Protein 3MHP (pdb70)

Solvent-accessible surface area: 27344 Å² total; per-residue (Å²): 101,82,16,16,54,77,130,48,55,77,75,90,35,91,76,196,140,31,20,74,0,78,0,1,22,24,25,40,1,2,17,124,128,14,75,20,59,8,41,0,0,0,0,7,2,120,39,75,8,52,15,36,9,9,0,16,0,0,0,10,1,71,51,108,22,205,86,57,129,96,22,114,60,71,97,36,18,0,0,0,0,36,23,0,0,0,11,23,51,88,2,0,0,0,6,1,94,45,91,72,110,87,52,161,83,53,108,86,52,144,13,66,2,11,20,38,0,1,74,9,124,56,16,47,108,0,79,0,3,1,0,49,35,141,80,6,4,3,1,76,56,50,77,0,6,2,3,0,0,0,21,19,16,0,0,1,2,0,0,0,0,0,0,26,13,5,12,10,126,47,140,131,20,148,21,98,10,34,0,6,0,1,0,7,6,39,19,47,23,10,15,4,4,75,76,3,0,76,79,0,67,130,88,14,64,140,28,0,110,31,19,28,1,2,15,157,95,63,81,28,153,180,50,99,92,3,97,6,40,18,40,5,46,85,68,32,131,78,2,14,93,25,7,78,92,122,48,2,7,4,0,1,0,0,82,118,39,21,43,142,11,0,19,96,18,0,67,50,19,0,56,172,66,73,53,90,2,97,93,47,27,112,71,7,102,152,28,76,10,6,5,29,71,32,78,183,96,86,7,19,52,96,142,34,46,54,79,94,32,98,65,182,136,28,12,73,2,40,0,0,2,22,49,69,1,9,7,92,133,13,86,26,61,7,52,0,0,0,0,14,2,116,38,70,7,54,12,39,7,5,0,9,0,0,0,9,2,70,51,118,46,202,107,47,130,106,26,117,44,79,97,36,16,0,0,0,0,33,45,1,1,7,45,34,56,85,4,0,0,0,6,2,96,57,54,105,167,117,130,7,55,2,11,6,34,0,3,61,12,132,36,0,38,94,0,78,1,3,1,0,42,33,108,95,3,3,1,2,116,58,51,76,0,11,1,3,0,1,0,23,20,17,0,0,2,2,0,0,0,0,0,1,31,15,19,8,27,185,50,171,148,22,117,21,104,11,39,0,0,0,1,0,9,7,53,18,46,24,13,6,4,0,46,32,0,0,77,54,0,100,136,132,16,93,160,30,2,84,21,19,32,1,3,13,149,101,57,88,20,142,153,56,88,111,5,110,6,40,18,36,6,48,90,46,30,133,71,3,15,89,25,8,90,115,127,58,2,8,3,0,3,0,0,80,118,25,20,41,135,12,0,26,99,28,1,76,61,6,0,58,163,72,72,68,86,2,73,87,46,35,122,80,10,129,163,32,46,9,10,3,39,56,35,69,152,222,94,129,72,70,14,5,15,0,47,24,2,39,76,19,52,5,25,5,9,0,13,9,82,85,88

GO terms:
  GO:0005515 protein binding (F, IPI)

Nearest PDB structures (foldseek):
  3mhp-assembly1_C  TM=1.040E+00  e=8.350E-03  unclassified
  1qfy-assembly1_A  TM=9.914E-01  e=5.783E-63  Pisum sativum
  1qga-assembly2_B  TM=9.843E-01  e=4.606E-61  Pisum sativum
  1fnd-assembly1_A  TM=9.931E-01  e=2.397E-59  Spinacia oleracea
  3w5u-assembly4_G  TM=9.946E-01  e=7.161E-59  Zea mays

Foldseek 3Di:
DFFDCVVADKFPDDPVGFQKWFWADKAFQFAPPAPFIKIKTKIFRQLVAQHAQFWWKWWFFDDADPVRHGRDTDIFHWQAGCCGPVNNSGITMGIAIFDWDADPVRDIDTDRPRVSRNPHDGGDIITITIRGDDLGGHTLPLAFEEEEAEEQSQCRSVSRVLCCAQVDDDPRHHHDHAYEYEYEYQAPSRDGPPVVLVVSCVRCVPRYHYHYFHQNPDDPPVRHGRGSLNVVLVCLVVVLVSLVDLRAAYEYEEAPPSVVSNVVSQCVSQVVVVHGSVVVVVVCVVSSRYGYDHYD/DQFDCVVAWKFPDDPVGFQKWFKADKAWQFDPPDPWTKIKTKTFRQLVAQHAQFWWKWWFFDDADPVRHTRDTDIFHWQAGCCGPVNNNGMTMGIATFDDPPGDRPRVSVNVHDGGDIIGITIRGDDQGGHGLPLAFEEEEAEEQSQCRSVSRVLCCAQVDDDPNHHRDHAYEYEYEYAAPSRPPPVVVLVVSCVRCVPRYHYHYFHQNPDAPPVRHGRGSLNRVLVCLPVVLVSLVDLRAAYEYTEAPPSVVSNQVSQCVNLVVVVHGSVVSLVVCVVSSRYGYDHYD/DDDDDPADQPVDPVSDDPDDPVDDDD

Secondary structure (DSSP, 8-state):
--B--TT----SBBTTB-EEEEEEEEEE-S-TTSSS-EEEEEEE-TT-S---TT-EEEEE-SSB-TTSSBPPPEEEEB-S-TT-TTSSS-EEEEEEE--EEE-TTS-EEE-HHHHHHHH--TT-EEEEEEEE-STTPPBS-TT-EEEEEEEGGGHHHHHHHHHHHHTB-BTTB---SEEEEEEEESSGGG--SHHHHHHHHHH-TTTEEEEEEETTT-B-TT--B--HHHHHHTTHHHHHHHHTSTTEEEEEEEETTHHHHHHHHHHHHHHHTT--HHHHHHHHHHTT-EEEEEE-/--BS-TT----SB-TTS-EEEEEEEEEE-S-TTSSS-EEEEEEE-TT-----TT-EEEEE-SS--TTSSPPPPEEEEB-S-TTTTTTSS-EEEEEEEPPB--B-HHHHHHHH--TT-EEEEEEEE-STTPPBS-TT-EEEEEEEGGGGHHHHHHHIIIII--BTTB---SEEEEEEEESSGGG-TTHHHHHHHHHH-TTTEEEEEEETTT-B-TTS-B--HHHHHGGGHHHHHHHHTSTTEEEEEEEETTHHHHHHHHHHHHHHHTT--HHHHHHHHHHTT-EEEEEE-/-PPPPSSTTTTBTTSS-SS-SS----

InterPro domains:
  IPR001433 Oxidoreductase FAD/NAD(P)-binding [PF00175] (213-327)
  IPR001709 Flavoprotein pyridine nucleotide cytochrome reductase [PR00371] (116-126)
  IPR001709 Flavoprotein pyridine nucleotide cytochrome reductase [PR00371] (139-146)
  IPR001709 Flavoprotein pyridine nucleotide cytochrome reductase [PR00371] (176-185)
  IPR001709 Flavoprotein pyridine nucleotide cytochrome reductase [PR00371] (212-231)
  IPR001709 Flavoprotein pyridine nucleotide cytochrome reductase [PR00371] (242-251)
  IPR001709 Flavoprotein pyridine nucleotide cytochrome reductase [PR00371] (254-265)
  IPR001709 Flavoprotein pyridine nucleotide cytochrome reductase [PR00371] (290-306)
  IPR001709 Flavoprotein pyridine nucleotide cytochrome reductase [PR00371] (314-322)
  IPR015701 Ferredoxin--NADP reductase [PIRSF000361] (1-360)
  IPR015701 Ferredoxin--NADP reductase [PTHR43314] (3-360)
  IPR017927 FAD-binding domain, ferredoxin reductase-type [PS51384] (81-203)
  IPR017938 Riboflavin synthase-like beta-barrel [SSF63380] (58-204)
  IPR035442 Ferredoxin--NADP reductase, plant and Cyanobacteria type [PIRSF501178] (51-360)
  IPR039261 Ferredoxin-NADP reductase (FNR), nucleotide-binding domain [G3DSA:3.40.50.80] (198-360)
  IPR039261 Ferredoxin-NADP reductase (FNR), nucleotide-binding domain [SSF52343] (206-360)

Sequence (611 aa):
SKKQDENIVVNKFKPKEPYVGRCLLNTKITGDDAPGETWHMVFSTEGEVPYREGQSIGIVPDGIDKNGKPHKLRLYSIASSAIGDFGDSKTVSLCVKRLVYTNDAGEVVKGVCSNFLCDLKPGSEVKITGPVGKEMLMPKDPNATVIMLGTGTGIAPFRSFLWKMFFEKHEDYQFNGLAWLFLGVPTSSSLLYKEEFEKMKEKAPENFRLDFAVSREQVNDKGEKMYIQTRMAQYAEELWELLKKDNTFVYMCGLKGMEKGIDDIMVSLAAKDGIDWIEYKRTLKKAEQWNVEVYLSKKQDENIVVNKFKPKEPYVGRCLLNTKITGDDAPGETWHMVFSTEGEVPYREGQSIGIVPDGIDKNGKPHKLRLYSIASSAIGDFGDSKTVSLCVKRLVYVKGVCSNFLCDLKPGSEVKITGPVGKEMLMPKDPNATVIMLGTGTGIAPFRSFLWKMFFEKHEDYQFNGLAWLFLGVPTSSSLLYKEEFEKMKEKAPENFRLDFAVSREQVNDKGEKMYIQTRMAQYAEELWELLKKDNTFVYMCGLKGMEKGIDDIMVSLAAKDGIDWIEYKRTLKKAEQWNVEVYLKTEQPLSPYTAYDDLKPPSSPSPTKP

Radius of gyration: 27.57 Å; Cα contacts (8 Å, |Δi|>4): 1403; chains: 3; bounding box: 72×63×86 Å

Structure (mmCIF, N/CA/C/O backbone):
data_3MHP
#
_entry.id   3MHP
#
_cell.length_a   47.463
_cell.length_b   48.824
_cell.length_c   71.349
_cell.angle_alpha   106.56
_cell.angle_beta   97.01
_cell.angle_gamma   91.77
#
_symmetry.space_group_name_H-M   'P 1'
#
loop_
_entity.id
_entity.type
_entity.pdbx_description
1 polymer 'Ferredoxin--NADP reductase, leaf isozyme, chloroplastic'
2 polymer TIC62_peptide
3 non-polymer 'FLAVIN-ADENINE DINUCLEOTIDE'
4 water water
#
loop_
_atom_site.group_PDB
_atom_site.id
_atom_site.type_symbol
_atom_site.label_atom_id
_atom_site.label_alt_id
_atom_site.label_comp_id
_atom_site.label_asym_id
_atom_site.label_entity_id
_atom_site.label_seq_id
_atom_site.pdbx_PDB_ins_code
_atom_site.Cartn_x
_atom_site.Cartn_y
_atom_site.Cartn_z
_atom_site.occupancy
_atom_site.B_iso_or_equiv
_atom_site.auth_seq_id
_atom_site.auth_comp_id
_atom_site.auth_asym_id
_atom_site.auth_atom_id
_atom_site.pdbx_PDB_model_num
ATOM 1 N N . SER A 1 1 ? 7.916 -29.159 23.310 1.00 31.28 14 SER A N 1
ATOM 2 C CA . SER A 1 1 ? 6.905 -28.160 23.762 1.00 29.39 14 SER A CA 1
ATOM 3 C C . SER A 1 1 ? 5.859 -27.941 22.678 1.00 27.33 14 SER A C 1
ATOM 4 O O . SER A 1 1 ? 6.134 -28.134 21.492 1.00 28.04 14 SER A O 1
ATOM 7 N N . LYS A 1 2 ? 4.662 -27.530 23.084 1.00 23.86 15 LYS A N 1
ATOM 8 C CA . LYS A 1 2 ? 3.569 -27.291 22.146 1.00 20.55 15 LYS A CA 1
ATOM 9 C C . LYS A 1 2 ? 3.603 -25.890 21.542 1.00 18.37 15 LYS A C 1
ATOM 10 O O . LYS A 1 2 ? 3.016 -25.654 20.491 1.00 17.50 15 LYS A O 1
ATOM 16 N N . LYS A 1 3 ? 4.285 -24.963 22.205 1.00 17.80 16 LYS A N 1
ATOM 17 C CA . LYS A 1 3 ? 4.361 -23.591 21.711 1.00 17.33 16 LYS A CA 1
ATOM 18 C C . LYS A 1 3 ? 5.762 -23.188 21.267 1.00 17.73 16 LYS A C 1
ATOM 19 O O . LYS A 1 3 ? 6.753 -23.817 21.641 1.00 18.16 16 LYS A O 1
ATOM 25 N N . GLN A 1 4 ? 5.839 -22.134 20.461 1.00 15.89 17 GLN A N 1
ATOM 26 C CA . GLN A 1 4 ? 7.117 -21.641 19.962 1.00 16.59 17 GLN A CA 1
ATOM 27 C C . GLN A 1 4 ? 7.781 -20.771 21.030 1.00 18.17 17 GLN A C 1
ATOM 28 O O . GLN A 1 4 ? 7.783 -19.544 20.945 1.00 16.45 17 GLN A O 1
ATOM 34 N N . ASP A 1 5 ? 8.358 -21.422 22.035 1.00 19.66 18 ASP A N 1
ATOM 35 C CA . ASP A 1 5 ? 8.993 -20.708 23.136 1.00 22.96 18 ASP A CA 1
ATOM 36 C C . ASP A 1 5 ? 10.505 -20.893 23.222 1.00 24.10 18 ASP A C 1
ATOM 37 O O . ASP A 1 5 ? 11.088 -20.770 24.303 1.00 24.40 18 ASP A O 1
ATOM 42 N N . GLU A 1 6 ? 11.132 -21.185 22.087 1.00 23.83 19 GLU A N 1
ATOM 43 C CA . GLU A 1 6 ? 12.575 -21.378 22.035 1.00 26.42 19 GLU A CA 1
ATOM 44 C C . GLU A 1 6 ? 13.249 -20.052 22.362 1.00 26.14 19 GLU A C 1
ATOM 45 O O . GLU A 1 6 ? 13.042 -19.057 21.669 1.00 25.36 19 GLU A O 1
ATOM 51 N N . ASN A 1 7 ? 14.051 -20.048 23.421 1.00 27.63 20 ASN A N 1
ATOM 52 C CA . ASN A 1 7 ? 14.771 -18.858 23.869 1.00 28.40 20 ASN A CA 1
ATOM 53 C C . ASN A 1 7 ? 13.938 -17.570 23.914 1.00 27.46 20 ASN A C 1
ATOM 54 O O . ASN A 1 7 ? 14.396 -16.513 23.481 1.00 27.53 20 ASN A O 1
ATOM 59 N N . ILE A 1 8 ? 12.721 -17.658 24.451 1.00 24.51 21 ILE A N 1
ATOM 60 C CA . ILE A 1 8 ? 11.835 -16.497 24.569 1.00 22.15 21 ILE A CA 1
ATOM 61 C C . ILE A 1 8 ? 12.477 -15.455 25.486 1.00 19.68 21 ILE A C 1
ATOM 62 O O . ILE A 1 8 ? 13.265 -15.800 26.363 1.00 19.38 21 ILE A O 1
ATOM 67 N N . VAL A 1 9 ? 12.138 -14.187 25.286 1.00 16.56 22 VAL A N 1
ATOM 68 C CA . VAL A 1 9 ? 12.690 -13.116 26.106 1.00 16.08 22 VAL A CA 1
ATOM 69 C C . VAL A 1 9 ? 11.597 -12.184 26.604 1.00 15.27 22 VAL A C 1
ATOM 70 O O . VAL A 1 9 ? 10.639 -11.889 25.887 1.00 14.13 22 VAL A O 1
ATOM 74 N N . VAL A 1 10 ? 11.738 -11.731 27.846 1.00 13.04 23 VAL A N 1
ATOM 75 C CA . VAL A 1 10 ? 10.787 -10.791 28.415 1.00 13.70 23 VAL A CA 1
ATOM 76 C C . VAL A 1 10 ? 11.538 -9.817 29.308 1.00 14.13 23 VAL A C 1
ATOM 77 O O . VAL A 1 10 ? 12.594 -10.143 29.854 1.00 13.68 23 VAL A O 1
ATOM 81 N N . ASN A 1 11 ? 10.999 -8.611 29.421 1.00 14.14 24 ASN A N 1
ATOM 82 C CA . ASN A 1 11 ? 11.563 -7.581 30.280 1.00 15.36 24 ASN A CA 1
ATOM 83 C C . ASN A 1 11 ? 13.004 -7.157 29.991 1.00 16.59 24 ASN A C 1
ATOM 84 O O . ASN A 1 11 ? 13.779 -6.922 30.924 1.00 16.19 24 ASN A O 1
ATOM 89 N N . LYS A 1 12 ? 13.377 -7.060 28.717 1.00 15.37 25 LYS A N 1
ATOM 90 C CA . LYS A 1 12 ? 14.727 -6.614 28.388 1.00 16.53 25 LYS A CA 1
ATOM 91 C C . LYS A 1 12 ? 14.781 -5.146 28.802 1.00 15.99 25 LYS A C 1
ATOM 92 O O . LYS A 1 12 ? 15.807 -4.649 29.273 1.00 16.63 25 LYS A O 1
ATOM 98 N N . PHE A 1 13 ? 13.655 -4.462 28.621 1.00 14.59 26 PHE A N 1
ATOM 99 C CA . PHE A 1 13 ? 13.536 -3.060 28.996 1.00 14.59 26 PHE A CA 1
ATOM 100 C C . PHE A 1 13 ? 12.435 -2.912 30.038 1.00 15.54 26 PHE A C 1
ATOM 101 O O . PHE A 1 13 ? 11.366 -3.508 29.911 1.00 15.09 26 PHE A O 1
ATOM 109 N N . LYS A 1 14 ? 12.712 -2.129 31.078 1.00 16.86 27 LYS A N 1
ATOM 110 C CA . LYS A 1 14 ? 11.756 -1.903 32.159 1.00 19.41 27 LYS A CA 1
ATOM 111 C C . LYS A 1 14 ? 11.346 -0.437 32.193 1.00 19.58 27 LYS A C 1
ATOM 112 O O . LYS A 1 14 ? 12.043 0.421 31.656 1.00 18.22 27 LYS A O 1
ATOM 118 N N . PRO A 1 15 ? 10.211 -0.127 32.839 1.00 21.01 28 PRO A N 1
ATOM 119 C CA . PRO A 1 15 ? 9.758 1.264 32.912 1.00 22.88 28 PRO A CA 1
ATOM 120 C C . PRO A 1 15 ? 10.805 2.209 33.506 1.00 24.09 28 PRO A C 1
ATOM 121 O O . PRO A 1 15 ? 10.802 3.405 33.221 1.00 25.03 28 PRO A O 1
ATOM 125 N N . LYS A 1 16 ? 11.706 1.668 34.321 1.00 25.74 29 LYS A N 1
ATOM 126 C CA . LYS A 1 16 ? 12.759 2.475 34.931 1.00 27.57 29 LYS A CA 1
ATOM 127 C C . LYS A 1 16 ? 13.696 3.015 33.851 1.00 26.69 29 LYS A C 1
ATOM 128 O O . LYS A 1 16 ? 14.142 4.161 33.918 1.00 27.40 29 LYS A O 1
ATOM 134 N N . GLU A 1 17 ? 13.994 2.175 32.862 1.00 25.62 30 GLU A N 1
ATOM 135 C CA . GLU A 1 17 ? 14.864 2.552 31.751 1.00 24.81 30 GLU A CA 1
ATOM 136 C C . GLU A 1 17 ? 14.299 1.953 30.465 1.00 21.41 30 GLU A C 1
ATOM 137 O O . GLU A 1 17 ? 14.792 0.944 29.964 1.00 20.65 30 GLU A O 1
ATOM 143 N N . PRO A 1 18 ? 13.246 2.570 29.922 1.00 18.98 31 PRO A N 1
ATOM 144 C CA . PRO A 1 18 ? 12.619 2.079 28.690 1.00 16.83 31 PRO A CA 1
ATOM 145 C C . PRO A 1 18 ? 13.497 2.243 27.459 1.00 16.25 31 PRO A C 1
ATOM 146 O O . PRO A 1 18 ? 14.492 2.966 27.480 1.00 16.57 31 PRO A O 1
ATOM 150 N N . TYR A 1 19 ? 13.126 1.550 26.386 1.00 13.86 32 TYR A N 1
ATOM 151 C CA . TYR A 1 19 ? 13.833 1.687 25.125 1.00 12.07 32 TYR A CA 1
ATOM 152 C C . TYR A 1 19 ? 13.129 2.876 24.479 1.00 13.26 32 TYR A C 1
ATOM 153 O O . TYR A 1 19 ? 11.899 2.936 24.475 1.00 12.03 32 TYR A O 1
ATOM 162 N N . VAL A 1 20 ? 13.888 3.824 23.945 1.00 12.28 33 VAL A N 1
ATOM 163 C CA . VAL A 1 20 ? 13.267 4.981 23.314 1.00 13.80 33 VAL A CA 1
ATOM 164 C C . VAL A 1 20 ? 13.246 4.824 21.798 1.00 12.97 33 VAL A C 1
ATOM 165 O O . VAL A 1 20 ? 14.268 4.966 21.129 1.00 13.30 33 VAL A O 1
ATOM 169 N N . GLY A 1 21 ? 12.067 4.516 21.268 1.00 12.26 34 GLY A N 1
ATOM 170 C CA . GLY A 1 21 ? 11.919 4.343 19.838 1.00 11.91 34 GLY A CA 1
ATOM 171 C C . GLY A 1 21 ? 11.324 5.583 19.211 1.00 11.73 34 GLY A C 1
ATOM 172 O O . GLY A 1 21 ? 11.066 6.570 19.898 1.00 11.40 34 GLY A O 1
ATOM 173 N N . ARG A 1 22 ? 11.115 5.537 17.902 1.00 11.46 35 ARG A N 1
ATOM 174 C CA . ARG A 1 22 ? 10.543 6.669 17.187 1.00 12.13 35 ARG A CA 1
ATOM 175 C C . ARG A 1 22 ? 9.384 6.193 16.330 1.00 9.98 35 ARG A C 1
ATOM 176 O O . ARG A 1 22 ? 9.417 5.086 15.795 1.00 9.49 35 ARG A O 1
ATOM 184 N N . CYS A 1 23 ? 8.354 7.024 16.213 1.00 9.45 36 CYS A N 1
ATOM 185 C CA . CYS A 1 23 ? 7.212 6.677 15.381 1.00 9.56 36 CYS A CA 1
ATOM 186 C C . CYS A 1 23 ? 7.636 6.891 13.927 1.00 9.98 36 CYS A C 1
ATOM 187 O O . CYS A 1 23 ? 8.134 7.964 13.574 1.00 10.81 36 CYS A O 1
ATOM 190 N N . LEU A 1 24 ? 7.465 5.867 13.094 1.00 6.64 37 LEU A N 1
ATOM 191 C CA . LEU A 1 24 ? 7.825 5.964 11.680 1.00 7.17 37 LEU A CA 1
ATOM 192 C C . LEU A 1 24 ? 6.581 6.261 10.848 1.00 8.22 37 LEU A C 1
ATOM 193 O O . LEU A 1 24 ? 6.617 7.059 9.900 1.00 7.97 37 LEU A O 1
ATOM 198 N N . LEU A 1 25 ? 5.481 5.618 11.223 1.00 7.68 38 LEU A N 1
ATOM 199 C CA . LEU A 1 25 ? 4.203 5.780 10.540 1.00 7.89 38 LEU A CA 1
ATOM 200 C C . LEU A 1 25 ? 3.082 5.623 11.561 1.00 7.06 38 LEU A C 1
ATOM 201 O O . LEU A 1 25 ? 3.220 4.869 12.521 1.00 8.24 38 LEU A O 1
ATOM 206 N N . ASN A 1 26 ? 1.982 6.342 11.359 1.00 7.47 39 ASN A N 1
ATOM 207 C CA . ASN A 1 26 ? 0.815 6.221 12.234 1.00 7.89 39 ASN A CA 1
ATOM 208 C C . ASN A 1 26 ? -0.384 6.496 11.340 1.00 9.27 39 ASN A C 1
ATOM 209 O O . ASN A 1 26 ? -0.512 7.583 10.776 1.00 10.24 39 ASN A O 1
ATOM 214 N N . THR A 1 27 ? -1.257 5.502 11.210 1.00 8.49 40 THR A N 1
ATOM 215 C CA . THR A 1 27 ? -2.408 5.601 10.322 1.00 8.32 40 THR A CA 1
ATOM 216 C C . THR A 1 27 ? -3.718 5.189 10.980 1.00 8.40 40 THR A C 1
ATOM 217 O O . THR A 1 27 ? -3.774 4.170 11.656 1.00 8.77 40 THR A O 1
ATOM 221 N N . LYS A 1 28 ? -4.772 5.975 10.780 1.00 8.33 41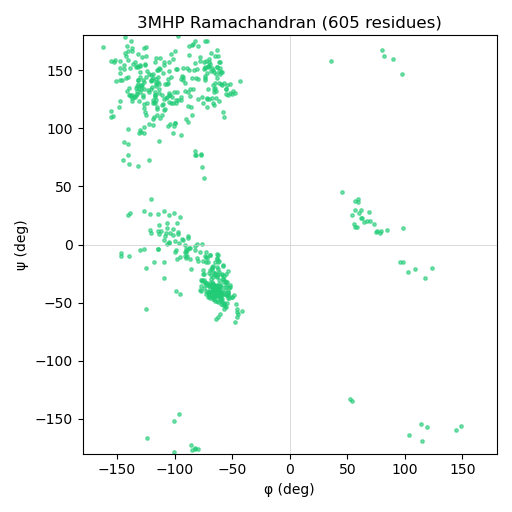 LYS A N 1
ATOM 222 C CA . LYS A 1 28 ? -6.073 5.608 11.334 1.00 7.91 41 LYS A CA 1
ATOM 223 C C . LYS A 1 28 ? -6.614 4.564 10.356 1.00 8.33 41 LYS A C 1
ATOM 224 O O . LYS A 1 28 ? -6.691 4.821 9.151 1.00 8.22 41 LYS A O 1
ATOM 230 N N . ILE A 1 29 ? -6.980 3.386 10.857 1.00 7.42 42 ILE A N 1
ATOM 231 C CA . ILE A 1 29 ? -7.457 2.333 9.969 1.00 8.29 42 ILE A CA 1
ATOM 232 C C . ILE A 1 29 ? -8.950 2.031 10.015 1.00 9.06 42 ILE A C 1
ATOM 233 O O . ILE A 1 29 ? -9.403 1.047 9.432 1.00 10.63 42 ILE A O 1
ATOM 238 N N . THR A 1 30 ? -9.708 2.878 10.705 1.00 8.26 43 THR A N 1
ATOM 239 C CA . THR A 1 30 ? -11.152 2.714 10.792 1.00 8.73 43 THR A CA 1
ATOM 240 C C . THR A 1 30 ? -11.838 3.871 10.066 1.00 10.02 43 THR A C 1
ATOM 241 O O . THR A 1 30 ? -11.280 4.965 9.962 1.00 10.01 43 THR A O 1
ATOM 245 N N . GLY A 1 31 ? -13.038 3.618 9.550 1.00 11.78 44 GLY A N 1
ATOM 246 C CA . GLY A 1 31 ? -13.776 4.651 8.843 1.00 13.40 44 GLY A CA 1
ATOM 247 C C . GLY A 1 31 ? -14.193 5.780 9.766 1.00 15.94 44 GLY A C 1
ATOM 248 O O . GLY A 1 31 ? -14.422 5.562 10.955 1.00 15.47 44 GLY A O 1
ATOM 249 N N . ASP A 1 32 ? -14.309 6.987 9.218 1.00 19.14 45 ASP A N 1
ATOM 250 C CA . ASP A 1 32 ? -14.682 8.157 10.008 1.00 21.92 45 ASP A CA 1
ATOM 251 C C . ASP A 1 32 ? -15.973 7.993 10.807 1.00 22.09 45 ASP A C 1
ATOM 252 O O . ASP A 1 32 ? -16.181 8.686 11.804 1.00 22.83 45 ASP A O 1
ATOM 257 N N . ASP A 1 33 ? -16.834 7.075 10.380 1.00 21.98 46 ASP A N 1
ATOM 258 C CA . ASP A 1 33 ? -18.109 6.865 11.055 1.00 23.29 46 ASP A CA 1
ATOM 259 C C . ASP A 1 33 ? -18.125 5.733 12.085 1.00 21.94 46 ASP A C 1
ATOM 260 O O . ASP A 1 33 ? -19.156 5.468 12.703 1.00 22.36 46 ASP A O 1
ATOM 265 N N . ALA A 1 34 ? -16.988 5.070 12.284 1.00 19.47 47 ALA A N 1
ATOM 266 C CA . ALA A 1 34 ? -16.912 3.986 13.260 1.00 18.12 47 ALA A CA 1
ATOM 267 C C . ALA A 1 34 ? -17.175 4.551 14.657 1.00 17.60 47 ALA A C 1
ATOM 268 O O . ALA A 1 34 ? -16.918 5.727 14.910 1.00 16.98 47 ALA A O 1
ATOM 270 N N . PRO A 1 35 ? -17.697 3.722 15.578 1.00 16.84 48 PRO A N 1
ATOM 271 C CA . PRO A 1 35 ? -17.986 4.172 16.947 1.00 17.97 48 PRO A CA 1
ATOM 272 C C . PRO A 1 35 ? -16.768 4.814 17.612 1.00 18.61 48 PRO A C 1
ATOM 273 O O . PRO A 1 35 ? -16.882 5.822 18.314 1.00 21.56 48 PRO A O 1
ATOM 277 N N . GLY A 1 36 ? -15.604 4.218 17.383 1.00 18.34 49 GLY A N 1
ATOM 278 C CA . GLY A 1 36 ? -14.371 4.737 17.943 1.00 16.91 49 GLY A CA 1
ATOM 279 C C . GLY A 1 36 ? -13.289 4.667 16.886 1.00 15.78 49 GLY A C 1
ATOM 280 O O . GLY A 1 36 ? -13.522 4.137 15.800 1.00 19.14 49 GLY A O 1
ATOM 281 N N . GLU A 1 37 ? -12.112 5.200 17.188 1.00 11.66 50 GLU A N 1
ATOM 282 C CA . GLU A 1 37 ? -11.004 5.185 16.234 1.00 10.20 50 GLU A CA 1
ATOM 283 C C . GLU A 1 37 ? -9.944 4.165 16.617 1.00 8.20 50 GLU A C 1
ATOM 284 O O . GLU A 1 37 ? -9.605 4.034 17.787 1.00 9.57 50 GLU A O 1
ATOM 290 N N . THR A 1 38 ? -9.423 3.457 15.622 1.00 7.81 51 THR A N 1
ATOM 291 C CA . THR A 1 38 ? -8.353 2.491 15.849 1.00 5.78 51 THR A CA 1
ATOM 292 C C . THR A 1 38 ? -7.232 2.863 14.881 1.00 6.72 51 THR A C 1
ATOM 293 O O . THR A 1 38 ? -7.472 3.132 13.701 1.00 6.32 51 THR A O 1
ATOM 297 N N . TRP A 1 39 ? -6.009 2.891 15.401 1.00 6.25 52 TRP A N 1
ATOM 298 C CA . TRP A 1 39 ? -4.835 3.273 14.623 1.00 6.60 52 TRP A CA 1
ATOM 299 C C . TRP A 1 39 ? -3.785 2.177 14.555 1.00 8.40 52 TRP A C 1
ATOM 300 O O . TRP A 1 39 ? -3.610 1.427 15.513 1.00 9.68 52 TRP A O 1
ATOM 311 N N . HIS A 1 40 ? -3.090 2.101 13.422 1.00 7.65 53 HIS A N 1
ATOM 312 C CA . HIS A 1 40 ? -2.000 1.138 13.239 1.00 6.96 53 HIS A CA 1
ATOM 313 C C . HIS A 1 40 ? -0.726 1.975 13.192 1.00 6.60 53 HIS A C 1
ATOM 314 O O . HIS A 1 40 ? -0.574 2.834 12.320 1.00 6.60 53 HIS A O 1
ATOM 321 N N . MET A 1 41 ? 0.191 1.722 14.118 1.00 6.83 54 MET A N 1
ATOM 322 C CA . MET A 1 41 ? 1.427 2.492 14.173 1.00 6.94 54 MET A CA 1
ATOM 323 C C . MET A 1 41 ? 2.670 1.620 14.119 1.00 7.24 54 MET A C 1
ATOM 324 O O . MET A 1 41 ? 2.689 0.509 14.655 1.00 7.59 54 MET A O 1
ATOM 329 N N . VAL A 1 42 ? 3.701 2.136 13.457 1.00 6.57 55 VAL A N 1
ATOM 330 C CA . VAL A 1 42 ? 4.965 1.425 13.314 1.00 6.84 55 VAL A CA 1
ATOM 331 C C . VAL A 1 42 ? 6.056 2.221 14.026 1.00 7.22 55 VAL A C 1
ATOM 332 O O . VAL A 1 42 ? 6.245 3.406 13.739 1.00 7.60 55 VAL A O 1
ATOM 336 N N . PHE A 1 43 ? 6.754 1.571 14.958 1.00 7.06 56 PHE A N 1
ATOM 337 C CA . PHE A 1 43 ? 7.833 2.207 15.722 1.00 8.15 56 PHE A CA 1
ATOM 338 C C . PHE A 1 43 ? 9.186 1.584 15.405 1.00 8.14 56 PHE A C 1
ATOM 339 O O . PHE A 1 43 ? 9.295 0.372 15.213 1.00 7.83 56 PHE A O 1
ATOM 347 N N . SER A 1 44 ? 10.226 2.410 15.379 1.00 8.20 57 SER A N 1
ATOM 348 C CA . SER A 1 44 ? 11.566 1.896 15.140 1.00 8.61 57 SER A CA 1
ATOM 349 C C . SER A 1 44 ? 12.069 1.318 16.463 1.00 9.20 57 SER A C 1
ATOM 350 O O . SER A 1 44 ? 11.796 1.870 17.532 1.00 9.65 57 SER A O 1
ATOM 353 N N . THR A 1 45 ? 12.795 0.206 16.391 1.00 8.13 58 THR A N 1
ATOM 354 C CA . THR A 1 45 ? 13.334 -0.427 17.592 1.00 10.10 58 THR A CA 1
ATOM 355 C C . THR A 1 45 ? 14.821 -0.714 17.434 1.00 9.52 58 THR A C 1
ATOM 356 O O . THR A 1 45 ? 15.461 -1.181 18.374 1.00 10.24 58 THR A O 1
ATOM 360 N N . GLU A 1 46 ? 15.359 -0.445 16.247 1.00 10.57 59 GLU A N 1
ATOM 361 C CA . GLU A 1 46 ? 16.766 -0.707 15.955 1.00 11.71 59 GLU A CA 1
ATOM 362 C C . GLU A 1 46 ? 17.060 -2.189 16.166 1.00 12.21 59 GLU A C 1
ATOM 363 O O . GLU A 1 46 ? 18.220 -2.601 16.253 1.00 13.43 59 GLU A O 1
ATOM 369 N N . GLY A 1 47 ? 15.995 -2.981 16.251 1.00 10.17 60 GLY A N 1
ATOM 370 C CA . GLY A 1 47 ? 16.134 -4.411 16.460 1.00 11.14 60 GLY A CA 1
ATOM 371 C C . GLY A 1 47 ? 16.487 -4.770 17.892 1.00 10.63 60 GLY A C 1
ATOM 372 O O . GLY A 1 47 ? 16.818 -5.920 18.178 1.00 11.02 60 GLY A O 1
ATOM 373 N N . GLU A 1 48 ? 16.391 -3.792 18.792 1.00 10.99 61 GLU A N 1
ATOM 374 C CA . GLU A 1 48 ? 16.733 -3.978 20.204 1.00 12.68 61 GLU A CA 1
ATOM 375 C C . GLU A 1 48 ? 15.690 -4.658 21.085 1.00 12.21 61 GLU A C 1
ATOM 376 O O . GLU A 1 48 ? 16.003 -5.060 22.206 1.00 12.86 61 GLU A O 1
ATOM 382 N N . VAL A 1 49 ? 14.456 -4.774 20.599 1.00 11.06 62 VAL A N 1
ATOM 383 C CA . VAL A 1 49 ? 13.389 -5.414 21.374 1.00 12.00 62 VAL A CA 1
ATOM 384 C C . VAL A 1 49 ? 13.137 -6.791 20.757 1.00 11.10 62 VAL A C 1
ATOM 385 O O . VAL A 1 49 ? 12.484 -6.902 19.724 1.00 10.97 62 VAL A O 1
ATOM 389 N N . PRO A 1 50 ? 13.655 -7.860 21.395 1.00 11.57 63 PRO A N 1
ATOM 390 C CA . PRO A 1 50 ? 13.544 -9.259 20.959 1.00 11.44 63 PRO A CA 1
ATOM 391 C C . PRO A 1 50 ? 12.195 -9.942 21.152 1.00 10.73 63 PRO A C 1
ATOM 392 O O . PRO A 1 50 ? 12.116 -10.991 21.790 1.00 10.76 63 PRO A O 1
ATOM 396 N N . TYR A 1 51 ? 11.146 -9.370 20.571 1.00 8.90 64 TYR A N 1
ATOM 397 C CA . TYR A 1 51 ? 9.803 -9.926 20.715 1.00 7.88 64 TYR A CA 1
ATOM 398 C C . TYR A 1 51 ? 9.464 -10.991 19.683 1.00 9.18 64 TYR A C 1
ATOM 399 O O . TYR A 1 51 ? 10.131 -11.116 18.656 1.00 10.25 64 TYR A O 1
ATOM 408 N N . ARG A 1 52 ? 8.420 -11.760 19.971 1.00 9.37 65 ARG A N 1
ATOM 409 C CA . ARG A 1 52 ? 7.952 -12.773 19.040 1.00 10.78 65 ARG A CA 1
ATOM 410 C C . ARG A 1 52 ? 6.429 -12.724 18.990 1.00 9.11 65 ARG A C 1
ATOM 411 O O . ARG A 1 52 ? 5.790 -12.049 19.803 1.00 8.47 65 ARG A O 1
ATOM 419 N N . GLU A 1 53 ? 5.859 -13.431 18.024 1.00 8.12 66 GLU A N 1
ATOM 420 C CA . GLU A 1 53 ? 4.415 -13.463 17.825 1.00 7.75 66 GLU A CA 1
ATOM 421 C C . GLU A 1 53 ? 3.633 -13.803 19.095 1.00 8.05 66 GLU A C 1
ATOM 422 O O . GLU A 1 53 ? 3.938 -14.778 19.774 1.00 8.84 66 GLU A O 1
ATOM 428 N N . GLY A 1 54 ? 2.623 -12.995 19.410 1.00 6.38 67 GLY A N 1
ATOM 429 C CA . GLY A 1 54 ? 1.815 -13.255 20.589 1.00 7.65 67 GLY A CA 1
ATOM 430 C C . GLY A 1 54 ? 2.188 -12.449 21.821 1.00 7.48 67 GLY A C 1
ATOM 431 O O . GLY A 1 54 ? 1.422 -12.390 22.782 1.00 8.34 67 GLY A O 1
ATOM 432 N N . GLN A 1 55 ? 3.366 -11.837 21.811 1.00 7.81 68 GLN A N 1
ATOM 433 C CA . GLN A 1 55 ? 3.790 -11.041 22.955 1.00 7.89 68 GLN A CA 1
ATOM 434 C C . GLN A 1 55 ? 3.249 -9.620 22.891 1.00 9.01 68 GLN A C 1
ATOM 435 O O . GLN A 1 55 ? 2.664 -9.207 21.888 1.00 8.21 68 GLN A O 1
ATOM 441 N N . SER A 1 56 ? 3.437 -8.884 23.979 1.00 8.64 69 SER A N 1
ATOM 442 C CA . SER A 1 56 ? 2.999 -7.497 24.052 1.00 9.08 69 SER A CA 1
ATOM 443 C C . SER A 1 56 ? 4.211 -6.658 24.418 1.00 8.94 69 SER A C 1
ATOM 444 O O . SER A 1 56 ? 5.271 -7.192 24.748 1.00 9.73 69 SER A O 1
ATOM 447 N N . ILE A 1 57 ? 4.059 -5.344 24.323 1.00 8.21 70 ILE A N 1
ATOM 448 C CA . ILE A 1 57 ? 5.108 -4.438 24.768 1.00 8.19 70 ILE A CA 1
ATOM 449 C C . ILE A 1 57 ? 4.388 -3.442 25.650 1.00 9.17 70 ILE A C 1
ATOM 450 O O . ILE A 1 57 ? 3.174 -3.240 25.523 1.00 9.66 70 ILE A O 1
ATOM 455 N N . GLY A 1 58 ? 5.124 -2.844 26.574 1.00 9.18 71 GLY A N 1
ATOM 456 C CA . GLY A 1 58 ? 4.520 -1.851 27.428 1.00 9.23 71 GLY A CA 1
ATOM 457 C C . GLY A 1 58 ? 4.882 -0.493 26.861 1.00 7.67 71 GLY A C 1
ATOM 458 O O . GLY A 1 58 ? 5.920 -0.343 26.212 1.00 8.93 71 GLY A O 1
ATOM 459 N N . ILE A 1 59 ? 4.013 0.486 27.074 1.00 8.37 72 ILE A N 1
ATOM 460 C CA . ILE A 1 59 ? 4.264 1.846 26.617 1.00 8.70 72 ILE A CA 1
ATOM 461 C C . ILE A 1 59 ? 4.090 2.775 27.809 1.00 9.60 72 ILE A C 1
ATOM 462 O O . ILE A 1 59 ? 3.085 2.701 28.514 1.00 10.29 72 ILE A O 1
ATOM 467 N N . VAL A 1 60 ? 5.080 3.627 28.051 1.00 10.41 73 VAL A N 1
ATOM 468 C CA . VAL A 1 60 ? 4.986 4.601 29.129 1.00 11.41 73 VAL A CA 1
ATOM 469 C C . VAL A 1 60 ? 4.696 5.905 28.399 1.00 10.56 73 VAL A C 1
ATOM 470 O O . VAL A 1 60 ? 5.584 6.481 27.772 1.00 12.50 73 VAL A O 1
ATOM 474 N N . PRO A 1 61 ? 3.438 6.369 28.440 1.00 11.77 74 PRO A N 1
ATOM 475 C CA . PRO A 1 61 ? 3.083 7.615 27.757 1.00 12.27 74 PRO A CA 1
ATOM 476 C C . PRO A 1 61 ? 3.768 8.817 28.390 1.00 14.11 74 PRO A C 1
ATOM 477 O O . PRO A 1 61 ? 4.018 8.835 29.594 1.00 12.87 74 PRO A O 1
ATOM 481 N N . ASP A 1 62 ? 4.079 9.817 27.571 1.00 15.28 75 ASP A N 1
ATOM 482 C CA . ASP A 1 62 ? 4.742 11.016 28.066 1.00 17.35 75 ASP A CA 1
ATOM 483 C C . ASP A 1 62 ? 3.889 11.740 29.098 1.00 17.73 75 ASP A C 1
ATOM 484 O O . ASP A 1 62 ? 2.667 11.585 29.132 1.00 16.75 75 ASP A O 1
ATOM 489 N N . GLY A 1 63 ? 4.548 12.533 29.936 1.00 18.89 76 GLY A N 1
ATOM 490 C CA . GLY A 1 63 ? 3.845 13.294 30.952 1.00 20.31 76 GLY A CA 1
ATOM 491 C C . GLY A 1 63 ? 3.975 12.720 32.347 1.00 20.42 76 GLY A C 1
ATOM 492 O O . GLY A 1 63 ? 4.851 11.898 32.618 1.00 20.79 76 GLY A O 1
ATOM 493 N N . ILE A 1 64 ? 3.096 13.168 33.237 1.00 20.97 77 ILE A N 1
ATOM 494 C CA . ILE A 1 64 ? 3.079 12.708 34.620 1.00 23.02 77 ILE A CA 1
ATOM 495 C C . ILE A 1 64 ? 1.632 12.633 35.092 1.00 23.20 77 ILE A C 1
ATOM 496 O O . ILE A 1 64 ? 0.768 13.332 34.564 1.00 24.11 77 ILE A O 1
ATOM 501 N N . ASP A 1 65 ? 1.361 11.782 36.074 1.00 23.59 78 ASP A N 1
ATOM 502 C CA . ASP A 1 65 ? 0.000 11.650 36.579 1.00 25.61 78 ASP A CA 1
ATOM 503 C C . ASP A 1 65 ? -0.294 12.698 37.648 1.00 26.44 78 ASP A C 1
ATOM 504 O O . ASP A 1 65 ? 0.519 13.594 37.889 1.00 25.26 78 ASP A O 1
ATOM 509 N N . LYS A 1 66 ? -1.453 12.567 38.289 1.00 27.79 79 LYS A N 1
ATOM 510 C CA . LYS A 1 66 ? -1.892 13.505 39.320 1.00 30.23 79 LYS A CA 1
ATOM 511 C C . LYS A 1 66 ? -0.943 13.665 40.507 1.00 30.21 79 LYS A C 1
ATOM 512 O O . LYS A 1 66 ? -0.891 14.734 41.115 1.00 30.39 79 LYS A O 1
ATOM 518 N N . ASN A 1 67 ? -0.200 12.615 40.842 1.00 30.04 80 ASN A N 1
ATOM 519 C CA . ASN A 1 67 ? 0.717 12.687 41.974 1.00 29.86 80 ASN A CA 1
ATOM 520 C C . ASN A 1 67 ? 2.175 12.923 41.585 1.00 28.53 80 ASN A C 1
ATOM 521 O O . ASN A 1 67 ? 3.094 12.527 42.303 1.00 28.30 80 ASN A O 1
ATOM 526 N N . GLY A 1 68 ? 2.371 13.573 40.441 1.00 26.93 81 GLY A N 1
ATOM 527 C CA . GLY A 1 68 ? 3.706 13.898 39.966 1.00 25.23 81 GLY A CA 1
ATOM 528 C C . GLY A 1 68 ? 4.649 12.766 39.602 1.00 24.40 81 GLY A C 1
ATOM 529 O O . GLY A 1 68 ? 5.861 12.970 39.539 1.00 23.71 81 GLY A O 1
ATOM 530 N N . LYS A 1 69 ? 4.114 11.576 39.358 1.00 23.22 82 LYS A N 1
ATOM 531 C CA . LYS A 1 69 ? 4.953 10.442 38.994 1.00 22.33 82 LYS A CA 1
ATOM 532 C C . LYS A 1 69 ? 4.751 10.083 37.528 1.00 20.05 82 LYS A C 1
ATOM 533 O O . LYS A 1 69 ? 3.705 10.373 36.952 1.00 19.62 82 LYS A O 1
ATOM 539 N N . PRO A 1 70 ? 5.758 9.460 36.899 1.00 19.33 83 PRO A N 1
ATOM 540 C CA . PRO A 1 70 ? 5.603 9.091 35.490 1.00 18.64 83 PRO A CA 1
ATOM 541 C C . PRO A 1 70 ? 4.392 8.174 35.350 1.00 17.28 83 PRO A C 1
ATOM 542 O O . PRO A 1 70 ? 4.069 7.426 36.270 1.00 18.64 83 PRO A O 1
ATOM 546 N N . HIS A 1 71 ? 3.715 8.237 34.211 1.00 15.33 84 HIS A N 1
ATOM 547 C CA . HIS A 1 71 ? 2.557 7.382 33.995 1.00 14.69 84 HIS A CA 1
ATOM 548 C C . HIS A 1 71 ? 2.984 5.921 34.064 1.00 14.61 84 HIS A C 1
ATOM 549 O O . HIS A 1 71 ? 4.104 5.573 33.688 1.00 15.56 84 HIS A O 1
ATOM 556 N N . LYS A 1 72 ? 2.091 5.072 34.560 1.00 14.91 85 LYS A N 1
ATOM 557 C CA . LYS A 1 72 ? 2.365 3.648 34.650 1.00 14.77 85 LYS A CA 1
ATOM 558 C C . LYS A 1 72 ? 2.258 3.136 33.220 1.00 12.63 85 LYS A C 1
ATOM 559 O O . LYS A 1 72 ? 1.515 3.690 32.413 1.00 12.05 85 LYS A O 1
ATOM 565 N N . LEU A 1 73 ? 2.996 2.086 32.897 1.00 11.98 86 LEU A N 1
ATOM 566 C CA . LEU A 1 73 ? 2.936 1.553 31.545 1.00 10.46 86 LEU A CA 1
ATOM 567 C C . LEU A 1 73 ? 1.595 0.879 31.265 1.00 10.17 86 LEU A C 1
ATOM 568 O O . LEU A 1 73 ? 0.906 0.414 32.180 1.00 11.51 86 LEU A O 1
ATOM 573 N N . ARG A 1 74 ? 1.219 0.862 29.989 1.00 8.91 87 ARG A N 1
ATOM 574 C CA . ARG A 1 74 ? 0.001 0.201 29.532 1.00 9.23 87 ARG A CA 1
ATOM 575 C C . ARG A 1 74 ? 0.511 -0.834 28.538 1.00 8.51 87 ARG A C 1
ATOM 576 O O . ARG A 1 74 ? 1.442 -0.559 27.782 1.00 8.93 87 ARG A O 1
ATOM 584 N N . LEU A 1 75 ? -0.087 -2.019 28.536 1.00 8.50 88 LEU A N 1
ATOM 585 C CA . LEU A 1 75 ? 0.340 -3.073 27.625 1.00 6.69 88 LEU A CA 1
ATOM 586 C C . LEU A 1 75 ? -0.438 -3.071 26.321 1.00 7.31 88 LEU A C 1
ATOM 587 O O . LEU A 1 75 ? -1.629 -2.771 26.305 1.00 6.85 88 LEU A O 1
ATOM 592 N N . TYR A 1 76 ? 0.253 -3.397 25.231 1.00 5.99 89 TYR A N 1
ATOM 593 C CA . TYR A 1 76 ? -0.376 -3.484 23.921 1.00 5.96 89 TYR A CA 1
ATOM 594 C C . TYR A 1 76 ? 0.124 -4.721 23.190 1.00 7.09 89 TYR A C 1
ATOM 595 O O . TYR A 1 76 ? 1.326 -4.952 23.094 1.00 7.02 89 TYR A O 1
ATOM 604 N N . SER A 1 77 ? -0.805 -5.532 22.693 1.00 6.56 90 SER A N 1
ATOM 605 C CA . SER A 1 77 ? -0.427 -6.737 21.965 1.00 8.13 90 SER A CA 1
ATOM 606 C C . SER A 1 77 ? 0.301 -6.322 20.693 1.00 7.15 90 SER A C 1
ATOM 607 O O . SER A 1 77 ? -0.139 -5.420 19.984 1.00 8.61 90 SER A O 1
ATOM 610 N N . ILE A 1 78 ? 1.420 -6.975 20.401 1.00 6.84 91 ILE A N 1
ATOM 611 C CA . ILE A 1 78 ? 2.173 -6.639 19.202 1.00 6.80 91 ILE A CA 1
ATOM 612 C C . ILE A 1 78 ? 1.397 -7.084 17.967 1.00 7.28 91 ILE A C 1
ATOM 613 O O . ILE A 1 78 ? 1.004 -8.252 17.840 1.00 6.36 91 ILE A O 1
ATOM 618 N N . ALA A 1 79 ? 1.165 -6.141 17.060 1.00 5.94 92 ALA A N 1
ATOM 619 C CA . ALA A 1 79 ? 0.396 -6.423 15.850 1.00 5.57 92 ALA A CA 1
ATOM 620 C C . ALA A 1 79 ? 1.216 -6.891 14.655 1.00 6.32 92 ALA A C 1
ATOM 621 O O . ALA A 1 79 ? 0.658 -7.360 13.664 1.00 6.14 92 ALA A O 1
ATOM 623 N N . SER A 1 80 ? 2.534 -6.763 14.748 1.00 6.08 93 SER A N 1
ATOM 624 C CA . SER A 1 80 ? 3.424 -7.173 13.669 1.00 5.38 93 SER A CA 1
ATOM 625 C C . SER A 1 80 ? 4.045 -8.517 14.014 1.00 6.83 93 SER A C 1
ATOM 626 O O . SER A 1 80 ? 4.067 -8.909 15.180 1.00 7.11 93 SER A O 1
ATOM 629 N N . SER A 1 81 ? 4.529 -9.232 13.004 1.00 6.53 94 SER A N 1
ATOM 630 C CA . SER A 1 81 ? 5.202 -10.502 13.259 1.00 7.47 94 SER A CA 1
ATOM 631 C C . SER A 1 81 ? 6.561 -10.106 13.841 1.00 6.13 94 SER A C 1
ATOM 632 O O . SER A 1 81 ? 6.912 -8.920 13.869 1.00 7.03 94 SER A O 1
ATOM 635 N N . ALA A 1 82 ? 7.339 -11.095 14.263 1.00 7.32 95 ALA A N 1
ATOM 636 C CA . ALA A 1 82 ? 8.645 -10.839 14.864 1.00 7.19 95 ALA A CA 1
ATOM 637 C C . ALA A 1 82 ? 9.593 -9.997 14.014 1.00 7.93 95 ALA A C 1
ATOM 638 O O . ALA A 1 82 ? 10.399 -9.236 14.559 1.00 8.70 95 ALA A O 1
ATOM 640 N N . ILE A 1 83 ? 9.508 -10.119 12.691 1.00 7.42 96 ILE A N 1
ATOM 641 C CA . ILE A 1 83 ? 10.395 -9.349 11.822 1.00 6.91 96 ILE A CA 1
ATOM 642 C C . ILE A 1 83 ? 9.887 -7.946 11.480 1.00 7.68 96 ILE A C 1
ATOM 643 O O . ILE A 1 83 ? 10.575 -7.176 10.805 1.00 7.31 96 ILE A O 1
ATOM 648 N N . GLY A 1 84 ? 8.686 -7.615 11.945 1.00 6.88 97 GLY A N 1
ATOM 649 C CA . GLY A 1 84 ? 8.140 -6.288 11.698 1.00 7.95 97 GLY A CA 1
ATOM 650 C C . GLY A 1 84 ? 7.490 -6.106 10.342 1.00 7.44 97 GLY A C 1
ATOM 651 O O . GLY A 1 84 ? 7.730 -6.883 9.416 1.00 7.22 97 GLY A O 1
ATOM 652 N N . ASP A 1 85 ? 6.681 -5.056 10.219 1.00 6.47 98 ASP A N 1
ATOM 653 C CA . ASP A 1 85 ? 5.965 -4.779 8.978 1.00 6.97 98 ASP A CA 1
ATOM 654 C C . ASP A 1 85 ? 6.850 -4.487 7.761 1.00 6.60 98 ASP A C 1
ATOM 655 O O . ASP A 1 85 ? 6.366 -4.515 6.628 1.00 8.49 98 ASP A O 1
ATOM 660 N N . PHE A 1 86 ? 8.135 -4.208 7.981 1.00 6.53 99 PHE A N 1
ATOM 661 C CA . PHE A 1 86 ? 9.037 -3.926 6.863 1.00 8.38 99 PHE A CA 1
ATOM 662 C C . PHE A 1 86 ? 9.845 -5.161 6.479 1.00 8.97 99 PHE A C 1
ATOM 663 O O . PHE A 1 86 ? 10.499 -5.178 5.435 1.00 10.44 99 PHE A O 1
ATOM 671 N N . GLY A 1 87 ? 9.805 -6.182 7.333 1.00 8.07 100 GLY A N 1
ATOM 672 C CA . GLY A 1 87 ? 10.540 -7.409 7.068 1.00 9.37 100 GLY A CA 1
ATOM 673 C C . GLY A 1 87 ? 12.028 -7.322 7.363 1.00 10.35 100 GLY A C 1
ATOM 674 O O . GLY A 1 87 ? 12.780 -8.238 7.023 1.00 11.68 100 GLY A O 1
ATOM 675 N N . ASP A 1 88 ? 12.452 -6.239 8.010 1.00 10.09 101 ASP A N 1
ATOM 676 C CA . ASP A 1 88 ? 13.865 -6.031 8.326 1.00 10.13 101 ASP A CA 1
ATOM 677 C C . ASP A 1 88 ? 14.243 -6.262 9.789 1.00 10.39 101 ASP A C 1
ATOM 678 O O . ASP A 1 88 ? 15.409 -6.096 10.166 1.00 11.02 101 ASP A O 1
ATOM 683 N N . SER A 1 89 ? 13.265 -6.649 10.605 1.00 9.81 102 SER A N 1
ATOM 684 C CA . SER A 1 89 ? 13.480 -6.903 12.027 1.00 8.33 102 SER A CA 1
ATOM 685 C C . SER A 1 89 ? 13.952 -5.670 12.802 1.00 9.08 102 SER A C 1
ATOM 686 O O . SER A 1 89 ? 14.656 -5.798 13.807 1.00 8.96 102 SER A O 1
ATOM 689 N N . LYS A 1 90 ? 13.552 -4.483 12.349 1.00 8.33 103 LYS A N 1
ATOM 690 C CA . LYS A 1 90 ? 13.956 -3.244 13.008 1.00 7.70 103 LYS A CA 1
ATOM 691 C C . LYS A 1 90 ? 12.778 -2.417 13.511 1.00 6.85 103 LYS A C 1
ATOM 692 O O . LYS A 1 90 ? 12.958 -1.268 13.914 1.00 7.63 103 LYS A O 1
ATOM 698 N N . THR A 1 91 ? 11.578 -2.993 13.486 1.00 6.98 104 THR A N 1
ATOM 699 C CA . THR A 1 91 ? 10.381 -2.278 13.926 1.00 6.79 104 THR A CA 1
ATOM 700 C C . THR A 1 91 ? 9.404 -3.159 14.701 1.00 7.32 104 THR A C 1
ATOM 701 O O . THR A 1 91 ? 9.552 -4.381 14.761 1.00 8.01 104 THR A O 1
ATOM 705 N N . VAL A 1 92 ? 8.400 -2.507 15.282 1.00 6.64 105 VAL A N 1
ATOM 706 C CA . VAL A 1 92 ? 7.325 -3.168 16.022 1.00 5.51 105 VAL A CA 1
ATOM 707 C C . VAL A 1 92 ? 6.067 -2.336 15.765 1.00 7.04 105 VAL A C 1
ATOM 708 O O . VAL A 1 92 ? 6.136 -1.107 15.688 1.00 6.21 105 VAL A O 1
ATOM 712 N N . SER A 1 93 ? 4.921 -2.994 15.608 1.00 5.49 106 SER A N 1
ATOM 713 C CA . SER A 1 93 ? 3.684 -2.259 15.347 1.00 5.20 106 SER A CA 1
ATOM 714 C C . SER A 1 93 ? 2.597 -2.558 16.360 1.00 5.35 106 SER A C 1
ATOM 715 O O . SER A 1 93 ? 2.525 -3.662 16.899 1.00 5.49 106 SER A O 1
ATOM 718 N N . LEU A 1 94 ? 1.743 -1.566 16.602 1.00 5.71 107 LEU A N 1
ATOM 719 C CA . LEU A 1 94 ? 0.629 -1.718 17.530 1.00 5.72 107 LEU A CA 1
ATOM 720 C C . LEU A 1 94 ? -0.675 -1.343 16.839 1.00 5.51 107 LEU A C 1
ATOM 721 O O . LEU A 1 94 ? -0.686 -0.560 15.884 1.00 5.33 107 LEU A O 1
ATOM 726 N N . CYS A 1 95 ? -1.760 -1.916 17.348 1.00 5.61 108 CYS A N 1
ATOM 727 C CA . CYS A 1 95 ? -3.117 -1.682 16.863 1.00 5.58 108 CYS A CA 1
ATOM 728 C C . CYS A 1 95 ? -3.794 -1.091 18.089 1.00 5.35 108 CYS A C 1
ATOM 729 O O . CYS A 1 95 ? -4.160 -1.822 19.009 1.00 5.30 108 CYS A O 1
ATOM 732 N N . VAL A 1 96 ? -3.970 0.226 18.087 1.00 6.25 109 VAL A N 1
ATOM 733 C CA . VAL A 1 96 ? -4.519 0.925 19.239 1.00 6.60 109 VAL A CA 1
ATOM 734 C C . VAL A 1 96 ? -5.885 1.570 19.066 1.00 6.31 109 VAL A C 1
ATOM 735 O O . VAL A 1 96 ? -6.127 2.299 18.107 1.00 6.80 109 VAL A O 1
ATOM 739 N N . LYS A 1 97 ? -6.772 1.293 20.017 1.00 7.20 110 LYS A N 1
ATOM 740 C CA . LYS A 1 97 ? -8.111 1.870 20.011 1.00 7.67 110 LYS A CA 1
ATOM 741 C C . LYS A 1 97 ? -8.061 3.119 20.888 1.00 7.76 110 LYS A C 1
ATOM 742 O O . LYS A 1 97 ? -7.621 3.062 22.030 1.00 8.33 110 LYS A O 1
ATOM 748 N N . ARG A 1 98 ? -8.497 4.253 20.354 1.00 8.35 111 ARG A N 1
ATOM 749 C CA . ARG A 1 98 ? -8.498 5.485 21.132 1.00 9.28 111 ARG A CA 1
ATOM 750 C C . ARG A 1 98 ? -9.617 5.355 22.170 1.00 10.60 111 ARG A C 1
ATOM 751 O O . ARG A 1 98 ? -10.784 5.202 21.812 1.00 10.82 111 ARG A O 1
ATOM 759 N N . LEU A 1 99 ? -9.270 5.389 23.455 1.00 9.40 112 LEU A N 1
ATOM 760 C CA . LEU A 1 99 ? -10.285 5.264 24.498 1.00 11.27 112 LEU A CA 1
ATOM 761 C C . LEU A 1 99 ? -10.919 6.611 24.815 1.00 11.75 112 LEU A C 1
ATOM 762 O O . LEU A 1 99 ? -10.270 7.501 25.360 1.00 13.02 112 LEU A O 1
ATOM 767 N N . VAL A 1 100 ? -12.191 6.746 24.458 1.00 12.27 113 VAL A N 1
ATOM 768 C CA . VAL A 1 100 ? -12.952 7.967 24.697 1.00 13.71 113 VAL A CA 1
ATOM 769 C C . VAL A 1 100 ? -14.397 7.567 24.944 1.00 14.38 113 VAL A C 1
ATOM 770 O O . VAL A 1 100 ? -15.005 6.893 24.114 1.00 15.32 113 VAL A O 1
ATOM 774 N N . TYR A 1 101 ? -14.947 7.967 26.086 1.00 15.38 114 TYR A N 1
ATOM 775 C CA . TYR A 1 101 ? -16.333 7.644 26.389 1.00 16.85 114 TYR A CA 1
ATOM 776 C C . TYR A 1 101 ? -16.928 8.647 27.363 1.00 17.91 114 TYR A C 1
ATOM 777 O O . TYR A 1 101 ? -16.208 9.327 28.092 1.00 18.29 114 TYR A O 1
ATOM 786 N N . THR A 1 102 ? -18.251 8.733 27.360 1.00 19.02 115 THR A N 1
ATOM 787 C CA . THR A 1 102 ? -18.967 9.648 28.233 1.00 20.39 115 THR A CA 1
ATOM 788 C C . THR A 1 102 ? -19.634 8.833 29.330 1.00 22.12 115 THR A C 1
ATOM 789 O O . THR A 1 102 ? -20.352 7.877 29.039 1.00 21.60 115 THR A O 1
ATOM 793 N N . ASN A 1 103 ? -19.387 9.197 30.585 1.00 24.12 116 ASN A N 1
ATOM 794 C CA . ASN A 1 103 ? -19.991 8.477 31.700 1.00 27.34 116 ASN A CA 1
ATOM 795 C C . ASN A 1 103 ? -21.410 8.978 31.959 1.00 28.77 116 ASN A C 1
ATOM 796 O O . ASN A 1 103 ? -21.923 9.823 31.224 1.00 28.41 116 ASN A O 1
ATOM 801 N N . ASP A 1 104 ? -22.045 8.459 33.005 1.00 30.94 117 ASP A N 1
ATOM 802 C CA . ASP A 1 104 ? -23.412 8.852 33.330 1.00 32.43 117 ASP A CA 1
ATOM 803 C C . ASP A 1 104 ? -23.562 10.314 33.744 1.00 31.97 117 ASP A C 1
ATOM 804 O O . ASP A 1 104 ? -24.633 10.902 33.574 1.00 32.74 117 ASP A O 1
ATOM 809 N N . ALA A 1 105 ? -22.495 10.900 34.279 1.00 30.61 118 ALA A N 1
ATOM 810 C CA . ALA A 1 105 ? -22.528 12.294 34.712 1.00 29.02 118 ALA A CA 1
ATOM 811 C C . ALA A 1 105 ? -22.306 13.258 33.549 1.00 28.67 118 ALA A C 1
ATOM 812 O O . ALA A 1 105 ? -22.320 14.479 33.731 1.00 28.80 118 ALA A O 1
ATOM 814 N N . GLY A 1 106 ? -22.102 12.708 32.356 1.00 26.99 119 GLY A N 1
ATOM 815 C CA . GLY A 1 106 ? -21.887 13.539 31.185 1.00 25.01 119 GLY A CA 1
ATOM 816 C C . GLY A 1 106 ? -20.446 13.982 31.025 1.00 23.75 119 GLY A C 1
ATOM 817 O O . GLY A 1 106 ? -20.145 14.864 30.220 1.00 22.63 119 GLY A O 1
ATOM 818 N N . GLU A 1 107 ? -19.551 13.372 31.794 1.00 22.76 120 GLU A N 1
ATOM 819 C CA . GLU A 1 107 ? -18.135 13.704 31.725 1.00 23.19 120 GLU A CA 1
ATOM 820 C C . GLU A 1 107 ? -17.440 12.808 30.706 1.00 22.38 120 GLU A C 1
ATOM 821 O O . GLU A 1 107 ? -17.627 11.591 30.711 1.00 21.84 120 GLU A O 1
ATOM 827 N N . VAL A 1 108 ? -16.648 13.410 29.827 1.00 21.59 121 VAL A N 1
ATOM 828 C CA . VAL A 1 108 ? -15.925 12.641 28.821 1.00 19.93 121 VAL A CA 1
ATOM 829 C C . VAL A 1 108 ? -14.586 12.199 29.383 1.00 19.35 121 VAL A C 1
ATOM 830 O O . VAL A 1 108 ? -13.839 13.002 29.948 1.00 19.26 121 VAL A O 1
ATOM 834 N N . VAL A 1 109 ? -14.293 10.914 29.225 1.00 18.38 122 VAL A N 1
ATOM 835 C CA . VAL A 1 109 ? -13.046 10.344 29.705 1.00 17.75 122 VAL A CA 1
ATOM 836 C C . VAL A 1 109 ? -12.159 9.981 28.524 1.00 16.09 122 VAL A C 1
ATOM 837 O O . VAL A 1 109 ? -12.552 9.191 27.670 1.00 16.79 122 VAL A O 1
ATOM 841 N N . LYS A 1 110 ? -10.970 10.570 28.473 1.00 14.51 123 LYS A N 1
ATOM 842 C CA . LYS A 1 110 ? -10.026 10.286 27.400 1.00 13.70 123 LYS A CA 1
ATOM 843 C C . LYS A 1 110 ? -8.854 9.513 27.992 1.00 12.87 123 LYS A C 1
ATOM 844 O O . LYS A 1 110 ? -8.083 10.052 28.785 1.00 14.88 123 LYS A O 1
ATOM 850 N N . GLY A 1 111 ? -8.737 8.245 27.612 1.00 11.14 124 GLY A N 1
ATOM 851 C CA . GLY A 1 111 ? -7.654 7.420 28.114 1.00 9.74 124 GLY A CA 1
ATOM 852 C C . GLY A 1 111 ? -6.304 8.056 27.841 1.00 9.05 124 GLY A C 1
ATOM 853 O O . GLY A 1 111 ? -6.033 8.510 26.734 1.00 9.70 124 GLY A O 1
ATOM 854 N N . VAL A 1 112 ? -5.447 8.078 28.853 1.00 10.26 125 VAL A N 1
ATOM 855 C CA . VAL A 1 112 ? -4.130 8.684 28.718 1.00 9.67 125 VAL A CA 1
ATOM 856 C C . VAL A 1 112 ? -3.210 8.068 27.664 1.00 9.96 125 VAL A C 1
ATOM 857 O O . VAL A 1 112 ? -2.794 8.750 26.724 1.00 10.26 125 VAL A O 1
ATOM 861 N N . CYS A 1 113 ? -2.898 6.783 27.804 1.00 9.08 126 CYS A N 1
ATOM 862 C CA . CYS A 1 113 ? -1.977 6.148 26.867 1.00 9.25 126 CYS A CA 1
ATOM 863 C C . CYS A 1 113 ? -2.508 5.938 25.453 1.00 8.25 126 CYS A C 1
ATOM 864 O O . CYS A 1 113 ? -1.777 6.150 24.485 1.00 8.93 126 CYS A O 1
ATOM 867 N N . SER A 1 114 ? -3.764 5.522 25.322 1.00 8.34 127 SER A N 1
ATOM 868 C CA . SER A 1 114 ? -4.315 5.287 23.991 1.00 7.63 127 SER A CA 1
ATOM 869 C C . SER A 1 114 ? -4.368 6.563 23.151 1.00 8.49 127 SER A C 1
ATOM 870 O O . SER A 1 114 ? -4.024 6.547 21.965 1.00 7.00 127 SER A O 1
ATOM 873 N N . ASN A 1 115 ? -4.774 7.676 23.754 1.00 8.23 128 ASN A N 1
ATOM 874 C CA . ASN A 1 115 ? -4.824 8.925 23.003 1.00 8.13 128 ASN A CA 1
ATOM 875 C C . ASN A 1 115 ? -3.413 9.421 22.704 1.00 9.22 128 ASN A C 1
ATOM 876 O O . ASN A 1 115 ? -3.157 9.993 21.639 1.00 9.32 128 ASN A O 1
ATOM 881 N N . PHE A 1 116 ? -2.489 9.189 23.631 1.00 8.66 129 PHE A N 1
ATOM 882 C CA . PHE A 1 116 ? -1.099 9.579 23.421 1.00 9.26 129 PHE A CA 1
ATOM 883 C C . PHE A 1 116 ? -0.566 8.858 22.182 1.00 9.14 129 PHE A C 1
ATOM 884 O O . PHE A 1 116 ? 0.059 9.461 21.307 1.00 7.73 129 PHE A O 1
ATOM 892 N N . LEU A 1 117 ? -0.817 7.554 22.120 1.00 8.15 130 LEU A N 1
ATOM 893 C CA . LEU A 1 117 ? -0.352 6.743 21.003 1.00 8.54 130 LEU A CA 1
ATOM 894 C C . LEU A 1 117 ? -0.986 7.125 19.673 1.00 8.50 130 LEU A C 1
ATOM 895 O O . LEU A 1 117 ? -0.287 7.297 18.674 1.00 7.77 130 LEU A O 1
ATOM 900 N N . CYS A 1 118 ? -2.308 7.262 19.657 1.00 8.18 131 CYS A N 1
ATOM 901 C CA . CYS A 1 118 ? -3.000 7.623 18.428 1.00 7.95 131 CYS A CA 1
ATOM 902 C C . CYS A 1 118 ? -2.653 9.038 17.968 1.00 8.18 131 CYS A C 1
ATOM 903 O O . CYS A 1 118 ? -2.847 9.376 16.802 1.00 9.30 131 CYS A O 1
ATOM 906 N N . ASP A 1 119 ? -2.128 9.853 18.882 1.00 9.26 132 ASP A N 1
ATOM 907 C CA . ASP A 1 119 ? -1.736 11.228 18.555 1.00 10.09 132 ASP A CA 1
ATOM 908 C C . ASP A 1 119 ? -0.278 11.330 18.105 1.00 10.61 132 ASP A C 1
ATOM 909 O O . ASP A 1 119 ? 0.164 12.383 17.632 1.00 11.21 132 ASP A O 1
ATOM 914 N N . LEU A 1 120 ? 0.477 10.247 18.256 1.00 9.92 133 LEU A N 1
ATOM 915 C CA . LEU A 1 120 ? 1.883 10.259 17.857 1.00 11.66 133 LEU A CA 1
ATOM 916 C C . LEU A 1 120 ? 2.059 10.574 16.381 1.00 12.25 133 LEU A C 1
ATOM 917 O O . LEU A 1 120 ? 1.315 10.081 15.532 1.00 12.26 133 LEU A O 1
ATOM 922 N N . LYS A 1 121 ? 3.053 11.401 16.082 1.00 12.22 134 LYS A N 1
ATOM 923 C CA . LYS A 1 121 ? 3.344 11.773 14.708 1.00 13.45 134 LYS A CA 1
ATOM 924 C C . LYS A 1 121 ? 4.713 11.235 14.309 1.00 13.38 134 LYS A C 1
ATOM 925 O O . LYS A 1 121 ? 5.596 11.066 15.155 1.00 12.83 134 LYS A O 1
ATOM 931 N N . PRO A 1 122 ? 4.903 10.936 13.014 1.00 13.65 135 PRO A N 1
ATOM 932 C CA . PRO A 1 122 ? 6.199 10.419 12.574 1.00 13.41 135 PRO A CA 1
ATOM 933 C C . PRO A 1 122 ? 7.331 11.294 13.096 1.00 13.43 135 PRO A C 1
ATOM 934 O O . PRO A 1 122 ? 7.278 12.521 12.994 1.00 13.59 135 PRO A O 1
ATOM 938 N N . GLY A 1 123 ? 8.343 10.657 13.669 1.00 11.93 136 GLY A N 1
ATOM 939 C CA . GLY A 1 123 ? 9.471 11.396 14.200 1.00 14.25 136 GLY A CA 1
ATOM 940 C C . GLY A 1 123 ? 9.458 11.540 15.708 1.00 15.48 136 GLY A C 1
ATOM 941 O O . GLY A 1 123 ? 10.510 11.732 16.316 1.00 17.40 136 GLY A O 1
ATOM 942 N N . SER A 1 124 ? 8.279 11.450 16.319 1.00 14.08 137 SER A N 1
ATOM 943 C CA . SER A 1 124 ? 8.171 11.583 17.768 1.00 13.53 137 SER A CA 1
ATOM 944 C C . SER A 1 124 ? 8.698 10.346 18.482 1.00 12.70 137 SER A C 1
ATOM 945 O O . SER A 1 124 ? 8.671 9.242 17.939 1.00 12.99 137 SER A O 1
ATOM 948 N N . GLU A 1 125 ? 9.169 10.535 19.711 1.00 12.98 138 GLU A N 1
ATOM 949 C CA . GLU A 1 125 ? 9.700 9.421 20.490 1.00 12.16 138 GLU A CA 1
ATOM 950 C C . GLU A 1 125 ? 8.623 8.732 21.319 1.00 12.01 138 GLU A C 1
ATOM 951 O O . GLU A 1 125 ? 7.624 9.340 21.705 1.00 11.38 138 GLU A O 1
ATOM 957 N N . VAL A 1 126 ? 8.834 7.447 21.584 1.00 11.18 139 VAL A N 1
ATOM 958 C CA . VAL A 1 126 ? 7.898 6.663 22.378 1.00 10.31 139 VAL A CA 1
ATOM 959 C C . VAL A 1 126 ? 8.692 5.714 23.280 1.00 9.70 139 VAL A C 1
ATOM 960 O O . VAL A 1 126 ? 9.617 5.042 22.823 1.00 11.35 139 VAL A O 1
ATOM 964 N N . LYS A 1 127 ? 8.334 5.681 24.563 1.00 10.65 140 LYS A N 1
ATOM 965 C CA . LYS A 1 127 ? 9.017 4.842 25.550 1.00 10.09 140 LYS A CA 1
ATOM 966 C C . LYS A 1 127 ? 8.430 3.438 25.570 1.00 10.01 140 LYS A C 1
ATOM 967 O O . LYS A 1 127 ? 7.252 3.250 25.888 1.00 10.62 140 LYS A O 1
ATOM 973 N N . ILE A 1 128 ? 9.276 2.460 25.252 1.00 10.01 141 ILE A N 1
ATOM 974 C CA . ILE A 1 128 ? 8.870 1.063 25.151 1.00 11.10 141 ILE A CA 1
ATOM 975 C C . ILE A 1 128 ? 9.496 0.147 26.199 1.00 11.32 141 ILE A C 1
ATOM 976 O O . ILE A 1 128 ? 10.673 0.279 26.526 1.00 11.51 141 ILE A O 1
ATOM 981 N N . THR A 1 129 ? 8.696 -0.784 26.714 1.00 11.37 142 THR A N 1
ATOM 982 C CA . THR A 1 129 ? 9.172 -1.758 27.692 1.00 11.13 142 THR A CA 1
ATOM 983 C C . THR A 1 129 ? 8.801 -3.163 27.207 1.00 11.42 142 THR A C 1
ATOM 984 O O . THR A 1 129 ? 7.936 -3.320 26.345 1.00 12.11 142 THR A O 1
ATOM 988 N N . GLY A 1 130 ? 9.465 -4.179 27.748 1.00 10.18 143 GLY A N 1
ATOM 989 C CA . GLY A 1 130 ? 9.162 -5.541 27.346 1.00 10.94 143 GLY A CA 1
ATOM 990 C C . GLY A 1 130 ? 10.329 -6.283 26.726 1.00 11.78 143 GLY A C 1
ATOM 991 O O . GLY A 1 130 ? 11.485 -5.934 26.970 1.00 12.00 143 GLY A O 1
ATOM 992 N N . PRO A 1 131 ? 10.061 -7.324 25.918 1.00 10.98 144 PRO A N 1
ATOM 993 C CA . PRO A 1 131 ? 8.725 -7.827 25.567 1.00 10.93 144 PRO A CA 1
ATOM 994 C C . PRO A 1 131 ? 7.997 -8.339 26.802 1.00 11.03 144 PRO A C 1
ATOM 995 O O . PRO A 1 131 ? 8.607 -8.534 27.850 1.00 11.89 144 PRO A O 1
ATOM 999 N N . VAL A 1 132 ? 6.698 -8.582 26.666 1.00 11.24 145 VAL A N 1
ATOM 1000 C CA . VAL A 1 132 ? 5.899 -9.058 27.786 1.00 11.03 145 VAL A CA 1
ATOM 1001 C C . VAL A 1 132 ? 4.998 -10.240 27.431 1.00 12.51 145 VAL A C 1
ATOM 1002 O O . VAL A 1 132 ? 4.366 -10.254 26.373 1.00 12.79 145 VAL A O 1
ATOM 1006 N N . GLY A 1 133 ? 4.961 -11.234 28.316 1.00 12.85 146 GLY A N 1
ATOM 1007 C CA . GLY A 1 133 ? 4.088 -12.380 28.121 1.00 13.87 146 GLY A CA 1
ATOM 1008 C C . GLY A 1 133 ? 4.551 -13.612 27.369 1.00 13.90 146 GLY A C 1
ATOM 1009 O O . GLY A 1 133 ? 5.496 -13.578 26.585 1.00 12.56 146 GLY A O 1
ATOM 1010 N N . LYS A 1 134 ? 3.847 -14.714 27.623 1.00 15.18 147 LYS A N 1
ATOM 1011 C CA . LYS A 1 134 ? 4.119 -15.994 26.979 1.00 16.35 147 LYS A CA 1
ATOM 1012 C C . LYS A 1 134 ? 2.810 -16.763 26.786 1.00 16.78 147 LYS A C 1
ATOM 1013 O O . LYS A 1 134 ? 2.776 -17.801 26.128 1.00 17.71 147 LYS A O 1
ATOM 1019 N N . GLU A 1 135 ? 1.727 -16.235 27.346 1.00 16.39 148 GLU A N 1
ATOM 1020 C CA . GLU A 1 135 ? 0.421 -16.886 27.253 1.00 17.21 148 GLU A CA 1
ATOM 1021 C C . GLU A 1 135 ? -0.118 -17.055 25.833 1.00 15.01 148 GLU A C 1
ATOM 1022 O O . GLU A 1 135 ? -0.835 -18.012 25.554 1.00 14.96 148 GLU A O 1
ATOM 1028 N N . MET A 1 136 ? 0.236 -16.145 24.933 1.00 13.18 149 MET A N 1
ATOM 1029 C CA . MET A 1 136 ? -0.286 -16.210 23.574 1.00 10.88 149 MET A CA 1
ATOM 1030 C C . MET A 1 136 ? 0.707 -16.598 22.481 1.00 10.07 149 MET A C 1
ATOM 1031 O O . MET A 1 136 ? 0.549 -16.198 21.332 1.00 8.79 149 MET A O 1
ATOM 1036 N N . LEU A 1 137 ? 1.723 -17.381 22.828 1.00 10.25 150 LEU A N 1
ATOM 1037 C CA . LEU A 1 137 ? 2.694 -17.798 21.825 1.00 9.84 150 LEU A CA 1
ATOM 1038 C C . LEU A 1 137 ? 2.041 -18.792 20.873 1.00 10.92 150 LEU A C 1
ATOM 1039 O O . LEU A 1 137 ? 1.103 -19.499 21.247 1.00 10.75 150 LEU A O 1
ATOM 1044 N N . MET A 1 138 ? 2.550 -18.836 19.645 1.00 10.27 151 MET A N 1
ATOM 1045 C CA . MET A 1 138 ? 2.043 -19.715 18.594 1.00 9.91 151 MET A CA 1
ATOM 1046 C C . MET A 1 138 ? 2.328 -21.191 18.831 1.00 9.75 151 MET A C 1
ATOM 1047 O O . MET A 1 138 ? 3.257 -21.549 19.552 1.00 9.68 151 MET A O 1
ATOM 1052 N N . PRO A 1 139 ? 1.524 -22.069 18.216 1.00 10.90 152 PRO A N 1
ATOM 1053 C CA . PRO A 1 139 ? 1.746 -23.506 18.382 1.00 11.63 152 PRO A CA 1
ATOM 1054 C C . PRO A 1 139 ? 2.990 -23.871 17.572 1.00 12.53 152 PRO A C 1
ATOM 1055 O O . PRO A 1 139 ? 3.234 -23.301 16.510 1.00 12.81 152 PRO A O 1
ATOM 1059 N N . LYS A 1 140 ? 3.773 -24.818 18.069 1.00 13.92 153 LYS A N 1
ATOM 1060 C CA . LYS A 1 140 ? 4.970 -25.242 17.360 1.00 14.36 153 LYS A CA 1
ATOM 1061 C C . LYS A 1 140 ? 4.609 -26.101 16.148 1.00 14.48 153 LYS A C 1
ATOM 1062 O O . LYS A 1 140 ? 5.241 -26.004 15.095 1.00 14.58 153 LYS A O 1
ATOM 1068 N N . ASP A 1 141 ? 3.585 -26.937 16.302 1.00 12.98 154 ASP A N 1
ATOM 1069 C CA . ASP A 1 141 ? 3.142 -27.820 15.228 1.00 14.01 154 ASP A CA 1
ATOM 1070 C C . ASP A 1 141 ? 2.764 -27.010 13.990 1.00 14.09 154 ASP A C 1
ATOM 1071 O O . ASP A 1 141 ? 1.802 -26.241 14.014 1.00 14.45 154 ASP A O 1
ATOM 1076 N N . PRO A 1 142 ? 3.517 -27.171 12.889 1.00 14.05 155 PRO A N 1
ATOM 1077 C CA . PRO A 1 142 ? 3.238 -26.435 11.651 1.00 14.08 155 PRO A CA 1
ATOM 1078 C C . PRO A 1 142 ? 1.995 -26.930 10.913 1.00 13.82 155 PRO A C 1
ATOM 1079 O O . PRO A 1 142 ? 1.572 -26.334 9.925 1.00 14.48 155 PRO A O 1
ATOM 1083 N N . ASN A 1 143 ? 1.410 -28.020 11.401 1.00 12.86 156 ASN A N 1
ATOM 1084 C CA . ASN A 1 143 ? 0.215 -28.585 10.783 1.00 13.26 156 ASN A CA 1
ATOM 1085 C C . ASN A 1 143 ? -0.990 -28.496 11.716 1.00 12.56 156 ASN A C 1
ATOM 1086 O O . ASN A 1 143 ? -2.035 -29.095 11.467 1.00 12.18 156 ASN A O 1
ATOM 1091 N N . ALA A 1 144 ? -0.844 -27.731 12.789 1.00 11.72 157 ALA A N 1
ATOM 1092 C CA . ALA A 1 144 ? -1.922 -27.574 13.754 1.00 11.11 157 ALA A CA 1
ATOM 1093 C C . ALA A 1 144 ? -3.094 -26.765 13.213 1.00 11.20 157 ALA A C 1
ATOM 1094 O O . ALA A 1 144 ? -2.968 -26.038 12.230 1.00 10.50 157 ALA A O 1
ATOM 1096 N N . THR A 1 145 ? -4.251 -26.929 13.847 1.00 10.37 158 THR A N 1
ATOM 1097 C CA . THR A 1 145 ? -5.428 -26.159 13.484 1.00 10.05 158 THR A CA 1
ATOM 1098 C C . THR A 1 145 ? -5.392 -25.031 14.508 1.00 10.21 158 THR A C 1
ATOM 1099 O O . THR A 1 145 ? -5.333 -25.281 15.715 1.00 9.81 158 THR A O 1
ATOM 1103 N N . VAL A 1 146 ? -5.387 -23.793 14.026 1.00 8.55 159 VAL A N 1
ATOM 1104 C CA . VAL A 1 146 ? -5.321 -22.640 14.910 1.00 8.01 159 VAL A CA 1
ATOM 1105 C C . VAL A 1 146 ? -6.573 -21.792 14.752 1.00 7.26 159 VAL A C 1
ATOM 1106 O O . VAL A 1 146 ? -6.777 -21.159 13.717 1.00 9.32 159 VAL A O 1
ATOM 1110 N N . ILE A 1 147 ? -7.415 -21.811 15.778 1.00 6.64 160 ILE A N 1
ATOM 1111 C CA . ILE A 1 147 ? -8.653 -21.042 15.779 1.00 7.21 160 ILE A CA 1
ATOM 1112 C C . ILE A 1 147 ? -8.401 -19.763 16.563 1.00 7.42 160 ILE A C 1
ATOM 1113 O O . ILE A 1 147 ? -8.038 -19.800 17.741 1.00 8.73 160 ILE A O 1
ATOM 1118 N N . MET A 1 148 ? -8.602 -18.628 15.904 1.00 7.20 161 MET A N 1
ATOM 1119 C CA . MET A 1 148 ? -8.359 -17.326 16.520 1.00 7.01 161 MET A CA 1
ATOM 1120 C C . MET A 1 148 ? -9.651 -16.540 16.660 1.00 7.11 161 MET A C 1
ATOM 1121 O O . MET A 1 148 ? -10.315 -16.233 15.670 1.00 8.05 161 MET A O 1
ATOM 1126 N N . LEU A 1 149 ? -10.000 -16.230 17.903 1.00 6.35 162 LEU A N 1
ATOM 1127 C CA . LEU A 1 149 ? -11.225 -15.508 18.205 1.00 7.68 162 LEU A CA 1
ATOM 1128 C C . LEU A 1 149 ? -10.879 -14.132 18.752 1.00 7.36 162 LEU A C 1
ATOM 1129 O O . LEU A 1 149 ? -10.405 -14.000 19.876 1.00 6.90 162 LEU A O 1
ATOM 1134 N N . GLY A 1 150 ? -11.120 -13.099 17.961 1.00 8.18 163 GLY A N 1
ATOM 1135 C CA . GLY A 1 150 ? -10.797 -11.775 18.446 1.00 7.40 163 GLY A CA 1
ATOM 1136 C C . GLY A 1 150 ? -11.889 -10.751 18.254 1.00 8.71 163 GLY A C 1
ATOM 1137 O O . GLY A 1 150 ? -12.746 -10.894 17.381 1.00 9.53 163 GLY A O 1
ATOM 1138 N N . THR A 1 151 ? -11.882 -9.738 19.113 1.00 9.19 164 THR A N 1
ATOM 1139 C CA . THR A 1 151 ? -12.825 -8.635 18.996 1.00 8.32 164 THR A CA 1
ATOM 1140 C C . THR A 1 151 ? -11.996 -7.358 19.053 1.00 8.73 164 THR A C 1
ATOM 1141 O O . THR A 1 151 ? -11.061 -7.244 19.850 1.00 8.57 164 THR A O 1
ATOM 1145 N N . GLY A 1 152 ? -12.329 -6.410 18.187 1.00 9.22 165 GLY A N 1
ATOM 1146 C CA . GLY A 1 152 ? -11.606 -5.157 18.162 1.00 7.90 165 GLY A CA 1
ATOM 1147 C C . GLY A 1 152 ? -10.105 -5.329 18.046 1.00 8.21 165 GLY A C 1
ATOM 1148 O O . GLY A 1 152 ? -9.618 -6.100 17.218 1.00 7.54 165 GLY A O 1
ATOM 1149 N N . THR A 1 153 ? -9.373 -4.606 18.888 1.00 7.65 166 THR A N 1
ATOM 1150 C CA . THR A 1 153 ? -7.918 -4.655 18.877 1.00 6.84 166 THR A CA 1
ATOM 1151 C C . THR A 1 153 ? -7.386 -6.048 19.200 1.00 6.57 166 THR A C 1
ATOM 1152 O O . THR A 1 153 ? -6.186 -6.303 19.075 1.00 7.58 166 THR A O 1
ATOM 1156 N N . GLY A 1 154 ? -8.279 -6.942 19.616 1.00 7.12 167 GLY A N 1
ATOM 1157 C CA . GLY A 1 154 ? -7.874 -8.303 19.910 1.00 7.16 167 GLY A CA 1
ATOM 1158 C C . GLY A 1 154 ? -7.315 -8.959 18.657 1.00 7.78 167 GLY A C 1
ATOM 1159 O O . GLY A 1 154 ? -6.693 -10.017 18.722 1.00 7.52 167 GLY A O 1
ATOM 1160 N N . ILE A 1 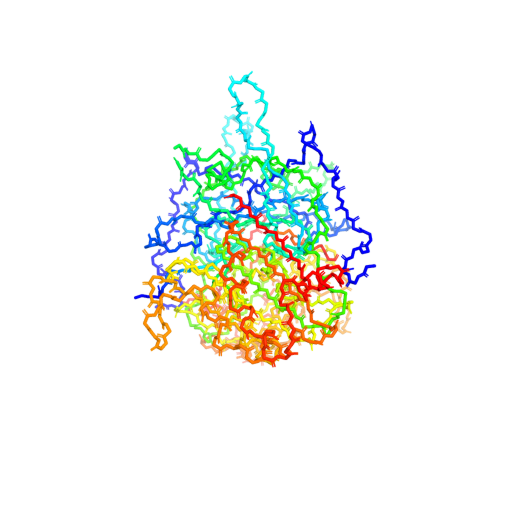155 ? -7.547 -8.335 17.506 1.00 6.24 168 ILE A N 1
ATOM 1161 C CA . ILE A 1 155 ? -7.037 -8.862 16.243 1.00 6.48 168 ILE A CA 1
ATOM 1162 C C . ILE A 1 155 ? -5.504 -8.826 16.200 1.00 6.04 168 ILE A C 1
ATOM 1163 O O . ILE A 1 155 ? -4.872 -9.597 15.479 1.00 6.44 168 ILE A O 1
ATOM 1168 N N . ALA A 1 156 ? -4.911 -7.936 16.988 1.00 7.12 169 ALA A N 1
ATOM 1169 C CA . ALA A 1 156 ? -3.456 -7.743 16.983 1.00 7.96 169 ALA A CA 1
ATOM 1170 C C . ALA A 1 156 ? -2.537 -8.971 16.987 1.00 7.42 169 ALA A C 1
ATOM 1171 O O . ALA A 1 156 ? -1.727 -9.146 16.075 1.00 7.66 169 ALA A O 1
ATOM 1173 N N . PRO A 1 157 ? -2.634 -9.829 18.013 1.00 7.35 170 PRO A N 1
ATOM 1174 C CA . PRO A 1 157 ? -1.757 -11.005 18.028 1.00 6.77 170 PRO A CA 1
ATOM 1175 C C . PRO A 1 157 ? -2.024 -11.944 16.857 1.00 6.50 170 PRO A C 1
ATOM 1176 O O . PRO A 1 157 ? -1.134 -12.661 16.412 1.00 6.19 170 PRO A O 1
ATOM 1180 N N . PHE A 1 158 ? -3.253 -11.930 16.354 1.00 6.22 171 PHE A N 1
ATOM 1181 C CA . PHE A 1 158 ? -3.602 -12.796 15.242 1.00 6.01 171 PHE A CA 1
ATOM 1182 C C . PHE A 1 158 ? -3.039 -12.266 13.931 1.00 5.67 171 PHE A C 1
ATOM 1183 O O . PHE A 1 158 ? -2.699 -13.039 13.039 1.00 5.99 171 PHE A O 1
ATOM 1191 N N . ARG A 1 159 ? -2.920 -10.946 13.819 1.00 4.72 172 ARG A N 1
ATOM 1192 C CA . ARG A 1 159 ? -2.320 -10.372 12.624 1.00 4.99 172 ARG A CA 1
ATOM 1193 C C . ARG A 1 159 ? -0.849 -10.810 12.665 1.00 4.90 172 ARG A C 1
ATOM 1194 O O . ARG A 1 159 ? -0.268 -11.178 11.644 1.00 5.31 172 ARG A O 1
ATOM 1202 N N . SER A 1 160 ? -0.262 -10.773 13.862 1.00 4.75 173 SER A N 1
ATOM 1203 C CA . SER A 1 160 ? 1.130 -11.177 14.066 1.00 5.76 173 SER A CA 1
ATOM 1204 C C . SER A 1 160 ? 1.297 -12.647 13.633 1.00 6.73 173 SER A C 1
ATOM 1205 O O . SER A 1 160 ? 2.184 -12.974 12.841 1.00 6.55 173 SER A O 1
ATOM 1208 N N . PHE A 1 161 ? 0.433 -13.520 14.147 1.00 6.16 174 PHE A N 1
ATOM 1209 C CA . PHE A 1 161 ? 0.457 -14.952 13.810 1.00 6.07 174 PHE A CA 1
ATOM 1210 C C . PHE A 1 161 ? 0.362 -15.181 12.301 1.00 6.94 174 PHE A C 1
ATOM 1211 O O . PHE A 1 161 ? 1.169 -15.896 11.699 1.00 5.52 174 PHE A O 1
ATOM 1219 N N . LEU A 1 162 ? -0.674 -14.583 11.719 1.00 6.92 175 LEU A N 1
ATOM 1220 C CA . LEU A 1 162 ? -0.995 -14.736 10.306 1.00 6.09 175 LEU A CA 1
ATOM 1221 C C . LEU A 1 162 ? 0.042 -14.212 9.325 1.00 4.29 175 LEU A C 1
ATOM 1222 O O . LEU A 1 162 ? 0.227 -14.788 8.259 1.00 6.62 175 LEU A O 1
ATOM 1227 N N . TRP A 1 163 ? 0.720 -13.124 9.667 1.00 6.50 176 TRP A N 1
ATOM 1228 C CA . TRP A 1 163 ? 1.758 -12.622 8.782 1.00 5.98 176 TRP A CA 1
ATOM 1229 C C . TRP A 1 163 ? 2.875 -13.672 8.720 1.00 6.96 176 TRP A C 1
ATOM 1230 O O . TRP A 1 163 ? 3.390 -13.976 7.643 1.00 7.63 176 TRP A O 1
ATOM 1241 N N . LYS A 1 164 ? 3.239 -14.246 9.865 1.00 6.57 177 LYS A N 1
ATOM 1242 C CA . LYS A 1 164 ? 4.288 -15.264 9.863 1.00 7.10 177 LYS A CA 1
ATOM 1243 C C . LYS A 1 164 ? 3.824 -16.514 9.122 1.00 7.52 177 LYS A C 1
ATOM 1244 O O . LYS A 1 164 ? 4.559 -17.075 8.316 1.00 9.18 177 LYS A O 1
ATOM 1250 N N . MET A 1 165 ? 2.596 -16.940 9.386 1.00 7.97 178 MET A N 1
ATOM 1251 C CA . MET A 1 165 ? 2.065 -18.143 8.755 1.00 8.14 178 MET A CA 1
ATOM 1252 C C . MET A 1 165 ? 1.877 -18.088 7.247 1.00 8.72 178 MET A C 1
ATOM 1253 O O . MET A 1 165 ? 2.236 -19.030 6.541 1.00 8.81 178 MET A O 1
ATOM 1258 N N . PHE A 1 166 ? 1.330 -16.983 6.750 1.00 7.99 179 PHE A N 1
ATOM 1259 C CA . PHE A 1 166 ? 1.030 -16.885 5.329 1.00 8.03 179 PHE A CA 1
ATOM 1260 C C . PHE A 1 166 ? 1.842 -15.975 4.417 1.00 8.36 179 PHE A C 1
ATOM 1261 O O . PHE A 1 166 ? 1.768 -16.123 3.201 1.00 9.54 179 PHE A O 1
ATOM 1269 N N . PHE A 1 167 ? 2.613 -15.048 4.975 1.00 7.87 180 PHE A N 1
ATOM 1270 C CA . PHE A 1 167 ? 3.409 -14.157 4.132 1.00 9.07 180 PHE A CA 1
ATOM 1271 C C . PHE A 1 167 ? 4.906 -14.425 4.199 1.00 9.40 180 PHE A C 1
ATOM 1272 O O . PHE A 1 167 ? 5.629 -14.174 3.235 1.00 10.78 180 PHE A O 1
ATOM 1280 N N . GLU A 1 168 ? 5.370 -14.928 5.338 1.00 9.79 181 GLU A N 1
ATOM 1281 C CA . GLU A 1 168 ? 6.797 -15.155 5.532 1.00 9.05 181 GLU A CA 1
ATOM 1282 C C . GLU A 1 168 ? 7.350 -16.523 5.188 1.00 10.60 181 GLU A C 1
ATOM 1283 O O . GLU A 1 168 ? 6.649 -17.529 5.259 1.00 11.70 181 GLU A O 1
ATOM 1289 N N . LYS A 1 169 ? 8.627 -16.528 4.811 1.00 10.65 182 LYS A N 1
ATOM 1290 C CA . LYS A 1 169 ? 9.359 -17.734 4.457 1.00 12.73 182 LYS A CA 1
ATOM 1291 C C . LYS A 1 169 ? 10.367 -18.001 5.573 1.00 13.21 182 LYS A C 1
ATOM 1292 O O . LYS A 1 169 ? 11.275 -17.203 5.805 1.00 12.82 182 LYS A O 1
ATOM 1298 N N . HIS A 1 170 ? 10.196 -19.117 6.270 1.00 13.03 183 HIS A N 1
ATOM 1299 C CA . HIS A 1 170 ? 11.092 -19.467 7.363 1.00 15.26 183 HIS A CA 1
ATOM 1300 C C . HIS A 1 170 ? 11.662 -20.864 7.190 1.00 17.41 183 HIS A C 1
ATOM 1301 O O . HIS A 1 170 ? 10.961 -21.793 6.790 1.00 17.76 183 HIS A O 1
ATOM 1308 N N . GLU A 1 171 ? 12.942 -21.001 7.510 1.00 19.12 184 GLU A N 1
ATOM 1309 C CA . GLU A 1 171 ? 13.631 -22.272 7.381 1.00 23.19 184 GLU A CA 1
ATOM 1310 C C . GLU A 1 171 ? 13.101 -23.353 8.318 1.00 23.46 184 GLU A C 1
ATOM 1311 O O . GLU A 1 171 ? 13.050 -24.525 7.946 1.00 24.18 184 GLU A O 1
ATOM 1317 N N . ASP A 1 172 ? 12.694 -22.964 9.522 1.00 23.51 185 ASP A N 1
ATOM 1318 C CA . ASP A 1 172 ? 12.203 -23.936 10.495 1.00 22.94 185 ASP A CA 1
ATOM 1319 C C . ASP A 1 172 ? 10.694 -23.933 10.731 1.00 21.69 185 ASP A C 1
ATOM 1320 O O . ASP A 1 172 ? 10.219 -24.527 11.699 1.00 21.55 185 ASP A O 1
ATOM 1325 N N . TYR A 1 173 ? 9.937 -23.275 9.859 1.00 18.44 186 TYR A N 1
ATOM 1326 C CA . TYR A 1 173 ? 8.489 -23.231 10.032 1.00 15.91 186 TYR A CA 1
ATOM 1327 C C . TYR A 1 173 ? 7.746 -22.987 8.726 1.00 15.79 186 TYR A C 1
ATOM 1328 O O . TYR A 1 173 ? 7.868 -21.923 8.120 1.00 14.62 186 TYR A O 1
ATOM 1337 N N . GLN A 1 174 ? 6.975 -23.984 8.303 1.00 14.75 187 GLN A N 1
ATOM 1338 C CA . GLN A 1 174 ? 6.190 -23.901 7.078 1.00 15.68 187 GLN A CA 1
ATOM 1339 C C . GLN A 1 174 ? 4.774 -24.337 7.436 1.00 14.16 187 GLN A C 1
ATOM 1340 O O . GLN A 1 174 ? 4.484 -25.533 7.504 1.00 14.05 187 GLN A O 1
ATOM 1346 N N . PHE A 1 175 ? 3.894 -23.367 7.664 1.00 12.02 188 PHE A N 1
ATOM 1347 C CA . PHE A 1 175 ? 2.523 -23.678 8.047 1.00 10.74 188 PHE A CA 1
ATOM 1348 C C . PHE A 1 175 ? 1.709 -24.337 6.947 1.00 11.61 188 PHE A C 1
ATOM 1349 O O . PHE A 1 175 ? 1.608 -23.816 5.835 1.00 12.37 188 PHE A O 1
ATOM 1357 N N . ASN A 1 176 ? 1.119 -25.483 7.268 1.00 11.64 189 ASN A N 1
ATOM 1358 C CA . ASN A 1 176 ? 0.290 -26.194 6.309 1.00 12.65 189 ASN A CA 1
ATOM 1359 C C . ASN A 1 176 ? -0.933 -26.773 7.004 1.00 11.96 189 ASN A C 1
ATOM 1360 O O . ASN A 1 176 ? -1.516 -27.758 6.550 1.00 12.28 189 ASN A O 1
ATOM 1365 N N . GLY A 1 177 ? -1.318 -26.151 8.113 1.00 9.87 190 GLY A N 1
ATOM 1366 C CA . GLY A 1 177 ? -2.486 -26.610 8.842 1.00 10.07 190 GLY A CA 1
ATOM 1367 C C . GLY A 1 177 ? -3.702 -25.805 8.430 1.00 10.87 190 GLY A C 1
ATOM 1368 O O . GLY A 1 177 ? -3.831 -25.410 7.274 1.00 10.83 190 GLY A O 1
ATOM 1369 N N . LEU A 1 178 ? -4.601 -25.568 9.376 1.00 9.95 191 LEU A N 1
ATOM 1370 C CA . LEU A 1 178 ? -5.797 -24.787 9.107 1.00 10.42 191 LEU A CA 1
ATOM 1371 C C . LEU A 1 178 ? -5.900 -23.656 10.120 1.00 10.36 191 LEU A C 1
ATOM 1372 O O . LEU A 1 178 ? -6.011 -23.900 11.317 1.00 10.37 191 LEU A O 1
ATOM 1377 N N . ALA A 1 179 ? -5.846 -22.420 9.636 1.00 8.63 192 ALA A N 1
ATOM 1378 C CA . ALA A 1 179 ? -5.973 -21.255 10.503 1.00 8.85 192 ALA A CA 1
ATOM 1379 C C . ALA A 1 179 ? -7.375 -20.712 10.267 1.00 9.04 192 ALA A C 1
ATOM 1380 O O . ALA A 1 179 ? -7.767 -20.510 9.119 1.00 10.48 192 ALA A O 1
ATOM 1382 N N . TRP A 1 180 ? -8.134 -20.499 11.340 1.00 7.55 193 TRP A N 1
ATOM 1383 C CA . TRP A 1 180 ? -9.495 -19.980 11.218 1.00 8.25 193 TRP A CA 1
ATOM 1384 C C . TRP A 1 180 ? -9.642 -18.730 12.066 1.00 7.06 193 TRP A C 1
ATOM 1385 O O . TRP A 1 180 ? -9.620 -18.801 13.296 1.00 7.71 193 TRP A O 1
ATOM 1396 N N . LEU A 1 181 ? -9.794 -17.585 11.408 1.00 6.86 194 LEU A N 1
ATOM 1397 C CA . LEU A 1 181 ? -9.948 -16.324 12.117 1.00 6.65 194 LEU A CA 1
ATOM 1398 C C . LEU A 1 181 ? -11.390 -15.827 12.159 1.00 7.64 194 LEU A C 1
ATOM 1399 O O . LEU A 1 181 ? -12.058 -15.743 11.128 1.00 7.68 194 LEU A O 1
ATOM 1404 N N . PHE A 1 182 ? -11.862 -15.534 13.366 1.00 7.41 195 PHE A N 1
ATOM 1405 C CA . PHE A 1 182 ? -13.188 -14.960 13.576 1.00 7.49 195 PHE A CA 1
ATOM 1406 C C . PHE A 1 182 ? -12.886 -1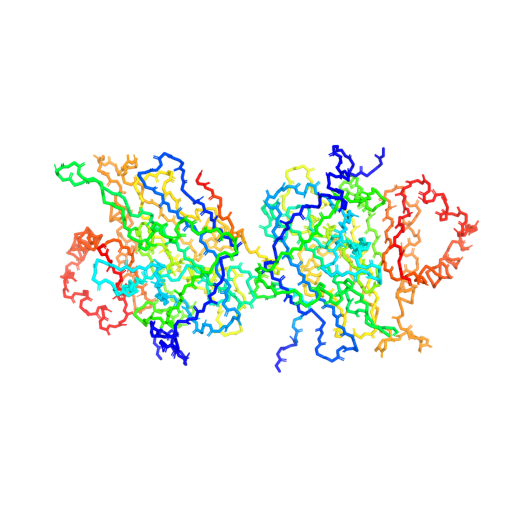3.603 14.192 1.00 8.25 195 PHE A C 1
ATOM 1407 O O . PHE A 1 182 ? -12.224 -13.540 15.225 1.00 8.66 195 PHE A O 1
ATOM 1415 N N . LEU A 1 183 ? -13.340 -12.522 13.561 1.00 7.40 196 LEU A N 1
ATOM 1416 C CA . LEU A 1 183 ? -13.108 -11.186 14.112 1.00 7.82 196 LEU A CA 1
ATOM 1417 C C . LEU A 1 183 ? -14.436 -10.468 14.296 1.00 7.14 196 LEU A C 1
ATOM 1418 O O . LEU A 1 183 ? -15.195 -10.297 13.343 1.00 8.63 196 LEU A O 1
ATOM 1423 N N . GLY A 1 184 ? -14.713 -10.059 15.528 1.00 8.22 197 GLY A N 1
ATOM 1424 C CA . GLY A 1 184 ? -15.948 -9.348 15.805 1.00 8.53 197 GLY A CA 1
ATOM 1425 C C . GLY A 1 184 ? -15.699 -7.862 15.997 1.00 8.87 197 GLY A C 1
ATOM 1426 O O . GLY A 1 184 ? -14.828 -7.464 16.773 1.00 8.58 197 GLY A O 1
ATOM 1427 N N . VAL A 1 185 ? -16.455 -7.043 15.270 1.00 7.96 198 VAL A N 1
ATOM 1428 C CA . VAL A 1 185 ? -16.357 -5.591 15.371 1.00 7.67 198 VAL A CA 1
ATOM 1429 C C . VAL A 1 185 ? -17.794 -5.075 15.291 1.00 8.05 198 VAL A C 1
ATOM 1430 O O . VAL A 1 185 ? -18.675 -5.764 14.783 1.00 8.94 198 VAL A O 1
ATOM 1434 N N . PRO A 1 186 ? -18.050 -3.855 15.783 1.00 8.80 199 PRO A N 1
ATOM 1435 C CA . PRO A 1 186 ? -19.419 -3.327 15.737 1.00 8.40 199 PRO A CA 1
ATOM 1436 C C . PRO A 1 186 ? -19.968 -2.900 14.379 1.00 10.05 199 PRO A C 1
ATOM 1437 O O . PRO A 1 186 ? -21.155 -3.074 14.108 1.00 10.06 199 PRO A O 1
ATOM 1441 N N . THR A 1 187 ? -19.106 -2.354 13.528 1.00 11.28 200 THR A N 1
ATOM 1442 C CA . THR A 1 187 ? -19.533 -1.871 12.217 1.00 10.87 200 THR A CA 1
ATOM 1443 C C . THR A 1 187 ? -18.552 -2.251 11.117 1.00 9.04 200 THR A C 1
ATOM 1444 O O . THR A 1 187 ? -17.426 -2.659 11.395 1.00 10.18 200 THR A O 1
ATOM 1448 N N . SER A 1 188 ? -18.976 -2.102 9.863 1.00 9.11 201 SER A N 1
ATOM 1449 C CA . SER A 1 188 ? -18.100 -2.408 8.741 1.00 9.47 201 SER A CA 1
ATOM 1450 C C . SER A 1 188 ? -16.973 -1.374 8.721 1.00 9.99 201 SER A C 1
ATOM 1451 O O . SER A 1 188 ? -15.863 -1.661 8.280 1.00 11.79 201 SER A O 1
ATOM 1454 N N . SER A 1 189 ? -17.264 -0.171 9.207 1.00 10.64 202 SER A N 1
ATOM 1455 C CA . SER A 1 189 ? -16.259 0.883 9.249 1.00 11.30 202 SER A CA 1
ATOM 1456 C C . SER A 1 189 ? -15.237 0.575 10.341 1.00 11.62 202 SER A C 1
ATOM 1457 O O . SER A 1 189 ? -14.189 1.216 10.425 1.00 11.52 202 SER A O 1
ATOM 1460 N N . SER A 1 190 ? -15.550 -0.416 11.171 1.00 11.55 203 SER A N 1
ATOM 1461 C CA . SER A 1 190 ? -14.665 -0.818 12.265 1.00 12.65 203 SER A CA 1
ATOM 1462 C C . SER A 1 190 ? -13.849 -2.059 11.910 1.00 13.11 203 SER A C 1
ATOM 1463 O O . SER A 1 190 ? -13.098 -2.570 12.748 1.00 13.70 203 SER A O 1
ATOM 1466 N N . LEU A 1 191 ? -13.999 -2.559 10.685 1.00 11.76 204 LEU A N 1
ATOM 1467 C CA . LEU A 1 191 ? -13.240 -3.735 10.275 1.00 12.09 204 LEU A CA 1
ATOM 1468 C C . LEU A 1 191 ? -11.763 -3.346 10.265 1.00 11.83 204 LEU A C 1
ATOM 1469 O O . LEU A 1 191 ? -11.396 -2.239 9.856 1.00 12.49 204 LEU A O 1
ATOM 1474 N N . LEU A 1 192 ? -10.920 -4.252 10.740 1.00 9.47 205 LEU A N 1
ATOM 1475 C CA . LEU A 1 192 ? -9.494 -3.976 10.810 1.00 7.61 205 LEU A CA 1
ATOM 1476 C C . LEU A 1 192 ? -8.682 -4.919 9.936 1.00 8.21 205 LEU A C 1
ATOM 1477 O O . LEU A 1 192 ? -8.873 -6.132 9.984 1.00 8.93 205 LEU A O 1
ATOM 1482 N N . TYR A 1 193 ? -7.779 -4.343 9.144 1.00 8.35 206 TYR A N 1
ATOM 1483 C CA . TYR A 1 193 ? -6.883 -5.095 8.262 1.00 8.10 206 TYR A CA 1
ATOM 1484 C C . TYR A 1 193 ? -7.565 -6.064 7.297 1.00 8.18 206 TYR A C 1
ATOM 1485 O O . TYR A 1 193 ? -6.937 -7.029 6.867 1.00 7.84 206 TYR A O 1
ATOM 1494 N N . LYS A 1 194 ? -8.824 -5.829 6.938 1.00 8.63 207 LYS A N 1
ATOM 1495 C CA . LYS A 1 194 ? -9.498 -6.768 6.039 1.00 8.52 207 LYS A CA 1
ATOM 1496 C C . LYS A 1 194 ? -8.733 -7.039 4.738 1.00 8.82 207 LYS A C 1
ATOM 1497 O O . LYS A 1 194 ? -8.634 -8.185 4.297 1.00 9.24 207 LYS A O 1
ATOM 1503 N N . GLU A 1 195 ? -8.198 -5.987 4.129 1.00 8.65 208 GLU A N 1
ATOM 1504 C CA . GLU A 1 195 ? -7.446 -6.118 2.884 1.00 11.17 208 GLU A CA 1
ATOM 1505 C C . GLU A 1 195 ? -6.322 -7.145 3.036 1.00 9.93 208 GLU A C 1
ATOM 1506 O O . GLU A 1 195 ? -6.063 -7.944 2.125 1.00 9.00 208 GLU A O 1
ATOM 1512 N N . GLU A 1 196 ? -5.651 -7.118 4.185 1.00 7.77 209 GLU A N 1
ATOM 1513 C CA . GLU A 1 196 ? -4.553 -8.049 4.451 1.00 7.96 209 GLU A CA 1
ATOM 1514 C C . GLU A 1 196 ? -5.038 -9.494 4.541 1.00 6.58 209 GLU A C 1
ATOM 1515 O O . GLU A 1 196 ? -4.451 -10.398 3.945 1.00 7.26 209 GLU A O 1
ATOM 1521 N N . PHE A 1 197 ? -6.113 -9.710 5.288 1.00 7.92 210 PHE A N 1
ATOM 1522 C CA . PHE A 1 197 ? -6.650 -11.052 5.452 1.00 6.82 210 PHE A CA 1
ATOM 1523 C C . PHE A 1 197 ? -7.205 -11.611 4.146 1.00 8.00 210 PHE A C 1
ATOM 1524 O O . PHE A 1 197 ? -7.120 -12.812 3.890 1.00 8.21 210 PHE A O 1
ATOM 1532 N N . GLU A 1 198 ? -7.765 -10.745 3.308 1.00 7.58 211 GLU A N 1
ATOM 1533 C CA . GLU A 1 198 ? -8.292 -11.211 2.031 1.00 9.39 211 GLU A CA 1
ATOM 1534 C C . GLU A 1 198 ? -7.139 -11.686 1.141 1.00 9.17 211 GLU A C 1
ATOM 1535 O O . GLU A 1 198 ? -7.295 -12.630 0.366 1.00 11.28 211 GLU A O 1
ATOM 1541 N N . LYS A 1 199 ? -5.981 -11.036 1.252 1.00 10.43 212 LYS A N 1
ATOM 1542 C CA . LYS A 1 199 ? -4.820 -11.440 0.460 1.00 12.31 212 LYS A CA 1
ATOM 1543 C C . LYS A 1 199 ? -4.370 -12.828 0.907 1.00 12.26 212 LYS A C 1
ATOM 1544 O O . LYS A 1 199 ? -4.004 -13.671 0.085 1.00 13.06 212 LYS A O 1
ATOM 1550 N N . MET A 1 200 ? -4.398 -13.063 2.215 1.00 11.53 213 MET A N 1
ATOM 1551 C CA . MET A 1 200 ? -4.004 -14.359 2.752 1.00 11.63 213 MET A CA 1
ATOM 1552 C C . MET A 1 200 ? -4.952 -15.436 2.253 1.00 13.05 213 MET A C 1
ATOM 1553 O O . MET A 1 200 ? -4.528 -16.543 1.925 1.00 11.91 213 MET A O 1
ATOM 1558 N N . LYS A 1 201 ? -6.239 -15.106 2.206 1.00 11.94 214 LYS A N 1
ATOM 1559 C CA . LYS A 1 201 ? -7.252 -16.047 1.747 1.00 15.34 214 LYS A CA 1
ATOM 1560 C C . LYS A 1 201 ? -6.998 -16.441 0.293 1.00 16.42 214 LYS A C 1
ATOM 1561 O O . LYS A 1 201 ? -7.197 -17.592 -0.089 1.00 17.54 214 LYS A O 1
ATOM 1567 N N . GLU A 1 202 ? -6.556 -15.485 -0.515 1.00 18.94 215 GLU A N 1
ATOM 1568 C CA . GLU A 1 202 ? -6.279 -15.768 -1.919 1.00 21.82 215 GLU A CA 1
ATOM 1569 C C . GLU A 1 202 ? -4.981 -16.558 -2.092 1.00 21.53 215 GLU A C 1
ATOM 1570 O O . GLU A 1 202 ? -4.846 -17.351 -3.026 1.00 22.88 215 GLU A O 1
ATOM 1576 N N . LYS A 1 203 ? -4.035 -16.345 -1.184 1.00 21.07 216 LYS A N 1
ATOM 1577 C CA . LYS A 1 203 ? -2.747 -17.029 -1.237 1.00 19.96 216 LYS A CA 1
ATOM 1578 C C . LYS A 1 203 ? -2.826 -18.474 -0.750 1.00 20.10 216 LYS A C 1
ATOM 1579 O O . LYS A 1 203 ? -2.139 -19.348 -1.279 1.00 20.16 216 LYS A O 1
ATOM 1585 N N . ALA A 1 204 ? -3.663 -18.722 0.253 1.00 17.39 217 ALA A N 1
ATOM 1586 C CA . ALA A 1 204 ? -3.812 -20.065 0.809 1.00 16.85 217 ALA A CA 1
ATOM 1587 C C . ALA A 1 204 ? -5.275 -20.357 1.119 1.00 16.46 217 ALA A C 1
ATOM 1588 O O . ALA A 1 204 ? -5.664 -20.473 2.283 1.00 13.76 217 ALA A O 1
ATOM 1590 N N . PRO A 1 205 ? -6.104 -20.499 0.076 1.00 17.63 218 PRO A N 1
ATOM 1591 C CA . PRO A 1 205 ? -7.531 -20.773 0.261 1.00 18.36 218 PRO A CA 1
ATOM 1592 C C . PRO A 1 205 ? -7.891 -22.011 1.081 1.00 18.82 218 PRO A C 1
ATOM 1593 O O . PRO A 1 205 ? -8.906 -22.016 1.771 1.00 21.26 218 PRO A O 1
ATOM 1597 N N . GLU A 1 206 ? -7.063 -23.050 1.029 1.00 18.18 219 GLU A N 1
ATOM 1598 C CA . GLU A 1 206 ? -7.361 -24.268 1.778 1.00 18.10 219 GLU A CA 1
ATOM 1599 C C . GLU A 1 206 ? -6.774 -24.321 3.186 1.00 15.94 219 GLU A C 1
ATOM 1600 O O . GLU A 1 206 ? -7.072 -25.243 3.948 1.00 16.45 219 GLU A O 1
ATOM 1606 N N . ASN A 1 207 ? -5.948 -23.343 3.541 1.00 12.11 220 ASN A N 1
ATOM 1607 C CA . ASN A 1 207 ? -5.346 -23.342 4.872 1.00 12.15 220 ASN A CA 1
ATOM 1608 C C . ASN A 1 207 ? -5.799 -22.179 5.743 1.00 10.61 220 ASN A C 1
ATOM 1609 O O . ASN A 1 207 ? -5.427 -22.098 6.915 1.00 9.86 220 ASN A O 1
ATOM 1614 N N . PHE A 1 208 ? -6.602 -21.286 5.176 1.00 10.84 221 PHE A N 1
ATOM 1615 C CA . PHE A 1 208 ? -7.082 -20.127 5.922 1.00 10.30 221 PHE A CA 1
ATOM 1616 C C . PHE A 1 208 ? -8.577 -19.889 5.740 1.00 10.33 221 PHE A C 1
ATOM 1617 O O . PHE A 1 208 ? -9.076 -19.825 4.615 1.00 11.04 221 PHE A O 1
ATOM 1625 N N . ARG A 1 209 ? -9.288 -19.781 6.859 1.00 9.94 222 ARG A N 1
ATOM 1626 C CA . ARG A 1 209 ? -10.722 -19.504 6.849 1.00 10.45 222 ARG A CA 1
ATOM 1627 C C . ARG A 1 209 ? -10.883 -18.144 7.519 1.00 9.99 222 ARG A C 1
ATOM 1628 O O . ARG A 1 209 ? -10.251 -17.868 8.542 1.00 9.44 222 ARG A O 1
ATOM 1636 N N . LEU A 1 210 ? -11.728 -17.299 6.938 1.00 8.62 223 LEU A N 1
ATOM 1637 C CA . LEU A 1 210 ? -11.927 -15.946 7.437 1.00 8.69 223 LEU A CA 1
ATOM 1638 C C . LEU A 1 210 ? -13.393 -15.584 7.603 1.00 7.96 223 LEU A C 1
ATOM 1639 O O . LEU A 1 210 ? -14.168 -15.648 6.650 1.00 9.35 223 LEU A O 1
ATOM 1644 N N . ASP A 1 211 ? -13.762 -15.189 8.817 1.00 8.59 224 ASP A N 1
ATOM 1645 C CA . ASP A 1 211 ? -15.136 -14.804 9.109 1.00 8.59 224 ASP A CA 1
ATOM 1646 C C . ASP A 1 211 ? -15.215 -13.561 9.979 1.00 8.96 224 ASP A C 1
ATOM 1647 O O . ASP A 1 211 ? -14.586 -13.481 11.029 1.00 10.31 224 ASP A O 1
ATOM 1652 N N . PHE A 1 212 ? -15.994 -12.586 9.527 1.00 8.82 225 PHE A N 1
ATOM 1653 C CA . PHE A 1 212 ? -16.182 -11.359 10.279 1.00 8.17 225 PHE A CA 1
ATOM 1654 C C . PHE A 1 212 ? -17.564 -11.394 10.913 1.00 7.52 225 PHE A C 1
ATOM 1655 O O . PHE A 1 212 ? -18.489 -12.002 10.371 1.00 7.38 225 PHE A O 1
ATOM 1663 N N . ALA A 1 213 ? -17.687 -10.755 12.070 1.00 7.85 226 ALA A N 1
ATOM 1664 C CA . ALA A 1 213 ? -18.947 -10.687 12.794 1.00 8.77 226 ALA A CA 1
ATOM 1665 C C . ALA A 1 213 ? -19.180 -9.214 13.121 1.00 8.65 226 ALA A C 1
ATOM 1666 O O . ALA A 1 213 ? -18.634 -8.693 14.088 1.00 9.59 226 ALA A O 1
ATOM 1668 N N . VAL A 1 214 ? -19.967 -8.543 12.286 1.00 8.26 227 VAL A N 1
ATOM 1669 C CA . VAL A 1 214 ? -20.264 -7.120 12.465 1.00 7.29 227 VAL A CA 1
ATOM 1670 C C . VAL A 1 214 ? -21.579 -7.042 13.238 1.00 9.32 227 VAL A C 1
ATOM 1671 O O . VAL A 1 214 ? -22.663 -7.079 12.661 1.00 7.83 227 VAL A O 1
ATOM 1675 N N . SER A 1 215 ? -21.464 -6.923 14.556 1.00 10.75 228 SER A N 1
ATOM 1676 C CA . SER A 1 215 ? -22.625 -6.948 15.443 1.00 10.28 228 SER A CA 1
ATOM 1677 C C . SER A 1 215 ? -23.761 -5.950 15.277 1.00 10.46 228 SER A C 1
ATOM 1678 O O . SER A 1 215 ? -24.905 -6.287 15.564 1.00 11.55 228 SER A O 1
ATOM 1681 N N . ARG A 1 216 ? -23.469 -4.734 14.834 1.00 10.55 229 ARG A N 1
ATOM 1682 C CA . ARG A 1 216 ? -24.527 -3.739 14.681 1.00 10.66 229 ARG A CA 1
ATOM 1683 C C . ARG A 1 216 ? -25.124 -3.706 13.279 1.00 9.35 229 ARG A C 1
ATOM 1684 O O . ARG A 1 216 ? -25.999 -2.885 12.980 1.00 9.92 229 ARG A O 1
ATOM 1692 N N . GLU A 1 217 ? -24.672 -4.619 12.426 1.00 8.80 230 GLU A N 1
ATOM 1693 C CA . GLU A 1 217 ? -25.156 -4.679 11.053 1.00 8.05 230 GLU A CA 1
ATOM 1694 C C . GLU A 1 217 ? -25.722 -6.034 10.645 1.00 9.71 230 GLU A C 1
ATOM 1695 O O . GLU A 1 217 ? -26.870 -6.136 10.207 1.00 10.59 230 GLU A O 1
ATOM 1701 N N . GLN A 1 218 ? -24.909 -7.071 10.800 1.00 7.68 231 GLN A N 1
ATOM 1702 C CA . GLN A 1 218 ? -25.290 -8.422 10.414 1.00 8.33 231 GLN A CA 1
ATOM 1703 C C . GLN A 1 218 ? -26.135 -9.150 11.454 1.00 9.33 231 GLN A C 1
ATOM 1704 O O . GLN A 1 218 ? -26.099 -8.834 12.648 1.00 10.01 231 GLN A O 1
ATOM 1710 N N . VAL A 1 219 ? -26.902 -10.132 10.992 1.00 9.63 232 VAL A N 1
ATOM 1711 C CA . VAL A 1 219 ? -27.742 -10.923 11.881 1.00 9.89 232 VAL A CA 1
ATOM 1712 C C . VAL A 1 219 ? -27.834 -12.342 11.347 1.00 10.47 232 VAL A C 1
ATOM 1713 O O . VAL A 1 219 ? -27.602 -12.578 10.159 1.00 10.84 232 VAL A O 1
ATOM 1717 N N . ASN A 1 220 ? -28.151 -13.293 12.221 1.00 10.17 233 ASN A N 1
ATOM 1718 C CA . ASN A 1 220 ? -28.295 -14.666 11.770 1.00 12.00 233 ASN A CA 1
ATOM 1719 C C . ASN A 1 220 ? -29.696 -14.839 11.180 1.00 12.65 233 ASN A C 1
ATOM 1720 O O . ASN A 1 220 ? -30.450 -13.869 11.068 1.00 12.15 233 ASN A O 1
ATOM 1725 N N . ASP A 1 221 ? -30.048 -16.062 10.802 1.00 12.50 234 ASP A N 1
ATOM 1726 C CA . ASP A 1 221 ? -31.348 -16.306 10.189 1.00 14.74 234 ASP A CA 1
ATOM 1727 C C . ASP A 1 221 ? -32.555 -15.910 11.037 1.00 15.72 234 ASP A C 1
ATOM 1728 O O . ASP A 1 221 ? -33.627 -15.617 10.500 1.00 16.18 234 ASP A O 1
ATOM 1733 N N . LYS A 1 222 ? -32.385 -15.889 12.353 1.00 15.18 235 LYS A N 1
ATOM 1734 C CA . LYS A 1 222 ? -33.481 -15.537 13.251 1.00 15.96 235 LYS A CA 1
ATOM 1735 C C . LYS A 1 222 ? -33.574 -14.044 13.535 1.00 15.67 235 LYS A C 1
ATOM 1736 O O . LYS A 1 222 ? -34.547 -13.582 14.132 1.00 16.25 235 LYS A O 1
ATOM 1742 N N . GLY A 1 223 ? -32.563 -13.295 13.112 1.00 13.27 236 GLY A N 1
ATOM 1743 C CA . GLY A 1 223 ? -32.566 -11.859 13.331 1.00 12.89 236 GLY A CA 1
ATOM 1744 C C . GLY A 1 223 ? -31.762 -11.412 14.536 1.00 12.73 236 GLY A C 1
ATOM 1745 O O . GLY A 1 223 ? -31.880 -10.270 14.979 1.00 13.25 236 GLY A O 1
ATOM 1746 N N . GLU A 1 224 ? -30.935 -12.305 15.070 1.00 10.12 237 GLU A N 1
ATOM 1747 C CA . GLU A 1 224 ? -30.116 -11.976 16.235 1.00 11.46 237 GLU A CA 1
ATOM 1748 C C . GLU A 1 224 ? -28.815 -11.286 15.816 1.00 10.37 237 GLU A C 1
ATOM 1749 O O . GLU A 1 224 ? -28.243 -11.621 14.780 1.00 10.03 237 GLU A O 1
ATOM 1755 N N . LYS A 1 225 ? -28.360 -10.320 16.616 1.00 10.86 238 LYS A N 1
ATOM 1756 C CA . LYS A 1 225 ? -27.127 -9.585 16.323 1.00 10.46 238 LYS A CA 1
ATOM 1757 C C . LYS A 1 225 ? -25.954 -10.532 16.119 1.00 10.99 238 LYS A C 1
ATOM 1758 O O . LYS A 1 225 ? -25.776 -11.486 16.876 1.00 11.13 238 LYS A O 1
ATOM 1764 N N . MET A 1 226 ? -25.142 -10.246 15.109 1.00 9.18 239 MET A N 1
ATOM 1765 C CA . MET A 1 226 ? -23.995 -11.090 14.796 1.00 9.26 239 MET A CA 1
ATOM 1766 C C . MET A 1 226 ? -22.756 -10.817 15.642 1.00 9.30 239 MET A C 1
ATOM 1767 O O . MET A 1 226 ? -21.802 -10.172 15.186 1.00 9.98 239 MET A O 1
ATOM 1772 N N . TYR A 1 227 ? -22.777 -11.293 16.882 1.00 10.57 240 TYR A N 1
ATOM 1773 C CA . TYR A 1 227 ? -21.623 -11.148 17.757 1.00 10.42 240 TYR A CA 1
ATOM 1774 C C . TYR A 1 227 ? -20.685 -12.256 17.310 1.00 9.69 240 TYR A C 1
ATOM 1775 O O . TYR A 1 227 ? -21.072 -13.118 16.519 1.00 8.68 240 TYR A O 1
ATOM 1784 N N . ILE A 1 228 ? -19.457 -12.254 17.811 1.00 9.63 241 ILE A N 1
ATOM 1785 C CA . ILE A 1 228 ? -18.521 -13.286 17.402 1.00 10.44 241 ILE A CA 1
ATOM 1786 C C . ILE A 1 228 ? -19.080 -14.692 17.656 1.00 9.36 241 ILE A C 1
ATOM 1787 O O . ILE A 1 228 ? -18.976 -15.562 16.790 1.00 9.23 241 ILE A O 1
ATOM 1792 N N . GLN A 1 229 ? -19.700 -14.910 18.815 1.00 9.53 242 GLN A N 1
ATOM 1793 C CA . GLN A 1 229 ? -20.252 -16.232 19.130 1.00 10.04 242 GLN A CA 1
ATOM 1794 C C . GLN A 1 229 ? -21.413 -16.605 18.214 1.00 10.36 242 GLN A C 1
ATOM 1795 O O . GLN A 1 229 ? -21.669 -17.786 17.962 1.00 10.74 242 GLN A O 1
ATOM 1801 N N . THR A 1 230 ? -22.117 -15.593 17.718 1.00 9.51 243 THR A N 1
ATOM 1802 C CA . THR A 1 230 ? -23.251 -15.816 16.835 1.00 10.39 243 THR A CA 1
ATOM 1803 C C . THR A 1 230 ? -22.768 -16.337 15.487 1.00 9.69 243 THR A C 1
ATOM 1804 O O . THR A 1 230 ? -23.421 -17.172 14.857 1.00 10.38 243 THR A O 1
ATOM 1808 N N . ARG A 1 231 ? -21.616 -15.841 15.048 1.00 7.95 244 ARG A N 1
ATOM 1809 C CA . ARG A 1 231 ? -21.040 -16.286 13.789 1.00 8.78 244 ARG A CA 1
ATOM 1810 C C . ARG A 1 231 ? -20.497 -17.696 14.010 1.00 8.34 244 ARG A C 1
ATOM 1811 O O . ARG A 1 231 ? -20.675 -18.578 13.175 1.00 8.82 244 ARG A O 1
ATOM 1819 N N . MET A 1 232 ? -19.849 -17.910 15.150 1.00 9.55 245 MET A N 1
ATOM 1820 C CA . MET A 1 232 ? -19.304 -19.230 15.464 1.00 9.84 245 MET A CA 1
ATOM 1821 C C . MET A 1 232 ? -20.409 -20.282 15.429 1.00 10.79 245 MET A C 1
ATOM 1822 O O . MET A 1 232 ? -20.220 -21.382 14.907 1.00 10.91 245 MET A O 1
ATOM 1827 N N . ALA A 1 233 ? -21.568 -19.931 15.978 1.00 11.42 246 ALA A N 1
ATOM 1828 C CA . ALA A 1 233 ? -22.706 -20.845 16.016 1.00 10.75 246 ALA A CA 1
ATOM 1829 C C . ALA A 1 233 ? -23.149 -21.296 14.628 1.00 10.56 246 ALA A C 1
ATOM 1830 O O . ALA A 1 233 ? -23.733 -22.371 14.475 1.00 10.25 246 ALA A O 1
ATOM 1832 N N . GLN A 1 234 ? -22.875 -20.479 13.615 1.00 10.59 247 GLN A N 1
ATOM 1833 C CA . GLN A 1 234 ? -23.258 -20.831 12.254 1.00 11.40 247 GLN A CA 1
ATOM 1834 C C . GLN A 1 234 ? -22.363 -21.939 11.702 1.00 11.13 247 GLN A C 1
ATOM 1835 O O . GLN A 1 234 ? -22.640 -22.497 10.638 1.00 12.66 247 GLN A O 1
ATOM 1841 N N . TYR A 1 235 ? -21.294 -22.249 12.434 1.00 10.74 248 TYR A N 1
ATOM 1842 C CA . TYR A 1 235 ? -20.357 -23.314 12.065 1.00 10.72 248 TYR A CA 1
ATOM 1843 C C . TYR A 1 235 ? -20.217 -24.274 13.249 1.00 11.12 248 TYR A C 1
ATOM 1844 O O . TYR A 1 235 ? -19.174 -24.902 13.431 1.00 10.95 248 TYR A O 1
ATOM 1853 N N . ALA A 1 236 ? -21.270 -24.376 14.052 1.00 11.25 249 ALA A N 1
ATOM 1854 C CA . ALA A 1 236 ? -21.272 -25.229 15.239 1.00 13.88 249 ALA A CA 1
ATOM 1855 C C . ALA A 1 236 ? -20.709 -26.629 15.015 1.00 14.31 249 ALA A C 1
ATOM 1856 O O . ALA A 1 236 ? -19.793 -27.060 15.715 1.00 14.56 249 ALA A O 1
ATOM 1858 N N . GLU A 1 237 ? -21.268 -27.339 14.042 1.00 15.81 250 GLU A N 1
ATOM 1859 C CA . GLU A 1 237 ? -20.836 -28.697 13.737 1.00 18.18 250 GLU A CA 1
ATOM 1860 C C . GLU A 1 237 ? -19.343 -28.771 13.428 1.00 16.34 250 GLU A C 1
ATOM 1861 O O . GLU A 1 237 ? -18.613 -29.566 14.024 1.00 16.49 250 GLU A O 1
ATOM 1867 N N . GLU A 1 238 ? -18.898 -27.939 12.492 1.00 14.88 251 GLU A N 1
ATOM 1868 C CA . GLU A 1 238 ? -17.498 -27.911 12.080 1.00 15.49 251 GLU A CA 1
ATOM 1869 C C . GLU A 1 238 ? -16.548 -27.570 13.226 1.00 13.56 251 GLU A C 1
ATOM 1870 O O . GLU A 1 238 ? -15.521 -28.229 13.410 1.00 13.66 251 GLU A O 1
ATOM 1876 N N . LEU A 1 239 ? -16.885 -26.538 13.993 1.00 11.22 252 LEU A N 1
ATOM 1877 C CA . LEU A 1 239 ? -16.038 -26.122 15.102 1.00 11.40 252 LEU A CA 1
ATOM 1878 C C . LEU A 1 239 ? -15.959 -27.151 16.220 1.00 11.26 252 LEU A C 1
ATOM 1879 O O . LEU A 1 239 ? -14.879 -27.410 16.746 1.00 11.94 252 LEU A O 1
ATOM 1884 N N . TRP A 1 240 ? -17.090 -27.743 16.588 1.00 11.71 253 TRP A N 1
ATOM 1885 C CA . TRP A 1 240 ? -17.065 -28.723 17.663 1.00 11.44 253 TRP A CA 1
ATOM 1886 C C . TRP A 1 240 ? -16.179 -29.916 17.315 1.00 12.57 253 TRP A C 1
ATOM 1887 O O . TRP A 1 240 ? -15.433 -30.409 18.161 1.00 11.04 253 TRP A O 1
ATOM 1898 N N . GLU A 1 241 ? -16.252 -30.381 16.072 1.00 12.78 254 GLU A N 1
ATOM 1899 C CA . GLU A 1 241 ? -15.425 -31.510 15.669 1.00 14.00 254 GLU A CA 1
ATOM 1900 C C . GLU A 1 241 ? -13.947 -31.149 15.735 1.00 13.85 254 GLU A C 1
ATOM 1901 O O . GLU A 1 241 ? -13.119 -31.981 16.100 1.00 13.43 254 GLU A O 1
ATOM 1907 N N . LEU A 1 242 ? -13.611 -29.906 15.401 1.00 12.27 255 LEU A N 1
ATOM 1908 C CA . LEU A 1 242 ? -12.217 -29.480 15.456 1.00 11.53 255 LEU A CA 1
ATOM 1909 C C . LEU A 1 242 ? -11.740 -29.405 16.901 1.00 12.57 255 LEU A C 1
ATOM 1910 O O . LEU A 1 242 ? -10.603 -29.765 17.212 1.00 12.87 255 LEU A O 1
ATOM 1915 N N . LEU A 1 243 ? -12.617 -28.942 17.784 1.00 11.92 256 LEU A N 1
ATOM 1916 C CA . LEU A 1 243 ? -12.274 -28.796 19.190 1.00 14.81 256 LEU A CA 1
ATOM 1917 C C . LEU A 1 243 ? -11.945 -30.100 19.896 1.00 16.03 256 LEU A C 1
ATOM 1918 O O . LEU A 1 243 ? -11.302 -30.095 20.946 1.00 19.21 256 LEU A O 1
ATOM 1923 N N . LYS A 1 244 ? -12.372 -31.219 19.326 1.00 14.76 257 LYS A N 1
ATOM 1924 C CA . LYS A 1 244 ? -12.095 -32.508 19.943 1.00 16.04 257 LYS A CA 1
ATOM 1925 C C . LYS A 1 244 ? -10.749 -33.090 19.513 1.00 16.31 257 LYS A C 1
ATOM 1926 O O . LYS A 1 244 ? -10.337 -34.137 20.010 1.00 17.34 257 LYS A O 1
ATOM 1932 N N . LYS A 1 245 ? -10.058 -32.400 18.608 1.00 13.41 258 LYS A N 1
ATOM 1933 C CA . LYS A 1 245 ? -8.754 -32.858 18.118 1.00 14.41 258 LYS A CA 1
ATOM 1934 C C . LYS A 1 245 ? -7.609 -32.298 18.968 1.00 13.49 258 LYS A C 1
ATOM 1935 O O . LYS A 1 245 ? -7.626 -31.129 19.354 1.00 14.09 258 LYS A O 1
ATOM 1941 N N . ASP A 1 246 ? -6.612 -33.131 19.252 1.00 12.68 259 ASP A N 1
ATOM 1942 C CA . ASP A 1 246 ? -5.476 -32.709 20.068 1.00 12.61 259 ASP A CA 1
ATOM 1943 C C . ASP A 1 246 ? -4.588 -31.658 19.408 1.00 12.97 259 ASP A C 1
ATOM 1944 O O . ASP A 1 246 ? -3.830 -30.968 20.096 1.00 14.45 259 ASP A O 1
ATOM 1949 N N . ASN A 1 247 ? -4.672 -31.533 18.087 1.00 12.73 260 ASN A N 1
ATOM 1950 C CA . ASN A 1 247 ? -3.847 -30.561 17.381 1.00 12.96 260 ASN A CA 1
ATOM 1951 C C . ASN A 1 247 ? -4.591 -29.265 17.074 1.00 12.25 260 ASN A C 1
ATOM 1952 O O . ASN A 1 247 ? -4.173 -28.493 16.215 1.00 11.85 260 ASN A O 1
ATOM 1957 N N . THR A 1 248 ? -5.693 -29.034 17.783 1.00 10.64 261 THR A N 1
ATOM 1958 C CA . THR A 1 248 ? -6.475 -27.809 17.610 1.00 9.27 261 THR A CA 1
ATOM 1959 C C . THR A 1 248 ? -6.179 -26.876 18.782 1.00 9.86 261 THR A C 1
ATOM 1960 O O . THR A 1 248 ? -6.372 -27.237 19.946 1.00 10.22 261 THR A O 1
ATOM 1964 N N . PHE A 1 249 ? -5.693 -25.679 18.472 1.00 8.17 262 PHE A N 1
ATOM 1965 C CA . PHE A 1 249 ? -5.368 -24.695 19.494 1.00 8.46 262 PHE A CA 1
ATOM 1966 C C . PHE A 1 249 ? -6.251 -23.483 19.307 1.00 10.03 262 PHE A C 1
ATOM 1967 O O . PHE A 1 249 ? -6.314 -22.924 18.213 1.00 10.59 262 PHE A O 1
ATOM 1975 N N . VAL A 1 250 ? -6.932 -23.083 20.374 1.00 8.90 263 VAL A N 1
ATOM 1976 C CA . VAL A 1 250 ? -7.808 -21.922 20.316 1.00 8.83 263 VAL A CA 1
ATOM 1977 C C . VAL A 1 250 ? -7.189 -20.739 21.051 1.00 8.17 263 VAL A C 1
ATOM 1978 O O . VAL A 1 250 ? -6.610 -20.891 22.129 1.00 9.54 263 VAL A O 1
ATOM 1982 N N . TYR A 1 251 ? -7.304 -19.559 20.452 1.00 7.44 264 TYR A N 1
ATOM 1983 C CA . TYR A 1 251 ? -6.788 -18.340 21.053 1.00 7.00 264 TYR A CA 1
ATOM 1984 C C . TYR A 1 251 ? -7.923 -17.331 21.075 1.00 7.74 264 TYR A C 1
ATOM 1985 O O . TYR A 1 251 ? -8.712 -17.258 20.135 1.00 9.30 264 TYR A O 1
ATOM 1994 N N . MET A 1 252 ? -8.002 -16.566 22.157 1.00 7.72 265 MET A N 1
ATOM 1995 C CA . MET A 1 252 ? -9.040 -15.554 22.307 1.00 8.30 265 MET A CA 1
ATOM 1996 C C . MET A 1 252 ? -8.388 -14.261 22.773 1.00 7.24 265 MET A C 1
ATOM 1997 O O . MET A 1 252 ? -7.622 -14.259 23.732 1.00 6.83 265 MET A O 1
ATOM 2002 N N . CYS A 1 253 ? -8.687 -13.158 22.096 1.00 7.37 266 CYS A N 1
ATOM 2003 C CA . CYS A 1 253 ? -8.094 -11.888 22.480 1.00 6.53 266 CYS A CA 1
ATOM 2004 C C . CYS A 1 253 ? -9.050 -10.737 22.215 1.00 6.89 266 CYS A C 1
ATOM 2005 O O . CYS A 1 253 ? -9.767 -10.727 21.217 1.00 6.20 266 CYS A O 1
ATOM 2008 N N . GLY A 1 254 ? -9.059 -9.770 23.123 1.00 9.10 267 GLY A N 1
ATOM 2009 C CA . GLY A 1 254 ? -9.930 -8.627 22.947 1.00 10.16 267 GLY A CA 1
ATOM 2010 C C . GLY A 1 254 ? -10.500 -8.110 24.248 1.00 10.89 267 GLY A C 1
ATOM 2011 O O . GLY A 1 254 ? -9.968 -8.372 25.325 1.00 10.68 267 GLY A O 1
ATOM 2012 N N . LEU A 1 255 ? -11.598 -7.375 24.141 1.00 13.47 268 LEU A N 1
ATOM 2013 C CA . LEU A 1 255 ? -12.249 -6.788 25.301 1.00 15.87 268 LEU A CA 1
ATOM 2014 C C . LEU A 1 255 ? -12.822 -7.848 26.232 1.00 16.17 268 LEU A C 1
ATOM 2015 O O . LEU A 1 255 ? -13.510 -8.766 25.790 1.00 14.87 268 LEU A O 1
ATOM 2020 N N . LYS A 1 256 ? -12.528 -7.721 27.523 1.00 17.54 269 LYS A N 1
ATOM 2021 C CA . LYS A 1 256 ? -13.044 -8.672 28.496 1.00 20.01 269 LYS A CA 1
ATOM 2022 C C . LYS A 1 256 ? -14.558 -8.651 28.362 1.00 21.44 269 LYS A C 1
ATOM 2023 O O . LYS A 1 256 ? -15.160 -7.588 28.195 1.00 23.21 269 LYS A O 1
ATOM 2029 N N . GLY A 1 257 ? -15.173 -9.822 28.429 1.00 20.14 270 GLY A N 1
ATOM 2030 C CA . GLY A 1 257 ? -16.613 -9.886 28.295 1.00 20.52 270 GLY A CA 1
ATOM 2031 C C . GLY A 1 257 ? -16.957 -10.690 27.065 1.00 20.02 270 GLY A C 1
ATOM 2032 O O . GLY A 1 257 ? -18.012 -11.320 26.996 1.00 20.84 270 GLY A O 1
ATOM 2033 N N . MET A 1 258 ? -16.067 -10.664 26.080 1.00 17.57 271 MET A N 1
ATOM 2034 C CA . MET A 1 258 ? -16.307 -11.427 24.870 1.00 13.99 271 MET A CA 1
ATOM 2035 C C . MET A 1 258 ? -16.289 -12.898 25.270 1.00 14.44 271 MET A C 1
ATOM 2036 O O . MET A 1 258 ? -16.894 -13.739 24.609 1.00 13.83 271 MET A O 1
ATOM 2041 N N . GLU A 1 259 ? -15.607 -13.192 26.377 1.00 15.43 272 GLU A N 1
ATOM 2042 C CA . GLU A 1 259 ? -15.472 -14.554 26.887 1.00 16.58 272 GLU A CA 1
ATOM 2043 C C . GLU A 1 259 ? -16.805 -15.181 27.280 1.00 16.34 272 GLU A C 1
ATOM 2044 O O . GLU A 1 259 ? -17.033 -16.372 27.057 1.00 15.10 272 GLU A O 1
ATOM 2050 N N . LYS A 1 260 ? -17.686 -14.379 27.869 1.00 16.24 273 LYS A N 1
ATOM 2051 C CA . LYS A 1 260 ? -18.986 -14.870 28.304 1.00 17.10 273 LYS A CA 1
ATOM 2052 C C . LYS A 1 260 ? -19.848 -15.349 27.139 1.00 15.47 273 LYS A C 1
ATOM 2053 O O . LYS A 1 260 ? -20.411 -16.443 27.185 1.00 14.86 273 LYS A O 1
ATOM 2059 N N . GLY A 1 261 ? -19.949 -14.529 26.098 1.00 13.93 274 GLY A N 1
ATOM 2060 C CA . GLY A 1 261 ? -20.743 -14.896 24.940 1.00 14.88 274 GLY A CA 1
ATOM 2061 C C . GLY A 1 261 ? -20.248 -16.177 24.297 1.00 14.75 274 GLY A C 1
ATOM 2062 O O . GLY A 1 261 ? -21.038 -17.018 23.870 1.00 15.51 274 GLY A O 1
ATOM 2063 N N . ILE A 1 262 ? -18.932 -16.332 24.228 1.00 13.16 275 ILE A N 1
ATOM 2064 C CA . ILE A 1 262 ? -18.359 -17.525 23.630 1.00 14.92 275 ILE A CA 1
ATOM 2065 C C . ILE A 1 262 ? -18.669 -18.754 24.485 1.00 14.88 275 ILE A C 1
ATOM 2066 O O . ILE A 1 262 ? -18.954 -19.826 23.953 1.00 16.53 275 ILE A O 1
ATOM 2071 N N . ASP A 1 263 ? -18.628 -18.606 25.805 1.00 17.37 276 ASP A N 1
ATOM 2072 C CA . ASP A 1 263 ? -18.936 -19.740 26.672 1.00 18.21 276 ASP A CA 1
ATOM 2073 C C . ASP A 1 263 ? -20.371 -20.192 26.458 1.00 18.95 276 ASP A C 1
ATOM 2074 O O . ASP A 1 263 ? -20.652 -21.390 26.422 1.00 19.37 276 ASP A O 1
ATOM 2079 N N . ASP A 1 264 ? -21.280 -19.232 26.312 1.00 19.23 277 ASP A N 1
ATOM 2080 C CA . ASP A 1 264 ? -22.683 -19.561 26.098 1.00 20.83 277 ASP A CA 1
ATOM 2081 C C . ASP A 1 264 ? -22.853 -20.493 24.906 1.00 20.57 277 ASP A C 1
ATOM 2082 O O . ASP A 1 264 ? -23.506 -21.530 25.014 1.00 20.09 277 ASP A O 1
ATOM 2087 N N . ILE A 1 265 ? -22.259 -20.137 23.771 1.00 20.49 278 ILE A N 1
ATOM 2088 C CA . ILE A 1 265 ? -22.378 -20.976 22.586 1.00 21.01 278 ILE A CA 1
ATOM 2089 C C . ILE A 1 265 ? -21.666 -22.316 22.773 1.00 21.50 278 ILE A C 1
ATOM 2090 O O . ILE A 1 265 ? -22.149 -23.350 22.307 1.00 21.09 278 ILE A O 1
ATOM 2095 N N . MET A 1 266 ? -20.523 -22.297 23.455 1.00 19.84 279 MET A N 1
ATOM 2096 C CA . M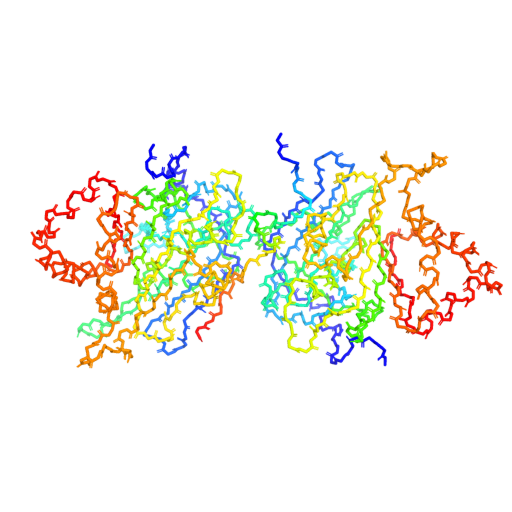ET A 1 266 ? -19.760 -23.522 23.685 1.00 20.85 279 MET A CA 1
ATOM 2097 C C . MET A 1 266 ? -20.489 -24.478 24.622 1.00 20.91 279 MET A C 1
ATOM 2098 O O . MET A 1 266 ? -20.404 -25.698 24.463 1.00 19.94 279 MET A O 1
ATOM 2103 N N . VAL A 1 267 ? -21.198 -23.927 25.601 1.00 20.92 280 VAL A N 1
ATOM 2104 C CA . VAL A 1 267 ? -21.940 -24.757 26.545 1.00 21.93 280 VAL A CA 1
ATOM 2105 C C . VAL A 1 267 ? -23.000 -25.553 25.793 1.00 23.82 280 VAL A C 1
ATOM 2106 O O . VAL A 1 267 ? -23.231 -26.730 26.084 1.00 23.77 280 VAL A O 1
ATOM 2110 N N . SER A 1 268 ? -23.634 -24.908 24.819 1.00 24.80 281 SER A N 1
ATOM 2111 C CA . SER A 1 268 ? -24.665 -25.556 24.019 1.00 27.47 281 SER A CA 1
ATOM 2112 C C . SER A 1 268 ? -24.062 -26.596 23.085 1.00 27.35 281 SER A C 1
ATOM 2113 O O . SER A 1 268 ? -24.582 -27.704 22.969 1.00 28.44 281 SER A O 1
ATOM 2116 N N . LEU A 1 269 ? -22.967 -26.233 22.421 1.00 26.84 282 LEU A N 1
ATOM 2117 C CA . LEU A 1 269 ? -22.291 -27.139 21.495 1.00 26.48 282 LEU A CA 1
ATOM 2118 C C . LEU A 1 269 ? -21.884 -28.440 22.174 1.00 25.10 282 LEU A C 1
ATOM 2119 O O . LEU A 1 269 ? -22.170 -29.528 21.676 1.00 25.56 282 LEU A O 1
ATOM 2124 N N . ALA A 1 270 ? -21.208 -28.321 23.310 1.00 23.17 283 ALA A N 1
ATOM 2125 C CA . ALA A 1 270 ? -20.758 -29.489 24.051 1.00 21.53 283 ALA A CA 1
ATOM 2126 C C . ALA A 1 270 ? -21.942 -30.315 24.542 1.00 22.17 283 ALA A C 1
ATOM 2127 O O . ALA A 1 270 ? -21.944 -31.539 24.424 1.00 20.35 283 ALA A O 1
ATOM 2129 N N . ALA A 1 271 ? -22.949 -29.635 25.082 1.00 22.76 284 ALA A N 1
ATOM 2130 C CA . ALA A 1 271 ? -24.141 -30.293 25.609 1.00 24.35 284 ALA A CA 1
ATOM 2131 C C . ALA A 1 271 ? -24.805 -31.226 24.603 1.00 25.86 284 ALA A C 1
ATOM 2132 O O . ALA A 1 271 ? -25.223 -32.329 24.954 1.00 25.74 284 ALA A O 1
ATOM 2134 N N . LYS A 1 272 ? -24.912 -30.782 23.356 1.00 26.51 285 LYS A N 1
ATOM 2135 C CA . LYS A 1 272 ? -25.527 -31.598 22.315 1.00 28.47 285 LYS A CA 1
ATOM 2136 C C . LYS A 1 272 ? -24.745 -32.890 22.107 1.00 28.35 285 LYS A C 1
ATOM 2137 O O . LYS A 1 272 ? -25.286 -33.886 21.631 1.00 29.32 285 LYS A O 1
ATOM 2143 N N . ASP A 1 273 ? -23.471 -32.868 22.478 1.00 27.80 286 ASP A N 1
ATOM 2144 C CA . ASP A 1 273 ? -22.609 -34.033 22.335 1.00 27.00 286 ASP A CA 1
ATOM 2145 C C . ASP A 1 273 ? -22.474 -34.720 23.696 1.00 26.15 286 ASP A C 1
ATOM 2146 O O . ASP A 1 273 ? -21.609 -35.574 23.892 1.00 26.57 286 ASP A O 1
ATOM 2151 N N . GLY A 1 274 ? -23.345 -34.330 24.628 1.00 24.63 287 GLY A N 1
ATOM 2152 C CA . GLY A 1 274 ? -23.353 -34.902 25.967 1.00 23.14 287 GLY A CA 1
ATOM 2153 C C . GLY A 1 274 ? -22.158 -34.545 26.832 1.00 21.73 287 GLY A C 1
ATOM 2154 O O . GLY A 1 274 ? -21.793 -35.300 27.738 1.00 22.60 287 GLY A O 1
ATOM 2155 N N . ILE A 1 275 ? -21.563 -33.387 26.574 1.00 18.90 288 ILE A N 1
ATOM 2156 C CA . ILE A 1 275 ? -20.388 -32.950 27.310 1.00 17.57 288 ILE A CA 1
ATOM 2157 C C . ILE A 1 275 ? -20.570 -31.648 28.094 1.00 17.47 288 ILE A C 1
ATOM 2158 O O . ILE A 1 275 ? -21.267 -30.735 27.652 1.00 17.14 288 ILE A O 1
ATOM 2163 N N . ASP A 1 276 ? -19.944 -31.584 29.268 1.00 17.20 289 ASP A N 1
ATOM 2164 C CA . ASP A 1 276 ? -19.995 -30.400 30.123 1.00 18.53 289 ASP A CA 1
ATOM 2165 C C . ASP A 1 276 ? -18.849 -29.478 29.708 1.00 17.71 289 ASP A C 1
ATOM 2166 O O . ASP A 1 276 ? -17.685 -29.746 30.010 1.00 17.36 289 ASP A O 1
ATOM 2171 N N . TRP A 1 277 ? -19.184 -28.391 29.018 1.00 17.64 290 TRP A N 1
ATOM 2172 C CA . TRP A 1 277 ? -18.177 -27.446 28.543 1.00 17.61 290 TRP A CA 1
ATOM 2173 C C . TRP A 1 277 ? -17.247 -26.883 29.611 1.00 18.93 290 TRP A C 1
ATOM 2174 O O . TRP A 1 277 ? -16.041 -26.773 29.391 1.00 18.41 290 TRP A O 1
ATOM 2185 N N . ILE A 1 278 ? -17.794 -26.513 30.763 1.00 19.58 291 ILE A N 1
ATOM 2186 C CA . ILE A 1 278 ? -16.968 -25.954 31.823 1.00 21.69 291 ILE A CA 1
ATOM 2187 C C . ILE A 1 278 ? -15.803 -26.873 32.163 1.00 21.93 291 ILE A C 1
ATOM 2188 O O . ILE A 1 278 ? -14.666 -26.424 32.290 1.00 21.54 291 ILE A O 1
ATOM 2193 N N . GLU A 1 279 ? -16.085 -28.163 32.302 1.00 21.55 292 GLU A N 1
ATOM 2194 C CA . GLU A 1 279 ? -15.042 -29.122 32.628 1.00 21.74 292 GLU A CA 1
ATOM 2195 C C . GLU A 1 279 ? -14.131 -29.373 31.428 1.00 20.48 292 GLU A C 1
ATOM 2196 O O . GLU A 1 279 ? -12.915 -29.485 31.575 1.00 20.13 292 GLU A O 1
ATOM 2202 N N . TYR A 1 280 ? -14.718 -29.457 30.240 1.00 18.71 293 TYR A N 1
ATOM 2203 C CA . TYR A 1 280 ? -13.929 -29.702 29.041 1.00 18.09 293 TYR A CA 1
ATOM 2204 C C . TYR A 1 280 ? -12.929 -28.568 28.822 1.00 17.79 293 TYR A C 1
ATOM 2205 O O . TYR A 1 280 ? -11.792 -28.804 28.414 1.00 17.70 293 TYR A O 1
ATOM 2214 N N . LYS A 1 281 ? -13.354 -27.338 29.100 1.00 17.74 294 LYS A N 1
ATOM 2215 C CA . LYS A 1 281 ? -12.480 -26.182 28.919 1.00 18.70 294 LYS A CA 1
ATOM 2216 C C . LYS A 1 281 ? -11.255 -26.282 29.821 1.00 19.93 294 LYS A C 1
ATOM 2217 O O . LYS A 1 281 ? -10.145 -25.946 29.409 1.00 20.19 294 LYS A O 1
ATOM 2223 N N . ARG A 1 282 ? -11.454 -26.743 31.053 1.00 20.79 295 ARG A N 1
ATOM 2224 C CA . ARG A 1 282 ? -10.344 -26.895 31.987 1.00 22.28 295 ARG A CA 1
ATOM 2225 C C . ARG A 1 282 ? -9.326 -27.854 31.386 1.00 20.93 295 ARG A C 1
ATOM 2226 O O . ARG A 1 282 ? -8.120 -27.642 31.483 1.00 21.24 295 ARG A O 1
ATOM 2234 N N . THR A 1 283 ? -9.833 -28.915 30.768 1.00 19.84 296 THR A N 1
ATOM 2235 C CA . THR A 1 283 ? -8.991 -29.917 30.136 1.00 20.02 296 THR A CA 1
ATOM 2236 C C . THR A 1 283 ? -8.189 -29.281 29.007 1.00 18.03 296 THR A C 1
ATOM 2237 O O . THR A 1 283 ? -6.973 -29.446 28.929 1.00 18.83 296 THR A O 1
ATOM 2241 N N . LEU A 1 284 ? -8.876 -28.548 28.138 1.00 16.98 297 LEU A N 1
ATOM 2242 C CA . LEU A 1 284 ? -8.215 -27.890 27.019 1.00 15.63 297 LEU A CA 1
ATOM 2243 C C . LEU A 1 284 ? -7.165 -26.895 27.504 1.00 15.21 297 LEU A C 1
ATOM 2244 O O . LEU A 1 284 ? -6.055 -26.840 26.974 1.00 15.06 297 LEU A O 1
ATOM 2249 N N . LYS A 1 285 ? -7.522 -26.114 28.516 1.00 17.43 298 LYS A N 1
ATOM 2250 C CA . LYS A 1 285 ? -6.622 -25.110 29.069 1.00 19.71 298 LYS A CA 1
ATOM 2251 C C . LYS A 1 285 ? -5.325 -25.723 29.594 1.00 19.79 298 LYS A C 1
ATOM 2252 O O . LYS A 1 285 ? -4.239 -25.190 29.364 1.00 19.15 298 LYS A O 1
ATOM 2258 N N . LYS A 1 286 ? -5.437 -26.842 30.301 1.00 20.08 299 LYS A N 1
ATOM 2259 C CA . LYS A 1 286 ? -4.259 -27.506 30.841 1.00 22.14 299 LYS A CA 1
ATOM 2260 C C . LYS A 1 286 ? -3.430 -28.134 29.729 1.00 21.64 299 LYS A C 1
ATOM 2261 O O . LYS A 1 286 ? -2.227 -28.337 29.883 1.00 22.98 299 LYS A O 1
ATOM 2267 N N . ALA A 1 287 ? -4.078 -28.432 28.605 1.00 19.73 300 ALA A N 1
ATOM 2268 C CA . ALA A 1 287 ? -3.399 -29.033 27.463 1.00 18.83 300 ALA A CA 1
ATOM 2269 C C . ALA A 1 287 ? -2.826 -27.950 26.555 1.00 16.88 300 ALA A C 1
ATOM 2270 O O . ALA A 1 287 ? -2.302 -28.247 25.481 1.00 16.85 300 ALA A O 1
ATOM 2272 N N . GLU A 1 288 ? -2.930 -26.700 27.000 1.00 15.49 301 GLU A N 1
ATOM 2273 C CA . GLU A 1 288 ? -2.425 -25.547 26.256 1.00 16.38 301 GLU A CA 1
ATOM 2274 C C . GLU A 1 288 ? -3.220 -25.258 24.992 1.00 14.20 301 GLU A C 1
ATOM 2275 O O . GLU A 1 288 ? -2.731 -24.572 24.093 1.00 12.41 301 GLU A O 1
ATOM 2281 N N . GLN A 1 289 ? -4.448 -25.771 24.932 1.00 13.04 302 GLN A N 1
ATOM 2282 C CA . GLN A 1 289 ? -5.308 -25.590 23.767 1.00 12.76 302 GLN A CA 1
ATOM 2283 C C . GLN A 1 289 ? -6.355 -24.483 23.865 1.00 13.66 302 GLN A C 1
ATOM 2284 O O . GLN A 1 289 ? -7.073 -24.232 22.896 1.00 13.48 302 GLN A O 1
ATOM 2290 N N . TRP A 1 290 ? -6.471 -23.845 25.026 1.00 12.63 303 TRP A N 1
ATOM 2291 C CA . TRP A 1 290 ? -7.437 -22.759 25.196 1.00 13.18 303 TRP A CA 1
ATOM 2292 C C . TRP A 1 290 ? -6.668 -21.607 25.826 1.00 12.83 303 TRP A C 1
ATOM 2293 O O . TRP A 1 290 ? -6.487 -21.546 27.041 1.00 14.82 303 TRP A O 1
ATOM 2304 N N . ASN A 1 291 ? -6.221 -20.696 24.969 1.00 11.08 304 ASN A N 1
ATOM 2305 C CA . ASN A 1 291 ? -5.407 -19.558 25.363 1.00 10.18 304 ASN A CA 1
ATOM 2306 C C . ASN A 1 291 ? -6.172 -18.241 25.295 1.00 10.41 304 ASN A C 1
ATOM 2307 O O . ASN A 1 291 ? -6.591 -17.808 24.225 1.00 9.88 304 ASN A O 1
ATOM 2312 N N . VAL A 1 292 ? -6.330 -17.604 26.452 1.00 10.35 305 VAL A N 1
ATOM 2313 C CA . VAL A 1 292 ? -7.094 -16.366 26.553 1.00 10.82 305 VAL A CA 1
ATOM 2314 C C . VAL A 1 292 ? -6.327 -15.152 27.067 1.00 11.64 305 VAL A C 1
ATOM 2315 O O . VAL A 1 292 ? -5.605 -15.229 28.062 1.00 11.62 305 VAL A O 1
ATOM 2319 N N . GLU A 1 293 ? -6.504 -14.030 26.376 1.00 9.94 306 GLU A N 1
ATOM 2320 C CA . GLU A 1 293 ? -5.886 -12.769 26.757 1.00 10.98 306 GLU A CA 1
ATOM 2321 C C . GLU A 1 293 ? -6.911 -11.665 26.520 1.00 11.30 306 GLU A C 1
ATOM 2322 O O . GLU A 1 293 ? -6.957 -11.060 25.446 1.00 10.74 306 GLU A O 1
ATOM 2328 N N . VAL A 1 294 ? -7.755 -11.422 27.516 1.00 11.57 307 VAL A N 1
ATOM 2329 C CA . VAL A 1 294 ? -8.766 -10.380 27.396 1.00 12.35 307 VAL A CA 1
ATOM 2330 C C . VAL A 1 294 ? -8.507 -9.273 28.409 1.00 13.01 307 VAL A C 1
ATOM 2331 O O . VAL A 1 294 ? -7.963 -9.512 29.491 1.00 13.41 307 VAL A O 1
ATOM 2335 N N . TYR A 1 295 ? -8.902 -8.058 28.047 1.00 12.30 308 TYR A N 1
ATOM 2336 C CA . TYR A 1 295 ? -8.673 -6.893 28.882 1.00 14.88 308 TYR A CA 1
ATOM 2337 C C . TYR A 1 295 ? -9.862 -5.932 28.939 1.00 17.40 308 TYR A C 1
ATOM 2338 O O . TYR A 1 295 ? -10.659 -5.851 28.008 1.00 17.74 308 TYR A O 1
ATOM 2347 N N . LEU A 1 296 ? -9.975 -5.213 30.051 1.00 22.68 309 LEU A N 1
ATOM 2348 C CA . LEU A 1 296 ? -11.065 -4.264 30.252 1.00 26.22 309 LEU A CA 1
ATOM 2349 C C . LEU A 1 296 ? -10.799 -2.947 29.534 1.00 27.65 309 LEU A C 1
ATOM 2350 O O . LEU A 1 296 ? -9.735 -2.349 29.694 1.00 30.66 309 LEU A O 1
ATOM 2355 N N . SER B 1 1 ? 4.877 10.365 -28.152 1.00 30.74 14 SER B N 1
ATOM 2356 C CA . SER B 1 1 ? 5.954 9.500 -27.589 1.00 30.45 14 SER B CA 1
ATOM 2357 C C . SER B 1 1 ? 5.494 8.052 -27.460 1.00 29.25 14 SER B C 1
ATOM 2358 O O . SER B 1 1 ? 4.305 7.779 -27.291 1.00 31.47 14 SER B O 1
ATOM 2361 N N . LYS B 1 2 ? 6.446 7.128 -27.541 1.00 27.35 15 LYS B N 1
ATOM 2362 C CA . LYS B 1 2 ? 6.157 5.701 -27.435 1.00 25.06 15 LYS B CA 1
ATOM 2363 C C . LYS B 1 2 ? 6.266 5.245 -25.983 1.00 23.86 15 LYS B C 1
ATOM 2364 O O . LYS B 1 2 ? 6.059 4.070 -25.679 1.00 22.97 15 LYS B O 1
ATOM 2370 N N . LYS B 1 3 ? 6.601 6.177 -25.095 1.00 22.74 16 LYS B N 1
ATOM 2371 C CA . LYS B 1 3 ? 6.769 5.868 -23.677 1.00 21.87 16 LYS B CA 1
ATOM 2372 C C . LYS B 1 3 ? 5.597 6.318 -22.810 1.00 21.82 16 LYS B C 1
ATOM 2373 O O . LYS B 1 3 ? 4.771 7.125 -23.233 1.00 20.55 16 LYS B O 1
ATOM 2379 N N . GLN B 1 4 ? 5.533 5.783 -21.593 1.00 21.99 17 GLN B N 1
ATOM 2380 C CA . GLN B 1 4 ? 4.459 6.100 -20.653 1.00 23.22 17 GLN B CA 1
ATOM 2381 C C . GLN B 1 4 ? 4.672 7.463 -19.999 1.00 24.22 17 GLN B C 1
ATOM 2382 O O . GLN B 1 4 ? 5.097 7.556 -18.843 1.00 23.33 17 GLN B O 1
ATOM 2388 N N . ASP B 1 5 ? 4.358 8.520 -20.743 1.00 25.00 18 ASP B N 1
ATOM 2389 C CA . ASP B 1 5 ? 4.533 9.884 -20.257 1.00 25.18 18 ASP B CA 1
ATOM 2390 C C . ASP B 1 5 ? 3.228 10.637 -20.012 1.00 26.00 18 ASP B C 1
ATOM 2391 O O . ASP B 1 5 ? 3.242 11.851 -19.799 1.00 25.32 18 ASP B O 1
ATOM 2396 N N . GLU B 1 6 ? 2.105 9.925 -20.035 1.00 27.00 19 GLU B N 1
ATOM 2397 C CA . GLU B 1 6 ? 0.808 10.555 -19.813 1.00 28.54 19 GLU B CA 1
ATOM 2398 C C . GLU B 1 6 ? 0.729 11.181 -18.421 1.00 28.24 19 GLU B C 1
ATOM 2399 O O . GLU B 1 6 ? 0.928 10.502 -17.415 1.00 27.21 19 GLU B O 1
ATOM 2405 N N . ASN B 1 7 ? 0.437 12.479 -18.374 1.00 28.16 20 ASN B N 1
ATOM 2406 C CA . ASN B 1 7 ? 0.338 13.207 -17.110 1.00 27.71 20 ASN B CA 1
ATOM 2407 C C . ASN B 1 7 ? 1.616 13.096 -16.281 1.00 26.46 20 ASN B C 1
ATOM 2408 O O . ASN B 1 7 ? 1.576 13.142 -15.050 1.00 25.75 20 ASN B O 1
ATOM 2413 N N . ILE B 1 8 ? 2.749 12.956 -16.958 1.00 23.79 21 ILE B N 1
ATOM 2414 C CA . ILE B 1 8 ? 4.030 12.841 -16.273 1.00 22.67 21 ILE B CA 1
ATOM 2415 C C . ILE B 1 8 ? 4.288 14.077 -15.417 1.00 21.58 21 ILE B C 1
ATOM 2416 O O . ILE B 1 8 ? 3.852 15.178 -15.753 1.00 21.59 21 ILE B O 1
ATOM 2421 N N . VAL B 1 9 ? 4.992 13.888 -14.306 1.00 19.43 22 VAL B N 1
ATOM 2422 C CA . VAL B 1 9 ? 5.309 14.990 -13.408 1.00 18.75 22 VAL B CA 1
ATOM 2423 C C . VAL B 1 9 ? 6.813 15.124 -13.217 1.00 18.56 22 VAL B C 1
ATOM 2424 O O . VAL B 1 9 ? 7.502 14.142 -12.949 1.00 17.11 22 VAL B O 1
ATOM 2428 N N . VAL B 1 10 ? 7.317 16.344 -13.365 1.00 18.04 23 VAL B N 1
ATOM 2429 C CA . VAL B 1 10 ? 8.737 16.616 -13.181 1.00 18.81 23 VAL B CA 1
ATOM 2430 C C . VAL B 1 10 ? 8.923 17.942 -12.456 1.00 18.26 23 VAL B C 1
ATOM 2431 O O . VAL B 1 10 ? 8.152 18.885 -12.651 1.00 18.07 23 VAL B O 1
ATOM 2435 N N . ASN B 1 11 ? 9.936 17.996 -11.601 1.00 17.58 24 ASN B N 1
ATOM 2436 C CA . ASN B 1 11 ? 10.261 19.205 -10.859 1.00 18.76 24 ASN B CA 1
ATOM 2437 C C . ASN B 1 11 ? 9.156 19.749 -9.956 1.00 17.61 24 ASN B C 1
ATOM 2438 O O . ASN B 1 11 ? 9.004 20.964 -9.822 1.00 17.57 24 ASN B O 1
ATOM 2443 N N . LYS B 1 12 ? 8.383 18.864 -9.333 1.00 15.21 25 LYS B N 1
ATOM 2444 C CA . LYS B 1 12 ? 7.337 19.324 -8.428 1.00 15.13 25 LYS B CA 1
ATOM 2445 C C . LYS B 1 12 ? 8.030 19.985 -7.238 1.00 15.32 25 LYS B C 1
ATOM 2446 O O . LYS B 1 12 ? 7.577 21.011 -6.726 1.00 15.96 25 LYS B O 1
ATOM 2452 N N . PHE B 1 13 ? 9.133 19.386 -6.799 1.00 14.29 26 PHE B N 1
ATOM 2453 C CA . PHE B 1 13 ? 9.906 19.931 -5.693 1.00 14.65 26 PHE B CA 1
ATOM 2454 C C . PHE B 1 13 ? 11.271 20.391 -6.189 1.00 15.52 26 PHE B C 1
ATOM 2455 O O . PHE B 1 13 ? 11.943 19.684 -6.940 1.00 14.36 26 PHE B O 1
ATOM 2463 N N . LYS B 1 14 ? 11.662 21.590 -5.770 1.00 17.06 27 LYS B N 1
ATOM 2464 C CA . LYS B 1 14 ? 12.939 22.174 -6.161 1.00 19.32 27 LYS B CA 1
ATOM 2465 C C . LYS B 1 14 ? 13.880 22.206 -4.966 1.00 19.66 27 LYS B C 1
ATOM 2466 O O . LYS B 1 14 ? 13.436 22.191 -3.820 1.00 19.24 27 LYS B O 1
ATOM 2472 N N . PRO B 1 15 ? 15.197 22.262 -5.216 1.00 21.59 28 PRO B N 1
ATOM 2473 C CA . PRO B 1 15 ? 16.161 22.294 -4.114 1.00 23.29 28 PRO B CA 1
ATOM 2474 C C . PRO B 1 15 ? 15.965 23.462 -3.148 1.00 24.41 28 PRO B C 1
ATOM 2475 O O . PRO B 1 15 ? 16.449 23.427 -2.018 1.00 25.79 28 PRO B O 1
ATOM 2479 N N . LYS B 1 16 ? 15.239 24.486 -3.584 1.00 25.74 29 LYS B N 1
ATOM 2480 C CA . LYS B 1 16 ? 14.983 25.647 -2.740 1.00 26.43 29 LYS B CA 1
ATOM 2481 C C . LYS B 1 16 ? 13.976 25.310 -1.642 1.00 25.88 29 LYS B C 1
ATOM 2482 O O . LYS B 1 16 ? 14.038 25.853 -0.539 1.00 26.25 29 LYS B O 1
ATOM 2488 N N . GLU B 1 17 ? 13.048 24.410 -1.952 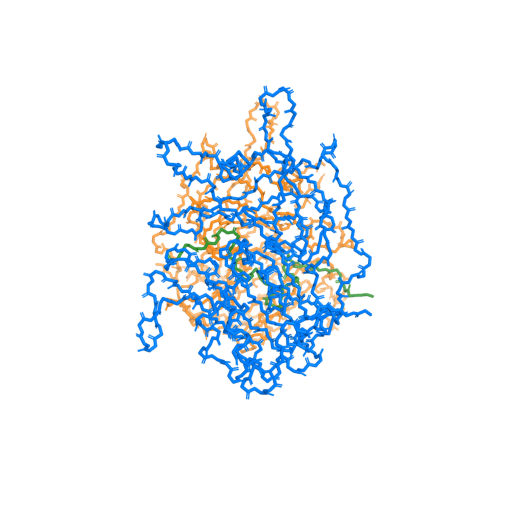1.00 24.31 30 GLU B N 1
ATOM 2489 C CA . GLU B 1 17 ? 12.026 23.988 -1.001 1.00 23.02 30 GLU B CA 1
ATOM 2490 C C . GLU B 1 17 ? 11.753 22.508 -1.254 1.00 19.91 30 GLU B C 1
ATOM 2491 O O . GLU B 1 17 ? 10.710 22.137 -1.787 1.00 19.27 30 GLU B O 1
ATOM 2497 N N . PRO B 1 18 ? 12.696 21.640 -0.863 1.00 17.62 31 PRO B N 1
ATOM 2498 C CA . PRO B 1 18 ? 12.565 20.191 -1.056 1.00 15.55 31 PRO B CA 1
ATOM 2499 C C . PRO B 1 18 ? 11.423 19.568 -0.268 1.00 14.16 31 PRO B C 1
ATOM 2500 O O . PRO B 1 18 ? 10.903 20.165 0.678 1.00 14.34 31 PRO B O 1
ATOM 2504 N N . TYR B 1 19 ? 11.025 18.367 -0.675 1.00 12.16 32 TYR B N 1
ATOM 2505 C CA . TYR B 1 19 ? 10.003 17.634 0.051 1.00 11.50 32 TYR B CA 1
ATOM 2506 C C . TYR B 1 19 ? 10.808 16.950 1.147 1.00 11.98 32 TYR B C 1
ATOM 2507 O O . TYR B 1 19 ? 11.862 16.375 0.867 1.00 12.37 32 TYR B O 1
ATOM 2516 N N . VAL B 1 20 ? 10.329 17.002 2.382 1.00 10.93 33 VAL B N 1
ATOM 2517 C CA . VAL B 1 20 ? 11.060 16.370 3.471 1.00 12.88 33 VAL B CA 1
ATOM 2518 C C . VAL B 1 20 ? 10.457 15.013 3.809 1.00 12.36 33 VAL B C 1
ATOM 2519 O O . VAL B 1 20 ? 9.390 14.924 4.421 1.00 12.88 33 VAL B O 1
ATOM 2523 N N . GLY B 1 21 ? 11.143 13.956 3.389 1.00 11.96 34 GLY B N 1
ATOM 2524 C CA . GLY B 1 21 ? 10.661 12.617 3.662 1.00 11.06 34 GLY B CA 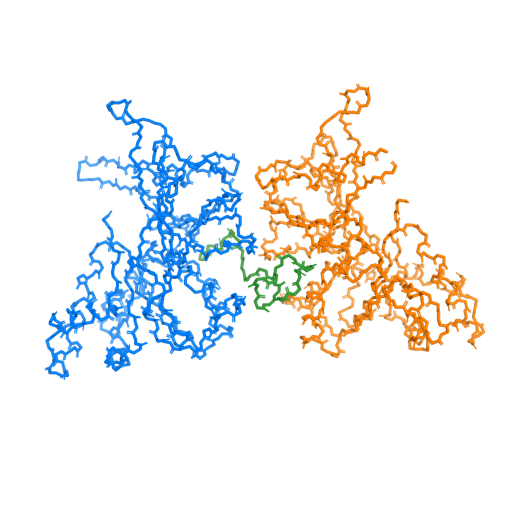1
ATOM 2525 C C . GLY B 1 21 ? 11.347 12.045 4.884 1.00 11.39 34 GLY B C 1
ATOM 2526 O O . GLY B 1 21 ? 12.183 12.700 5.498 1.00 11.12 34 GLY B O 1
ATOM 2527 N N . ARG B 1 22 ? 10.988 10.821 5.246 1.00 9.67 35 ARG B N 1
ATOM 2528 C CA . ARG B 1 22 ? 11.593 10.181 6.404 1.00 8.85 35 ARG B CA 1
ATOM 2529 C C . ARG B 1 22 ? 12.026 8.779 6.014 1.00 8.87 35 ARG B C 1
ATOM 2530 O O . ARG B 1 22 ? 11.315 8.075 5.297 1.00 7.76 35 ARG B O 1
ATOM 2538 N N . CYS B 1 23 ? 13.206 8.382 6.476 1.00 7.90 36 CYS B N 1
ATOM 2539 C CA . CYS B 1 23 ? 13.726 7.059 6.172 1.00 8.26 36 CYS B CA 1
ATOM 2540 C C . CYS B 1 23 ? 12.934 6.006 6.937 1.00 7.07 36 CYS B C 1
ATOM 2541 O O . CYS B 1 23 ? 12.792 6.093 8.161 1.00 8.05 36 CYS B O 1
ATOM 2544 N N . LEU B 1 24 ? 12.408 5.021 6.215 1.00 6.01 37 LEU B N 1
ATOM 2545 C CA . LEU B 1 24 ? 11.651 3.943 6.840 1.00 7.40 37 LEU B CA 1
ATOM 2546 C C . LEU B 1 24 ? 12.568 2.754 7.088 1.00 7.16 37 LEU B C 1
ATOM 2547 O O . LEU B 1 24 ? 12.509 2.128 8.146 1.00 9.32 37 LEU B O 1
ATOM 2552 N N . LEU B 1 25 ? 13.418 2.445 6.112 1.00 7.62 38 LEU B N 1
ATOM 2553 C CA . LEU B 1 25 ? 14.363 1.343 6.258 1.00 8.25 38 LEU B CA 1
ATOM 2554 C C . LEU B 1 25 ? 15.600 1.599 5.408 1.00 8.12 38 LEU B C 1
ATOM 2555 O O . LEU B 1 25 ? 15.561 2.372 4.454 1.00 7.81 38 LEU B O 1
ATOM 2560 N N . ASN B 1 26 ? 16.706 0.958 5.778 1.00 7.83 39 ASN B N 1
ATOM 2561 C CA . ASN B 1 26 ? 17.966 1.121 5.067 1.00 7.83 39 ASN B CA 1
ATOM 2562 C C . ASN B 1 26 ? 18.762 -0.151 5.342 1.00 7.32 39 ASN B C 1
ATOM 2563 O O . ASN B 1 26 ? 19.210 -0.391 6.472 1.00 8.08 39 ASN B O 1
ATOM 2568 N N . THR B 1 27 ? 18.918 -0.969 4.309 1.00 8.17 40 THR B N 1
ATOM 2569 C CA . THR B 1 27 ? 19.610 -2.243 4.451 1.00 9.96 40 THR B CA 1
ATOM 2570 C C . THR B 1 27 ? 20.706 -2.442 3.417 1.00 10.12 40 THR B C 1
ATOM 2571 O O . THR B 1 27 ? 20.515 -2.146 2.240 1.00 9.61 40 THR B O 1
ATOM 2575 N N . LYS B 1 28 ? 21.850 -2.956 3.861 1.00 8.85 41 LYS B N 1
ATOM 2576 C CA . LYS B 1 28 ? 22.964 -3.216 2.953 1.00 8.92 41 LYS B CA 1
ATOM 2577 C C . LYS B 1 28 ? 22.590 -4.472 2.173 1.00 10.53 41 LYS B C 1
ATOM 2578 O O . LYS B 1 28 ? 22.336 -5.521 2.770 1.00 12.70 41 LYS B O 1
ATOM 2584 N N . ILE B 1 29 ? 22.542 -4.374 0.848 1.00 9.59 42 ILE B N 1
ATOM 2585 C CA . ILE B 1 29 ? 22.174 -5.532 0.044 1.00 10.68 42 ILE B CA 1
ATOM 2586 C C . ILE B 1 29 ? 23.352 -6.277 -0.578 1.00 13.01 42 ILE B C 1
ATOM 2587 O O . ILE B 1 29 ? 23.170 -7.326 -1.195 1.00 18.40 42 ILE B O 1
ATOM 2592 N N . THR B 1 30 ? 24.556 -5.734 -0.435 1.00 11.13 43 THR B N 1
ATOM 2593 C CA . THR B 1 30 ? 25.736 -6.418 -0.945 1.00 10.51 43 THR B CA 1
ATOM 2594 C C . THR B 1 30 ? 26.203 -7.349 0.175 1.00 11.49 43 THR B C 1
ATOM 2595 O O . THR B 1 30 ? 25.984 -7.066 1.353 1.00 9.63 43 THR B O 1
ATOM 2599 N N . GLY B 1 31 ? 26.824 -8.465 -0.190 1.00 11.25 44 GLY B N 1
ATOM 2600 C CA . GLY B 1 31 ? 27.298 -9.390 0.821 1.00 11.35 44 GLY B CA 1
ATOM 2601 C C . GLY B 1 31 ? 28.510 -8.816 1.529 1.00 11.21 44 GLY B C 1
ATOM 2602 O O . GLY B 1 31 ? 29.184 -7.935 0.995 1.00 9.87 44 GLY B O 1
ATOM 2603 N N . ASP B 1 32 ? 28.786 -9.304 2.734 1.00 11.39 45 ASP B N 1
ATOM 2604 C CA . ASP B 1 32 ? 29.933 -8.833 3.501 1.00 11.81 45 ASP B CA 1
ATOM 2605 C C . ASP B 1 32 ? 31.228 -8.978 2.705 1.00 12.34 45 ASP B C 1
ATOM 2606 O O . ASP B 1 32 ? 32.145 -8.172 2.851 1.00 14.77 45 ASP B O 1
ATOM 2611 N N . ASP B 1 33 ? 31.292 -10.008 1.865 1.00 14.09 46 ASP B N 1
ATOM 2612 C CA . ASP B 1 33 ? 32.484 -10.286 1.068 1.00 15.46 46 ASP B CA 1
ATOM 2613 C C . ASP B 1 33 ? 32.663 -9.400 -0.164 1.00 15.93 46 ASP B C 1
ATOM 2614 O O . ASP B 1 33 ? 33.696 -9.469 -0.834 1.00 15.38 46 ASP B O 1
ATOM 2619 N N . ALA B 1 34 ? 31.670 -8.570 -0.473 1.00 14.80 47 ALA B N 1
ATOM 2620 C CA . ALA B 1 34 ? 31.778 -7.690 -1.633 1.00 15.87 47 ALA B CA 1
ATOM 2621 C C . ALA B 1 34 ? 32.843 -6.634 -1.360 1.00 16.42 47 ALA B C 1
ATOM 2622 O O . ALA B 1 34 ? 33.057 -6.243 -0.212 1.00 17.12 47 ALA B O 1
ATOM 2624 N N . PRO B 1 35 ? 33.531 -6.161 -2.410 1.00 18.42 48 PRO B N 1
ATOM 2625 C CA . PRO B 1 35 ? 34.566 -5.145 -2.198 1.00 20.29 48 PRO B CA 1
ATOM 2626 C C . PRO B 1 35 ? 34.018 -3.786 -1.756 1.00 20.24 48 PRO B C 1
ATOM 2627 O O . PRO B 1 35 ? 34.716 -3.019 -1.091 1.00 21.00 48 PRO B O 1
ATOM 2631 N N . GLY B 1 36 ? 32.771 -3.495 -2.120 1.00 18.44 49 GLY B N 1
ATOM 2632 C CA . GLY B 1 36 ? 32.168 -2.228 -1.738 1.00 18.20 49 GLY B CA 1
ATOM 2633 C C . GLY B 1 36 ? 30.864 -2.429 -0.987 1.00 17.54 49 GLY B C 1
ATOM 2634 O O . GLY B 1 36 ? 30.574 -3.540 -0.544 1.00 19.47 49 GLY B O 1
ATOM 2635 N N . GLU B 1 37 ? 30.082 -1.362 -0.833 1.00 15.24 50 GLU B N 1
ATOM 2636 C CA . GLU B 1 37 ? 28.797 -1.444 -0.137 1.00 12.79 50 GLU B CA 1
ATOM 2637 C C . GLU B 1 37 ? 27.689 -0.763 -0.928 1.00 11.59 50 GLU B C 1
ATOM 2638 O O . GLU B 1 37 ? 27.855 0.362 -1.390 1.00 10.72 50 GLU B O 1
ATOM 2644 N N . THR B 1 38 ? 26.558 -1.441 -1.078 1.00 8.33 51 THR B N 1
ATOM 2645 C CA . THR B 1 38 ? 25.413 -0.843 -1.755 1.00 7.94 51 THR B CA 1
ATOM 2646 C C . THR B 1 38 ? 24.231 -1.065 -0.825 1.00 7.94 51 THR B C 1
ATOM 2647 O O . THR B 1 38 ? 24.018 -2.174 -0.329 1.00 9.23 51 THR B O 1
ATOM 2651 N N . TRP B 1 39 ? 23.479 0.002 -0.579 1.00 8.03 52 TRP B N 1
ATOM 2652 C CA . TRP B 1 39 ? 22.346 -0.040 0.334 1.00 7.09 52 TRP B CA 1
ATOM 2653 C C . TRP B 1 39 ? 21.006 0.234 -0.335 1.00 7.70 52 TRP B C 1
ATOM 2654 O O . TRP B 1 39 ? 20.911 1.065 -1.238 1.00 8.68 52 TRP B O 1
ATOM 2665 N N . HIS 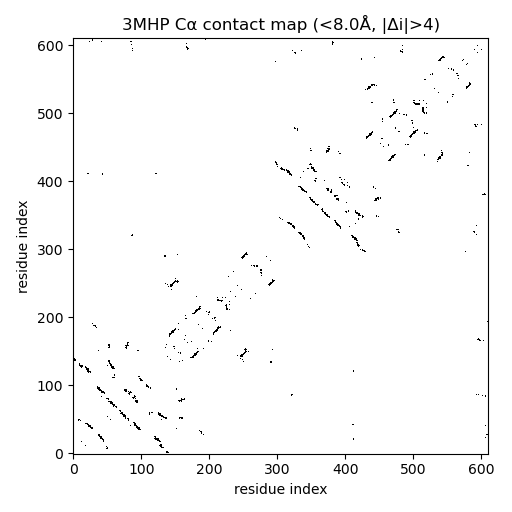B 1 40 ? 19.975 -0.478 0.114 1.00 7.53 53 HIS B N 1
ATOM 2666 C CA . HIS B 1 40 ? 18.618 -0.287 -0.399 1.00 7.90 53 HIS B CA 1
ATOM 2667 C C . HIS B 1 40 ? 17.892 0.470 0.704 1.00 7.48 53 HIS B C 1
ATOM 2668 O O . HIS B 1 40 ? 17.826 0.002 1.842 1.00 8.53 53 HIS B O 1
ATOM 2675 N N . MET B 1 41 ? 17.349 1.635 0.375 1.00 6.21 54 MET B N 1
ATOM 2676 C CA . MET B 1 41 ? 16.655 2.435 1.370 1.00 6.18 54 MET B CA 1
ATOM 2677 C C . MET B 1 41 ? 15.276 2.883 0.899 1.00 6.65 54 MET B C 1
ATOM 2678 O O . MET B 1 41 ? 15.052 3.110 -0.291 1.00 7.25 54 MET B O 1
ATOM 2683 N N . VAL B 1 42 ? 14.355 3.008 1.849 1.00 6.35 55 VAL B N 1
ATOM 2684 C CA . VAL B 1 42 ? 12.991 3.424 1.549 1.00 5.68 55 VAL B CA 1
ATOM 2685 C C . VAL B 1 42 ? 12.616 4.667 2.354 1.00 6.65 55 VAL B C 1
ATOM 2686 O O . VAL B 1 42 ? 12.866 4.732 3.560 1.00 5.68 55 VAL B O 1
ATOM 2690 N N . PHE B 1 43 ? 12.030 5.657 1.685 1.00 5.89 56 PHE B N 1
ATOM 2691 C CA . PHE B 1 43 ? 11.603 6.882 2.357 1.00 7.39 56 PHE B CA 1
ATOM 2692 C C . PHE B 1 43 ? 10.095 7.036 2.219 1.00 7.79 56 PHE B C 1
ATOM 2693 O O . PHE B 1 43 ? 9.521 6.665 1.191 1.00 7.32 56 PHE B O 1
ATOM 2701 N N . SER B 1 44 ? 9.462 7.607 3.241 1.00 7.88 57 SER B N 1
ATOM 2702 C CA . SER B 1 44 ? 8.027 7.852 3.191 1.00 7.76 57 SER B CA 1
ATOM 2703 C C . SER B 1 44 ? 7.853 9.150 2.401 1.00 8.80 57 SER B C 1
ATOM 2704 O O . SER B 1 44 ? 8.671 10.068 2.509 1.00 8.25 57 SER B O 1
ATOM 2707 N N . THR B 1 45 ? 6.802 9.217 1.593 1.00 7.83 58 THR B N 1
ATOM 2708 C CA . THR B 1 45 ? 6.560 10.402 0.769 1.00 10.07 58 THR B CA 1
ATOM 2709 C C . THR B 1 45 ? 5.167 10.992 0.940 1.00 10.68 58 THR B C 1
ATOM 2710 O O . THR B 1 45 ? 4.861 12.024 0.344 1.00 10.41 58 THR B O 1
ATOM 2714 N N . GLU B 1 46 ? 4.327 10.336 1.733 1.00 10.39 59 GLU B N 1
ATOM 2715 C CA . GLU B 1 46 ? 2.954 10.789 1.951 1.00 12.51 59 GLU B CA 1
ATOM 2716 C C . GLU B 1 46 ? 2.226 10.904 0.611 1.00 13.13 59 GLU B C 1
ATOM 2717 O O . GLU B 1 46 ? 1.167 11.525 0.526 1.00 14.44 59 GLU B O 1
ATOM 2723 N N . GLY B 1 47 ? 2.801 10.304 -0.428 1.00 11.76 60 GLY B N 1
ATOM 2724 C CA . GLY B 1 47 ? 2.200 10.356 -1.750 1.00 14.51 60 GLY B CA 1
ATOM 2725 C C . GLY B 1 47 ? 2.364 11.703 -2.434 1.00 14.33 60 GLY B C 1
ATOM 2726 O O . GLY B 1 47 ? 1.744 11.959 -3.470 1.00 15.42 60 GLY B O 1
ATOM 2727 N N . GLU B 1 48 ? 3.204 12.563 -1.866 1.00 14.02 61 GLU B N 1
ATOM 2728 C CA . GLU B 1 48 ? 3.432 13.892 -2.429 1.00 14.40 61 GLU B CA 1
ATOM 2729 C C . GLU B 1 48 ? 4.406 13.929 -3.600 1.00 13.38 61 GLU B C 1
ATOM 2730 O O . GLU B 1 48 ? 4.514 14.948 -4.283 1.00 13.98 61 GLU B O 1
ATOM 2736 N N . VAL B 1 49 ? 5.117 12.828 -3.827 1.00 13.51 62 VAL B N 1
ATOM 2737 C CA . VAL B 1 49 ? 6.081 12.752 -4.922 1.00 13.54 62 VAL B CA 1
ATOM 2738 C C . VAL B 1 49 ? 5.565 11.737 -5.942 1.00 14.97 62 VAL B C 1
ATOM 2739 O O . VAL B 1 49 ? 5.879 10.552 -5.865 1.00 15.32 62 VAL B O 1
ATOM 2743 N N . PRO B 1 50 ? 4.764 12.200 -6.917 1.00 15.97 63 PRO B N 1
ATOM 2744 C CA . PRO B 1 50 ? 4.166 11.376 -7.973 1.00 15.96 63 PRO B CA 1
ATOM 2745 C C . PRO B 1 50 ? 5.102 10.961 -9.104 1.00 15.99 63 PRO B C 1
ATOM 2746 O O . PRO B 1 50 ? 4.927 11.374 -10.254 1.00 17.46 63 PRO B O 1
ATOM 2750 N N . TYR B 1 51 ? 6.081 10.128 -8.780 1.00 14.17 64 TYR B N 1
ATOM 2751 C CA . TYR B 1 51 ? 7.042 9.662 -9.769 1.00 12.52 64 TYR B CA 1
ATOM 2752 C C . TYR B 1 51 ? 6.535 8.417 -10.483 1.00 12.25 64 TYR B C 1
ATOM 2753 O O . TYR B 1 51 ? 5.527 7.828 -10.096 1.00 12.70 64 TYR B O 1
ATOM 2762 N N . ARG B 1 52 ? 7.244 8.025 -11.534 1.00 12.72 65 ARG B N 1
ATOM 2763 C CA . ARG B 1 52 ? 6.902 6.821 -12.267 1.00 12.40 65 ARG B CA 1
ATOM 2764 C C . ARG B 1 52 ? 8.185 6.100 -12.654 1.00 12.86 65 ARG B C 1
ATOM 2765 O O . ARG B 1 52 ? 9.283 6.659 -12.546 1.00 12.43 65 ARG B O 1
ATOM 2773 N N . GLU B 1 53 ? 8.037 4.853 -13.079 1.00 10.99 66 GLU B N 1
ATOM 2774 C CA . GLU B 1 53 ? 9.160 4.014 -13.472 1.00 10.79 66 GLU B CA 1
ATOM 2775 C C . GLU B 1 53 ? 10.146 4.711 -14.410 1.00 11.98 66 GLU B C 1
ATOM 2776 O O . GLU B 1 53 ? 9.753 5.306 -15.412 1.00 11.90 66 GLU B O 1
ATOM 2782 N N . GLY B 1 54 ? 11.430 4.634 -14.075 1.00 10.78 67 GLY B N 1
ATOM 2783 C CA . GLY B 1 54 ? 12.446 5.244 -14.913 1.00 11.04 67 GLY B CA 1
ATOM 2784 C C . GLY B 1 54 ? 12.900 6.633 -14.505 1.00 10.34 67 GLY B C 1
ATOM 2785 O O . GLY B 1 54 ? 13.932 7.109 -14.980 1.00 11.41 67 GLY B O 1
ATOM 2786 N N . GLN B 1 55 ? 12.145 7.295 -13.637 1.00 9.84 68 GLN B N 1
ATOM 2787 C CA . GLN B 1 55 ? 12.532 8.629 -13.199 1.00 8.69 68 GLN B CA 1
ATOM 2788 C C . GLN B 1 55 ? 13.524 8.586 -12.044 1.00 10.86 68 GLN B C 1
ATOM 2789 O O . GLN B 1 55 ? 13.819 7.526 -11.488 1.00 10.50 68 GLN B O 1
ATOM 2795 N N . SER B 1 56 ? 14.043 9.756 -11.697 1.00 11.26 69 SER B N 1
ATOM 2796 C CA . SER B 1 56 ? 14.996 9.886 -10.607 1.00 11.17 69 SER B CA 1
ATOM 2797 C C . SER B 1 56 ? 14.476 10.941 -9.649 1.00 10.41 69 SER B C 1
ATOM 2798 O O . SER B 1 56 ? 13.507 11.644 -9.941 1.00 9.78 69 SER B O 1
ATOM 2801 N N . ILE B 1 57 ? 15.112 11.023 -8.488 1.00 11.45 70 ILE B N 1
ATOM 2802 C CA . ILE B 1 57 ? 14.786 12.062 -7.523 1.00 10.19 70 ILE B CA 1
ATOM 2803 C C . ILE B 1 57 ? 16.125 12.627 -7.114 1.00 10.00 70 ILE B C 1
ATOM 2804 O O . ILE B 1 57 ? 17.151 11.939 -7.188 1.00 11.25 70 ILE B O 1
ATOM 2809 N N . GLY B 1 58 ? 16.121 13.890 -6.717 1.00 9.01 71 GLY B N 1
ATOM 2810 C CA . GLY B 1 58 ? 17.348 14.508 -6.277 1.00 10.47 71 GLY B CA 1
ATOM 2811 C C . GLY B 1 58 ? 17.367 14.445 -4.763 1.00 9.79 71 GLY B C 1
ATOM 2812 O O . GLY B 1 58 ? 16.316 14.427 -4.114 1.00 10.00 71 GLY B O 1
ATOM 2813 N N . ILE B 1 59 ? 18.564 14.390 -4.201 1.00 9.11 72 ILE B N 1
ATOM 2814 C CA . ILE B 1 59 ? 18.723 14.358 -2.761 1.00 8.68 72 ILE B CA 1
ATOM 2815 C C . ILE B 1 59 ? 19.697 15.466 -2.383 1.00 9.38 72 ILE B C 1
ATOM 2816 O O . ILE B 1 59 ? 20.789 15.565 -2.948 1.00 9.32 72 ILE B O 1
ATOM 2821 N N . VAL B 1 60 ? 19.287 16.321 -1.457 1.00 8.71 73 VAL B N 1
ATOM 2822 C CA . VAL B 1 60 ? 20.168 17.380 -0.979 1.00 8.85 73 VAL B CA 1
ATOM 2823 C C . VAL B 1 60 ? 20.674 16.831 0.350 1.00 9.13 73 VAL B C 1
ATOM 2824 O O . VAL B 1 60 ? 19.956 16.854 1.349 1.00 11.67 73 VAL B O 1
ATOM 2828 N N . PRO B 1 61 ? 21.912 16.310 0.376 1.00 9.69 74 PRO B N 1
ATOM 2829 C CA . PRO B 1 61 ? 22.433 15.763 1.630 1.00 11.49 74 PRO B CA 1
ATOM 2830 C C . PRO B 1 61 ? 22.587 16.821 2.707 1.00 12.65 74 PRO B C 1
ATOM 2831 O O . PRO B 1 61 ? 22.878 17.982 2.409 1.00 12.63 74 PRO B O 1
ATOM 2835 N N . ASP B 1 62 ? 22.370 16.423 3.957 1.00 10.96 75 ASP B N 1
ATOM 2836 C CA . ASP B 1 62 ? 22.507 17.350 5.072 1.00 12.80 75 ASP B CA 1
ATOM 2837 C C . ASP B 1 62 ? 23.939 17.855 5.102 1.00 13.13 75 ASP B C 1
ATOM 2838 O O . ASP B 1 62 ? 24.841 17.209 4.575 1.00 14.59 75 ASP B O 1
ATOM 2843 N N . GLY B 1 63 ? 24.144 19.013 5.716 1.00 13.72 76 GLY B N 1
ATOM 2844 C CA . GLY B 1 63 ? 25.485 19.552 5.810 1.00 14.61 76 GLY B CA 1
ATOM 2845 C C . GLY B 1 63 ? 25.690 20.846 5.053 1.00 15.32 76 GLY B C 1
ATOM 2846 O O . GLY B 1 63 ? 24.736 21.464 4.577 1.00 15.25 76 GLY B O 1
ATOM 2847 N N . ILE B 1 64 ? 26.950 21.249 4.934 1.00 15.06 77 ILE B N 1
ATOM 2848 C CA . ILE B 1 64 ? 27.293 22.487 4.241 1.00 15.21 77 ILE B CA 1
ATOM 2849 C C . ILE B 1 64 ? 28.450 22.278 3.272 1.00 16.35 77 ILE B C 1
ATOM 2850 O O . ILE B 1 64 ? 29.275 21.386 3.473 1.00 17.47 77 ILE B O 1
ATOM 2855 N N . ASP B 1 65 ? 28.505 23.087 2.218 1.00 17.90 78 ASP B N 1
ATOM 2856 C CA . ASP B 1 65 ? 29.610 22.982 1.278 1.00 19.87 78 ASP B CA 1
ATOM 2857 C C . ASP B 1 65 ? 30.740 23.829 1.854 1.00 20.30 78 ASP B C 1
ATOM 2858 O O . ASP B 1 65 ? 30.610 24.376 2.953 1.00 20.29 78 ASP B O 1
ATOM 2863 N N . LYS B 1 66 ? 31.845 23.946 1.130 1.00 21.62 79 LYS B N 1
ATOM 2864 C CA . LYS B 1 66 ? 32.973 24.712 1.647 1.00 22.57 79 LYS B CA 1
ATOM 2865 C C . LYS B 1 66 ? 32.675 26.172 1.990 1.00 22.45 79 LYS B C 1
ATOM 2866 O O . LYS B 1 66 ? 33.434 26.799 2.732 1.00 20.78 79 LYS B O 1
ATOM 2872 N N . ASN B 1 67 ? 31.573 26.709 1.477 1.00 22.27 80 ASN B N 1
ATOM 2873 C CA . ASN B 1 67 ? 31.213 28.098 1.753 1.00 22.20 80 ASN B CA 1
ATOM 2874 C C . ASN B 1 67 ? 30.077 28.234 2.760 1.00 21.37 80 ASN B C 1
ATOM 2875 O O . ASN B 1 67 ? 29.539 29.327 2.956 1.00 21.29 80 ASN B O 1
ATOM 2880 N N . GLY B 1 68 ? 29.708 27.125 3.393 1.00 20.43 81 GLY B N 1
ATOM 2881 C CA . GLY B 1 68 ? 28.644 27.156 4.382 1.00 20.44 81 GLY B CA 1
ATOM 2882 C C . GLY B 1 68 ? 27.232 27.161 3.821 1.00 21.31 81 GLY B C 1
ATOM 2883 O O . GLY B 1 68 ? 26.269 27.403 4.553 1.00 19.84 81 GLY B O 1
ATOM 2884 N N . LYS B 1 69 ? 27.103 26.890 2.526 1.00 20.08 82 LYS B N 1
ATOM 2885 C CA . LYS B 1 69 ? 25.798 26.861 1.873 1.00 20.79 82 LYS B CA 1
ATOM 2886 C C . LYS B 1 69 ? 25.326 25.417 1.723 1.00 19.19 82 LYS B C 1
ATOM 2887 O O . LYS B 1 69 ? 26.103 24.483 1.905 1.00 19.45 82 LYS B O 1
ATOM 2893 N N . PRO B 1 70 ? 24.040 25.215 1.396 1.00 17.58 83 PRO B N 1
ATOM 2894 C CA . PRO B 1 70 ? 23.536 23.847 1.237 1.00 17.25 83 PRO B CA 1
ATOM 2895 C C . PRO B 1 70 ? 24.257 23.109 0.110 1.00 17.72 83 PRO B C 1
ATOM 2896 O O . PRO B 1 70 ? 24.691 23.724 -0.864 1.00 16.66 83 PRO B O 1
ATOM 2900 N N . HIS B 1 71 ? 24.387 21.792 0.252 1.00 15.75 84 HIS B N 1
ATOM 2901 C CA . HIS B 1 71 ? 25.036 20.966 -0.768 1.00 14.46 84 HIS B CA 1
ATOM 2902 C C . HIS B 1 71 ? 24.181 20.950 -2.029 1.00 14.10 84 HIS B C 1
ATOM 2903 O O . HIS B 1 71 ? 22.960 21.091 -1.956 1.00 13.84 84 HIS B O 1
ATOM 2910 N N . LYS B 1 72 ? 24.820 20.773 -3.182 1.00 13.85 85 LYS B N 1
ATOM 2911 C CA . LYS B 1 72 ? 24.089 20.695 -4.436 1.00 14.61 85 LYS B CA 1
ATOM 2912 C C . LYS B 1 72 ? 23.420 19.321 -4.416 1.00 12.53 85 LYS B C 1
ATOM 2913 O O . LYS B 1 72 ? 23.928 18.387 -3.798 1.00 13.26 85 LYS B O 1
ATOM 2919 N N . LEU B 1 73 ? 22.285 19.191 -5.087 1.00 12.55 86 LEU B N 1
ATOM 2920 C CA . LEU B 1 73 ? 21.598 17.907 -5.111 1.00 10.92 86 LEU B CA 1
ATOM 2921 C C . LEU B 1 73 ? 22.358 16.889 -5.954 1.00 10.92 86 LEU B C 1
ATOM 2922 O O . LEU B 1 73 ? 23.122 17.244 -6.860 1.00 11.38 86 LEU B O 1
ATOM 2927 N N . ARG B 1 74 ? 22.153 15.619 -5.626 1.00 9.08 87 ARG B N 1
ATOM 2928 C CA . ARG B 1 74 ? 22.732 14.503 -6.352 1.00 9.20 87 ARG B CA 1
ATOM 2929 C C . ARG B 1 74 ? 21.513 13.716 -6.828 1.00 9.01 87 ARG B C 1
ATOM 2930 O O . ARG B 1 74 ? 20.530 13.595 -6.091 1.00 10.49 87 ARG B O 1
ATOM 2938 N N . LEU B 1 75 ? 21.563 13.198 -8.052 1.00 9.97 88 LEU B N 1
ATOM 2939 C CA . LEU B 1 75 ? 20.439 12.437 -8.588 1.00 8.33 88 LEU B CA 1
ATOM 2940 C C . LEU B 1 75 ? 20.582 10.947 -8.351 1.00 8.67 88 LEU B C 1
ATOM 2941 O O . LEU B 1 75 ? 21.687 10.412 -8.368 1.00 8.14 88 LEU B O 1
ATOM 2946 N N . TYR B 1 76 ? 19.453 10.285 -8.117 1.00 8.70 89 TYR B N 1
ATOM 2947 C CA . TYR B 1 76 ? 19.437 8.842 -7.907 1.00 8.51 89 TYR B CA 1
ATOM 2948 C C . TYR B 1 76 ? 18.253 8.233 -8.631 1.00 8.93 89 TYR B C 1
ATOM 2949 O O . TYR B 1 76 ? 17.124 8.702 -8.490 1.00 8.67 89 TYR B O 1
ATOM 2958 N N . SER B 1 77 ? 18.517 7.200 -9.424 1.00 8.48 90 SER B N 1
ATOM 2959 C CA . SER B 1 77 ? 17.450 6.522 -10.149 1.00 9.84 90 SER B CA 1
ATOM 2960 C C . SER B 1 77 ? 16.547 5.859 -9.116 1.00 9.32 90 SER B C 1
ATOM 2961 O O . SER B 1 77 ? 17.030 5.215 -8.184 1.00 10.32 90 SER B O 1
ATOM 2964 N N . ILE B 1 78 ? 15.238 6.012 -9.274 1.00 8.26 91 ILE B N 1
ATOM 2965 C CA . ILE B 1 78 ? 14.303 5.397 -8.337 1.00 8.11 91 ILE B CA 1
ATOM 2966 C C . ILE B 1 78 ? 14.296 3.890 -8.579 1.00 6.89 91 ILE B C 1
ATOM 2967 O O . ILE B 1 78 ? 14.076 3.426 -9.701 1.00 8.20 91 ILE B O 1
ATOM 2972 N N . ALA B 1 79 ? 14.550 3.126 -7.522 1.00 7.18 92 ALA B N 1
ATOM 2973 C CA . ALA B 1 79 ? 14.620 1.672 -7.625 1.00 7.97 92 ALA B CA 1
ATOM 2974 C C . ALA B 1 79 ? 13.290 0.976 -7.396 1.00 8.10 92 ALA B C 1
ATOM 2975 O O . ALA B 1 79 ? 13.181 -0.243 -7.562 1.00 8.99 92 ALA B O 1
ATOM 2977 N N . SER B 1 80 ? 12.285 1.749 -7.013 1.00 7.70 93 SER B N 1
ATOM 2978 C CA . SER B 1 80 ? 10.960 1.208 -6.750 1.00 7.61 93 SER B CA 1
ATOM 2979 C C . SER B 1 80 ? 10.004 1.544 -7.883 1.00 7.66 93 SER B C 1
ATOM 2980 O O . SER B 1 80 ? 10.228 2.497 -8.627 1.00 8.54 93 SER B O 1
ATOM 2983 N N . SER B 1 81 ? 8.945 0.754 -8.019 1.00 6.99 94 SER B N 1
ATOM 2984 C CA . SER B 1 81 ? 7.942 1.015 -9.047 1.00 8.25 94 SER B CA 1
ATOM 2985 C C . SER B 1 81 ? 7.166 2.250 -8.585 1.00 7.78 94 SER B C 1
ATOM 2986 O O . SER B 1 81 ? 7.371 2.743 -7.475 1.00 8.40 94 SER B O 1
ATOM 2989 N N . ALA B 1 82 ? 6.258 2.739 -9.425 1.00 8.93 95 ALA B N 1
ATOM 2990 C CA . ALA B 1 82 ? 5.472 3.915 -9.075 1.00 9.10 95 ALA B CA 1
ATOM 2991 C C . ALA B 1 82 ? 4.701 3.776 -7.758 1.00 9.41 95 ALA B C 1
ATOM 2992 O O . ALA B 1 82 ? 4.609 4.739 -6.994 1.00 10.18 95 ALA B O 1
ATOM 2994 N N . ILE B 1 83 ? 4.149 2.596 -7.484 1.00 8.97 96 ILE B N 1
ATOM 2995 C CA . ILE B 1 83 ? 3.399 2.412 -6.244 1.00 9.58 96 ILE B CA 1
ATOM 2996 C C . ILE B 1 83 ? 4.309 2.113 -5.054 1.00 8.67 96 ILE B C 1
ATOM 2997 O O . ILE B 1 83 ? 3.849 2.017 -3.919 1.00 8.67 96 ILE B O 1
ATOM 3002 N N . GLY B 1 84 ? 5.603 1.974 -5.321 1.00 7.47 97 GLY B N 1
ATOM 3003 C CA . GLY B 1 84 ? 6.555 1.722 -4.255 1.00 9.12 97 GLY B CA 1
ATOM 3004 C C . GLY B 1 84 ? 6.614 0.284 -3.791 1.00 7.64 97 GLY B C 1
ATOM 3005 O O . GLY B 1 84 ? 5.742 -0.523 -4.119 1.00 8.92 97 GLY B O 1
ATOM 3006 N N . ASP B 1 85 ? 7.647 -0.036 -3.017 1.00 7.92 98 ASP B N 1
ATOM 3007 C CA . ASP B 1 85 ? 7.831 -1.393 -2.517 1.00 7.93 98 ASP B CA 1
ATOM 3008 C C . ASP B 1 85 ? 6.641 -1.884 -1.703 1.00 7.41 98 ASP B C 1
ATOM 3009 O O . ASP B 1 85 ? 6.368 -3.083 -1.657 1.00 8.11 98 ASP B O 1
ATOM 3014 N N . PHE B 1 86 ? 5.941 -0.958 -1.057 1.00 7.12 99 PHE B N 1
ATOM 3015 C CA . PHE B 1 86 ? 4.807 -1.322 -0.218 1.00 8.47 99 PHE B CA 1
ATOM 3016 C C . PHE B 1 86 ? 3.443 -1.190 -0.890 1.00 8.75 99 PHE B C 1
ATOM 3017 O O . PHE B 1 86 ? 2.401 -1.323 -0.241 1.00 10.60 99 PHE B O 1
ATOM 3025 N N . GLY B 1 87 ? 3.479 -0.950 -2.199 1.00 8.99 100 GLY B N 1
ATOM 3026 C CA . GLY B 1 87 ? 2.278 -0.849 -3.016 1.00 10.74 100 GLY B CA 1
ATOM 3027 C C . GLY B 1 87 ? 1.201 0.150 -2.649 1.00 10.74 100 GLY B C 1
ATOM 3028 O O . GLY B 1 87 ? 0.070 0.034 -3.133 1.00 13.10 100 GLY B O 1
ATOM 3029 N N . ASP B 1 88 ? 1.539 1.136 -1.825 1.00 10.52 101 ASP B N 1
ATOM 3030 C CA . ASP B 1 88 ? 0.570 2.142 -1.396 1.00 10.08 101 ASP B CA 1
ATOM 3031 C C . ASP B 1 88 ? 0.800 3.534 -1.981 1.00 9.94 101 ASP B C 1
ATOM 3032 O O . ASP B 1 88 ? 0.081 4.475 -1.637 1.00 9.99 101 ASP B O 1
ATOM 3037 N N . SER B 1 89 ? 1.791 3.661 -2.862 1.00 9.83 102 SER B N 1
ATOM 3038 C CA . SER B 1 89 ? 2.135 4.935 -3.490 1.00 10.54 102 SER B CA 1
ATOM 3039 C C . SER B 1 89 ? 2.528 5.987 -2.456 1.00 11.34 102 SER B C 1
ATOM 3040 O O . SER B 1 89 ? 2.374 7.187 -2.694 1.00 12.92 102 SER B O 1
ATOM 3043 N N . LYS B 1 90 ? 3.039 5.532 -1.314 1.00 10.21 103 LYS B N 1
ATOM 3044 C CA . LYS B 1 90 ? 3.454 6.434 -0.244 1.00 9.26 103 LYS B CA 1
ATOM 3045 C C . LYS B 1 90 ? 4.922 6.294 0.140 1.00 8.32 103 LYS B C 1
ATOM 3046 O O . LYS B 1 90 ? 5.347 6.799 1.181 1.00 8.27 103 LYS B O 1
ATOM 3052 N N . THR B 1 91 ? 5.695 5.592 -0.682 1.00 8.63 104 THR B N 1
ATOM 3053 C CA . THR B 1 91 ? 7.124 5.439 -0.410 1.00 7.54 104 THR B CA 1
ATOM 3054 C C . THR B 1 91 ? 7.920 5.452 -1.702 1.00 8.16 104 THR B C 1
ATOM 3055 O O . THR B 1 91 ? 7.364 5.293 -2.793 1.00 9.26 104 THR B O 1
ATOM 3059 N N . VAL B 1 92 ? 9.227 5.637 -1.567 1.00 7.18 105 VAL B N 1
ATOM 3060 C CA . VAL B 1 92 ? 10.134 5.647 -2.707 1.00 6.99 105 VAL B CA 1
ATOM 3061 C C . VAL B 1 92 ? 11.412 4.960 -2.241 1.00 7.72 105 VAL B C 1
ATOM 3062 O O . VAL B 1 92 ? 11.812 5.110 -1.087 1.00 7.56 105 VAL B O 1
ATOM 3066 N N . SER B 1 93 ? 12.042 4.198 -3.132 1.00 5.76 106 SER B N 1
ATOM 3067 C CA . SER B 1 93 ? 13.262 3.481 -2.771 1.00 5.95 106 SER B CA 1
ATOM 3068 C C . SER B 1 93 ? 14.446 3.840 -3.652 1.00 6.87 106 SER B C 1
ATOM 3069 O O . SER B 1 93 ? 14.290 4.109 -4.840 1.00 7.44 106 SER B O 1
ATOM 3072 N N . LEU B 1 94 ? 15.632 3.829 -3.051 1.00 6.97 107 LEU B N 1
ATOM 3073 C CA . LEU B 1 94 ? 16.862 4.126 -3.767 1.00 5.76 107 LEU B CA 1
ATOM 3074 C C . LEU B 1 94 ? 17.856 2.987 -3.574 1.00 6.98 107 LEU B C 1
ATOM 3075 O O . LEU B 1 94 ? 17.789 2.247 -2.593 1.00 7.27 107 LEU B O 1
ATOM 3080 N N . CYS B 1 95 ? 18.772 2.855 -4.526 1.00 6.66 108 CYS B N 1
ATOM 3081 C CA . CYS B 1 95 ? 19.818 1.832 -4.499 1.00 6.73 108 CYS B CA 1
ATOM 3082 C C . CYS B 1 95 ? 21.097 2.653 -4.574 1.00 8.04 108 CYS B C 1
ATOM 3083 O O . CYS B 1 95 ? 21.465 3.137 -5.642 1.00 8.75 108 CYS B O 1
ATOM 3086 N N . VAL B 1 96 ? 21.773 2.797 -3.439 1.00 7.79 109 VAL B N 1
ATOM 3087 C CA . VAL B 1 96 ? 22.954 3.652 -3.350 1.00 7.24 109 VAL B CA 1
ATOM 3088 C C . VAL B 1 96 ? 24.277 2.974 -3.004 1.00 7.36 109 VAL B C 1
ATOM 3089 O O . VAL B 1 96 ? 24.365 2.236 -2.027 1.00 7.96 109 VAL B O 1
ATOM 3093 N N . LYS B 1 97 ? 25.305 3.240 -3.808 1.00 8.84 110 LYS B N 1
ATOM 3094 C CA . LYS B 1 97 ? 26.624 2.674 -3.551 1.00 9.97 110 LYS B CA 1
ATOM 3095 C C . LYS B 1 97 ? 27.471 3.712 -2.830 1.00 10.27 110 LYS B C 1
ATOM 3096 O O . LYS B 1 97 ? 27.546 4.870 -3.250 1.00 10.47 110 LYS B O 1
ATOM 3102 N N . ARG B 1 98 ? 28.103 3.297 -1.741 1.00 10.18 111 ARG B N 1
ATOM 3103 C CA . ARG B 1 98 ? 28.950 4.193 -0.975 1.00 12.57 111 ARG B CA 1
ATOM 3104 C C . ARG B 1 98 ? 30.151 4.548 -1.858 1.00 14.04 111 ARG B C 1
ATOM 3105 O O . ARG B 1 98 ? 30.877 3.658 -2.313 1.00 13.65 111 ARG B O 1
ATOM 3113 N N . LEU B 1 99 ? 30.354 5.835 -2.119 1.00 13.21 112 LEU B N 1
ATOM 3114 C CA . LEU B 1 99 ? 31.471 6.263 -2.958 1.00 16.11 112 LEU B CA 1
ATOM 3115 C C . LEU B 1 99 ? 32.666 6.781 -2.177 1.00 16.90 112 LEU B C 1
ATOM 3116 O O . LEU B 1 99 ? 32.533 7.623 -1.284 1.00 16.49 112 LEU B O 1
ATOM 3121 N N . VAL B 1 100 ? 33.840 6.274 -2.531 1.00 20.15 113 VAL B N 1
ATOM 3122 C CA . VAL B 1 100 ? 35.097 6.700 -1.929 1.00 22.85 113 VAL B CA 1
ATOM 3123 C C . VAL B 1 100 ? 36.059 6.762 -3.102 1.00 24.18 113 VAL B C 1
ATOM 3124 O O . VAL B 1 100 ? 36.167 5.807 -3.874 1.00 23.68 113 VAL B O 1
ATOM 3128 N N . TYR B 1 101 ? 36.743 7.891 -3.245 1.00 25.45 114 TYR B N 1
ATOM 3129 C CA . TYR B 1 101 ? 37.673 8.068 -4.348 1.00 26.18 114 TYR B CA 1
ATOM 3130 C C . TYR B 1 101 ? 38.850 8.933 -3.921 1.00 26.53 114 TYR B C 1
ATOM 3131 O O . TYR B 1 101 ? 39.075 9.132 -2.729 1.00 27.85 114 TYR B O 1
ATOM 3140 N N . VAL B 1 109 ? 38.941 10.624 -1.006 1.00 28.28 122 VAL B N 1
ATOM 3141 C CA . VAL B 1 109 ? 37.868 11.261 -0.240 1.00 26.93 122 VAL B CA 1
ATOM 3142 C C . VAL B 1 109 ? 36.504 10.535 -0.260 1.00 26.20 122 VAL B C 1
ATOM 3143 O O . VAL B 1 109 ? 36.205 9.749 -1.174 1.00 25.45 122 VAL B O 1
ATOM 3147 N N . LYS B 1 110 ? 35.687 10.812 0.753 1.00 25.88 123 LYS B N 1
ATOM 3148 C CA . LYS B 1 110 ? 34.360 10.212 0.893 1.00 24.07 123 LYS B CA 1
ATOM 3149 C C . LYS B 1 110 ? 33.306 11.014 0.132 1.00 21.89 123 LYS B C 1
ATOM 3150 O O . LYS B 1 110 ? 33.205 12.233 0.288 1.00 22.44 123 LYS B O 1
ATOM 3156 N N . GLY B 1 111 ? 32.533 10.329 -0.708 1.00 18.23 124 GLY B N 1
ATOM 3157 C CA . GLY B 1 111 ? 31.484 11.004 -1.457 1.00 15.90 124 GLY B CA 1
ATOM 3158 C C . GLY B 1 111 ? 30.467 11.533 -0.466 1.00 13.44 124 GLY B C 1
ATOM 3159 O O . GLY B 1 111 ? 30.028 10.804 0.419 1.00 13.10 124 GLY B O 1
ATOM 3160 N N . VAL B 1 112 ? 30.073 12.791 -0.616 1.00 13.77 125 VAL B N 1
ATOM 3161 C CA . VAL B 1 112 ? 29.136 13.410 0.313 1.00 11.95 125 VAL B CA 1
ATOM 3162 C C . VAL B 1 112 ? 27.747 12.796 0.403 1.00 11.19 125 VAL B C 1
ATOM 3163 O O . VAL B 1 112 ? 27.342 12.302 1.457 1.00 11.35 125 VAL B O 1
ATOM 3167 N N . CYS B 1 113 ? 27.016 12.822 -0.704 1.00 11.20 126 CYS B N 1
ATOM 3168 C CA . CYS B 1 113 ? 25.654 12.318 -0.692 1.00 9.21 126 CYS B CA 1
ATOM 3169 C C . CYS B 1 113 ? 25.492 10.812 -0.544 1.00 9.97 126 CYS B C 1
ATOM 3170 O O . CYS B 1 113 ? 24.602 10.354 0.178 1.00 9.72 126 CYS B O 1
ATOM 3173 N N . SER B 1 114 ? 26.339 10.034 -1.210 1.00 10.19 127 SER B N 1
ATOM 3174 C CA . SER B 1 114 ? 26.221 8.583 -1.125 1.00 10.47 127 SER B CA 1
ATOM 3175 C C . SER B 1 114 ? 26.440 8.092 0.302 1.00 11.06 127 SER B C 1
ATOM 3176 O O . SER B 1 114 ? 25.725 7.209 0.781 1.00 10.80 127 SER B O 1
ATOM 3179 N N . ASN B 1 115 ? 27.420 8.666 0.992 1.00 11.28 128 ASN B N 1
ATOM 3180 C CA . ASN B 1 115 ? 27.693 8.267 2.362 1.00 11.36 128 ASN B CA 1
ATOM 3181 C C . ASN B 1 115 ? 26.628 8.797 3.317 1.00 10.67 128 ASN B C 1
ATOM 3182 O O . ASN B 1 115 ? 26.299 8.147 4.303 1.00 10.76 128 ASN B O 1
ATOM 3187 N N . PHE B 1 116 ? 26.081 9.972 3.019 1.00 10.35 129 PHE B N 1
ATOM 3188 C CA . PHE B 1 116 ? 25.017 10.534 3.845 1.00 10.53 129 PHE B CA 1
ATOM 3189 C C . PHE B 1 116 ? 23.814 9.596 3.763 1.00 9.55 129 PHE B C 1
ATOM 3190 O O . PHE B 1 116 ? 23.184 9.282 4.770 1.00 10.28 129 PHE B O 1
ATOM 3198 N N . LEU B 1 117 ? 23.500 9.153 2.549 1.00 9.81 130 LEU B N 1
ATOM 3199 C CA . LEU B 1 117 ? 22.364 8.263 2.337 1.00 9.62 130 LEU B CA 1
ATOM 3200 C C . LEU B 1 117 ? 22.557 6.892 2.969 1.00 9.10 130 LEU B C 1
ATOM 3201 O O . LEU B 1 117 ? 21.657 6.381 3.634 1.00 10.03 130 LEU B O 1
ATOM 3206 N N . CYS B 1 118 ? 23.719 6.286 2.762 1.00 10.16 131 CYS B N 1
ATOM 3207 C CA . CYS B 1 118 ? 23.958 4.974 3.341 1.00 9.97 131 CYS B CA 1
ATOM 3208 C C . CYS B 1 118 ? 24.039 5.029 4.870 1.00 10.45 131 CYS B C 1
ATOM 3209 O O . CYS B 1 118 ? 23.855 4.010 5.540 1.00 12.51 131 CYS B O 1
ATOM 3212 N N . ASP B 1 119 ? 24.295 6.217 5.421 1.00 10.94 132 ASP B N 1
ATOM 3213 C CA . ASP B 1 119 ? 24.372 6.390 6.876 1.00 11.14 132 ASP B CA 1
ATOM 3214 C C . ASP B 1 119 ? 23.000 6.659 7.498 1.00 11.93 132 ASP B C 1
ATOM 3215 O O . ASP B 1 119 ? 22.851 6.621 8.720 1.00 12.48 132 ASP B O 1
ATOM 3220 N N . LEU B 1 120 ? 22.003 6.944 6.663 1.00 11.44 133 LEU B N 1
ATOM 3221 C CA . LEU B 1 120 ? 20.658 7.242 7.154 1.00 11.85 133 LEU B CA 1
ATOM 3222 C C . LEU B 1 120 ? 20.054 6.161 8.040 1.00 12.15 133 LEU B C 1
ATOM 3223 O O . LEU B 1 120 ? 20.096 4.976 7.714 1.00 12.04 133 LEU B O 1
ATOM 3228 N N . LYS B 1 121 ? 19.474 6.582 9.159 1.00 10.52 134 LYS B N 1
ATOM 3229 C CA . LYS B 1 121 ? 18.838 5.654 10.084 1.00 12.02 134 LYS B CA 1
ATOM 3230 C C . LYS B 1 121 ? 17.324 5.845 10.034 1.00 10.66 134 LYS B C 1
ATOM 3231 O O . LYS B 1 121 ? 16.834 6.951 9.795 1.00 10.85 134 LYS B O 1
ATOM 3237 N N . PRO B 1 122 ? 16.561 4.763 10.243 1.00 11.29 135 PRO B N 1
ATOM 3238 C CA . PRO B 1 122 ? 15.102 4.871 10.212 1.00 10.22 135 PRO B CA 1
ATOM 3239 C C . PRO B 1 122 ? 14.615 5.966 11.158 1.00 11.45 135 PRO B C 1
ATOM 3240 O O . PRO B 1 122 ? 14.992 6.007 12.334 1.00 11.42 135 PRO B O 1
ATOM 3244 N N . GLY B 1 123 ? 13.785 6.857 10.634 1.00 10.19 136 GLY B N 1
ATOM 3245 C CA . GLY B 1 123 ? 13.256 7.935 11.443 1.00 12.31 136 GLY B CA 1
ATOM 3246 C C . GLY B 1 123 ? 13.838 9.289 11.091 1.00 12.39 136 GLY B C 1
ATOM 3247 O O . GLY B 1 123 ? 13.237 10.316 11.394 1.00 15.09 136 GLY B O 1
ATOM 3248 N N . SER B 1 124 ? 15.002 9.296 10.450 1.00 12.72 137 SER B N 1
ATOM 3249 C CA . SER B 1 124 ? 15.653 10.545 10.073 1.00 13.20 137 SER B CA 1
ATOM 3250 C C . SER B 1 124 ? 15.085 11.156 8.795 1.00 11.82 137 SER B C 1
ATOM 3251 O O . SER B 1 124 ? 14.600 10.446 7.912 1.00 11.36 137 SER B O 1
ATOM 3254 N N . GLU B 1 125 ? 15.151 12.481 8.711 1.00 11.94 138 GLU B N 1
ATOM 3255 C CA . GLU B 1 125 ? 14.641 13.215 7.556 1.00 12.02 138 GLU B CA 1
ATOM 3256 C C . GLU B 1 125 ? 15.616 13.271 6.391 1.00 12.00 138 GLU B C 1
ATOM 3257 O O . GLU B 1 125 ? 16.836 13.277 6.572 1.00 12.25 138 GLU B O 1
ATOM 3263 N N . VAL B 1 126 ? 15.059 13.333 5.188 1.00 10.18 139 VAL B N 1
ATOM 3264 C CA . VAL B 1 126 ? 15.856 13.416 3.978 1.00 9.85 139 VAL B CA 1
ATOM 3265 C C . VAL B 1 126 ? 15.177 14.406 3.032 1.00 10.96 139 VAL B C 1
ATOM 3266 O O . VAL B 1 126 ? 13.955 14.378 2.857 1.00 10.41 139 VAL B O 1
ATOM 3270 N N . LYS B 1 127 ? 15.970 15.299 2.448 1.00 9.56 140 LYS B N 1
ATOM 3271 C CA . LYS B 1 127 ? 15.443 16.309 1.536 1.00 10.93 140 LYS B CA 1
ATOM 3272 C C . LYS B 1 127 ? 15.411 15.762 0.116 1.00 11.24 140 LYS B C 1
ATOM 3273 O O . LYS B 1 127 ? 16.447 15.425 -0.462 1.00 11.25 140 LYS B O 1
ATOM 3279 N N . ILE B 1 128 ? 14.207 15.700 -0.439 1.00 11.16 141 ILE B N 1
ATOM 3280 C CA . ILE B 1 128 ? 13.970 15.152 -1.769 1.00 11.88 141 ILE B CA 1
ATOM 3281 C C . ILE B 1 128 ? 13.492 16.181 -2.790 1.00 10.36 141 ILE B C 1
ATOM 3282 O O . ILE B 1 128 ? 12.655 17.028 -2.484 1.00 11.18 141 ILE B O 1
ATOM 3287 N N . THR B 1 129 ? 14.033 16.106 -4.003 1.00 10.57 142 THR B N 1
ATOM 3288 C CA . THR B 1 129 ? 13.619 17.006 -5.079 1.00 12.24 142 THR B CA 1
ATOM 3289 C C . THR B 1 129 ? 13.183 16.166 -6.277 1.00 11.57 142 THR B C 1
ATOM 3290 O O . THR B 1 129 ? 13.512 14.980 -6.364 1.00 11.17 142 THR B O 1
ATOM 3294 N N . GLY B 1 130 ? 12.439 16.777 -7.195 1.00 12.88 143 GLY B N 1
ATOM 3295 C CA . GLY B 1 130 ? 11.988 16.058 -8.374 1.00 12.96 143 GLY B CA 1
ATOM 3296 C C . GLY B 1 130 ? 10.484 15.870 -8.439 1.00 12.90 143 GLY B C 1
ATOM 3297 O O . GLY B 1 130 ? 9.740 16.672 -7.873 1.00 14.05 143 GLY B O 1
ATOM 3298 N N . PRO B 1 131 ? 9.994 14.830 -9.139 1.00 13.84 144 PRO B N 1
ATOM 3299 C CA . PRO B 1 131 ? 10.756 13.813 -9.879 1.00 14.88 144 PRO B CA 1
ATOM 3300 C C . PRO B 1 131 ? 11.556 14.447 -11.015 1.00 15.36 144 PRO B C 1
ATOM 3301 O O . PRO B 1 131 ? 11.264 15.564 -11.433 1.00 16.40 144 PRO B O 1
ATOM 3305 N N . VAL B 1 132 ? 12.543 13.718 -11.524 1.00 14.70 145 VAL B N 1
ATOM 3306 C CA . VAL B 1 132 ? 13.383 14.209 -12.611 1.00 16.39 145 VAL B CA 1
ATOM 3307 C C . VAL B 1 132 ? 13.517 13.174 -13.729 1.00 16.92 145 VAL B C 1
ATOM 3308 O O . VAL B 1 132 ? 13.604 11.976 -13.464 1.00 16.72 145 VAL B O 1
ATOM 3312 N N . GLY B 1 133 ? 13.511 13.639 -14.975 1.00 16.80 146 GLY B N 1
ATOM 3313 C CA . GLY B 1 133 ? 13.701 12.736 -16.099 1.00 18.37 146 GLY B CA 1
ATOM 3314 C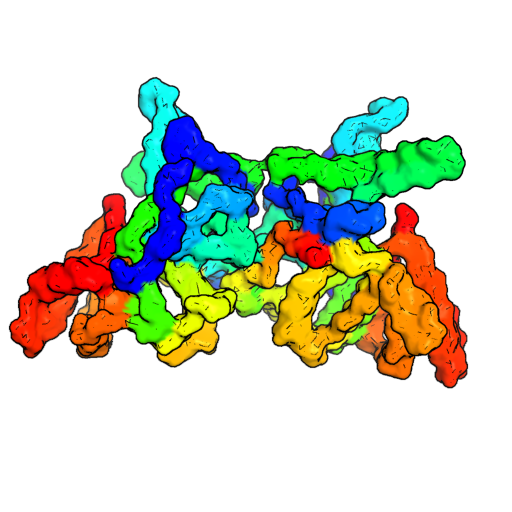 C . GLY B 1 133 ? 12.520 12.182 -16.873 1.00 18.85 146 GLY B C 1
ATOM 3315 O O . GLY B 1 133 ? 11.446 11.930 -16.326 1.00 18.05 146 GLY B O 1
ATOM 3316 N N . LYS B 1 134 ? 12.741 11.984 -18.170 1.00 19.35 147 LYS B N 1
ATOM 3317 C CA . LYS B 1 134 ? 11.728 11.431 -19.065 1.00 21.23 147 LYS B CA 1
ATOM 3318 C C . LYS B 1 134 ? 12.397 10.457 -20.035 1.00 21.59 147 LYS B C 1
ATOM 3319 O O . LYS B 1 134 ? 11.727 9.724 -20.762 1.00 22.80 147 LYS B O 1
ATOM 3325 N N . GLU B 1 135 ? 13.725 10.451 -20.022 1.00 21.00 148 GLU B N 1
ATOM 3326 C CA . GLU B 1 135 ? 14.521 9.601 -20.902 1.00 22.68 148 GLU B CA 1
ATOM 3327 C C . GLU B 1 135 ? 14.398 8.094 -20.690 1.00 20.35 148 GLU B C 1
ATOM 3328 O O . GLU B 1 135 ? 14.447 7.325 -21.652 1.00 19.99 148 GLU B O 1
ATOM 3334 N N . MET B 1 136 ? 14.238 7.672 -19.440 1.00 15.61 149 MET B N 1
ATOM 3335 C CA . MET B 1 136 ? 14.167 6.247 -19.131 1.00 14.85 149 MET B CA 1
ATOM 3336 C C . MET B 1 136 ? 12.772 5.712 -18.815 1.00 13.16 149 MET B C 1
ATOM 3337 O O . MET B 1 136 ? 12.628 4.704 -18.125 1.00 12.73 149 MET B O 1
ATOM 3342 N N . LEU B 1 137 ? 11.744 6.376 -19.329 1.00 13.06 150 LEU B N 1
ATOM 3343 C CA . LEU B 1 137 ? 10.378 5.930 -19.094 1.00 13.11 150 LEU B CA 1
ATOM 3344 C C . LEU B 1 137 ? 10.131 4.615 -19.833 1.00 12.56 150 LEU B C 1
ATOM 3345 O O . LEU B 1 137 ? 10.800 4.323 -20.823 1.00 13.30 150 LEU B O 1
ATOM 3350 N N . MET B 1 138 ? 9.175 3.828 -19.345 1.00 12.63 151 MET B N 1
ATOM 3351 C CA . MET B 1 138 ? 8.833 2.536 -19.949 1.00 12.59 151 MET B CA 1
ATOM 3352 C C . MET B 1 138 ? 8.046 2.676 -21.247 1.00 12.23 151 MET B C 1
ATOM 3353 O O . MET B 1 138 ? 7.398 3.692 -21.480 1.00 12.86 151 MET B O 1
ATOM 3358 N N . PRO B 1 139 ? 8.090 1.645 -22.109 1.00 14.45 152 PRO B N 1
ATOM 3359 C CA . PRO B 1 139 ? 7.346 1.709 -23.371 1.00 14.69 152 PRO B CA 1
ATOM 3360 C C . PRO B 1 139 ? 5.855 1.578 -23.057 1.00 16.57 152 PRO B C 1
ATOM 3361 O O . PRO B 1 139 ? 5.480 0.893 -22.107 1.00 15.51 152 PRO B O 1
ATOM 3365 N N . LYS B 1 140 ? 5.005 2.232 -23.839 1.00 18.03 153 LYS B N 1
ATOM 3366 C CA . LYS B 1 140 ? 3.570 2.129 -23.609 1.00 19.87 153 LYS B CA 1
ATOM 3367 C C . LYS B 1 140 ? 3.091 0.732 -23.999 1.00 20.25 153 LYS B C 1
ATOM 3368 O O . LYS B 1 140 ? 2.276 0.125 -23.301 1.00 20.47 153 LYS B O 1
ATOM 3374 N N . ASP B 1 141 ? 3.615 0.227 -25.114 1.00 19.81 154 ASP B N 1
ATOM 3375 C CA . ASP B 1 141 ? 3.251 -1.094 -25.625 1.00 19.61 154 ASP B CA 1
ATOM 3376 C C . ASP B 1 141 ? 3.509 -2.190 -24.591 1.00 18.43 154 ASP B C 1
ATOM 3377 O O . ASP B 1 141 ? 4.657 -2.518 -24.285 1.00 18.51 154 ASP B O 1
ATOM 3382 N N . PRO B 1 142 ? 2.434 -2.775 -24.041 1.00 18.79 155 PRO B N 1
ATOM 3383 C CA . PRO B 1 142 ? 2.525 -3.836 -23.035 1.00 18.29 155 PRO B CA 1
ATOM 3384 C C . PRO B 1 142 ? 3.069 -5.155 -23.575 1.00 18.83 155 PRO B C 1
ATOM 3385 O O . PRO B 1 142 ? 3.362 -6.071 -22.810 1.00 19.76 155 PRO B O 1
ATOM 3389 N N . ASN B 1 143 ? 3.212 -5.245 -24.892 1.00 18.35 156 ASN B N 1
ATOM 3390 C CA . ASN B 1 143 ? 3.716 -6.460 -25.522 1.00 19.64 156 ASN B CA 1
ATOM 3391 C C . ASN B 1 143 ? 5.072 -6.226 -26.177 1.00 18.84 156 ASN B C 1
ATOM 3392 O O . ASN B 1 143 ? 5.527 -7.022 -26.997 1.00 20.41 156 ASN B O 1
ATOM 3397 N N . ALA B 1 144 ? 5.724 -5.136 -25.794 1.00 17.66 157 ALA B N 1
ATOM 3398 C CA . ALA B 1 144 ? 7.022 -4.794 -26.355 1.00 16.93 157 ALA B CA 1
ATOM 3399 C C . ALA B 1 144 ? 8.146 -5.623 -25.758 1.00 16.90 157 ALA B C 1
ATOM 3400 O O . ALA B 1 144 ? 7.996 -6.230 -24.697 1.00 16.50 157 ALA B O 1
ATOM 3402 N N . THR B 1 145 ? 9.269 -5.656 -26.465 1.00 15.81 158 THR B N 1
ATOM 3403 C CA . THR B 1 145 ? 10.450 -6.359 -25.993 1.00 14.28 158 THR B CA 1
ATOM 3404 C C . THR B 1 145 ? 11.263 -5.280 -25.299 1.00 14.80 158 THR B C 1
ATOM 3405 O O . THR B 1 145 ? 11.576 -4.247 -25.898 1.00 13.39 158 THR B O 1
ATOM 3409 N N . VAL B 1 146 ? 11.588 -5.509 -24.034 1.00 12.65 159 VAL B N 1
ATOM 3410 C CA . VAL B 1 146 ? 12.353 -4.539 -23.264 1.00 12.52 159 VAL B CA 1
ATOM 3411 C C . VAL B 1 146 ? 13.671 -5.157 -22.820 1.00 12.54 159 VAL B C 1
ATOM 3412 O O . VAL B 1 146 ? 13.697 -6.035 -21.959 1.00 12.89 159 VAL B O 1
ATOM 3416 N N . ILE B 1 147 ? 14.762 -4.704 -23.431 1.00 11.70 160 ILE B N 1
ATOM 3417 C CA . ILE B 1 147 ? 16.089 -5.198 -23.103 1.00 11.65 160 ILE B CA 1
ATOM 3418 C C . ILE B 1 147 ? 16.722 -4.186 -22.159 1.00 11.56 160 ILE B C 1
ATOM 3419 O O . ILE B 1 147 ? 16.816 -3.003 -22.475 1.00 12.68 160 ILE B O 1
ATOM 3424 N N . MET B 1 148 ? 17.154 -4.663 -21.000 1.00 11.55 161 MET B N 1
ATOM 3425 C CA . MET B 1 148 ? 17.741 -3.790 -19.994 1.00 10.19 161 MET B CA 1
ATOM 3426 C C . MET B 1 148 ? 19.182 -4.183 -19.710 1.00 11.22 161 MET B C 1
ATOM 3427 O O . MET B 1 148 ? 19.467 -5.315 -19.318 1.00 11.48 161 MET B O 1
ATOM 3432 N N . LEU B 1 149 ? 20.087 -3.233 -19.911 1.00 11.10 162 LEU B N 1
ATOM 3433 C CA . LEU B 1 149 ? 21.507 -3.471 -19.711 1.00 11.93 162 LEU B CA 1
ATOM 3434 C C . LEU B 1 149 ? 22.012 -2.602 -18.573 1.00 12.31 162 LEU B C 1
ATOM 3435 O O . LEU B 1 149 ? 22.072 -1.378 -18.694 1.00 12.16 162 LEU B O 1
ATOM 3440 N N . GLY B 1 150 ? 22.378 -3.231 -17.464 1.00 12.63 163 GLY B N 1
ATOM 3441 C CA . GLY B 1 150 ? 22.854 -2.452 -16.341 1.00 13.09 163 GLY B CA 1
ATOM 3442 C C . GLY B 1 150 ? 24.110 -2.962 -15.677 1.00 13.32 163 GLY B C 1
ATOM 3443 O O . GLY B 1 150 ? 24.463 -4.138 -15.780 1.00 13.01 163 GLY B O 1
ATOM 3444 N N . THR B 1 151 ? 24.800 -2.048 -15.008 1.00 12.00 164 THR B N 1
ATOM 3445 C CA . THR B 1 151 ? 26.003 -2.386 -14.267 1.00 13.36 164 THR B CA 1
ATOM 3446 C C . THR B 1 151 ? 25.849 -1.708 -12.916 1.00 12.56 164 THR B C 1
ATOM 3447 O O . THR B 1 151 ? 25.434 -0.551 -12.843 1.00 12.02 164 THR B O 1
ATOM 3451 N N . GLY B 1 152 ? 26.151 -2.442 -11.851 1.00 13.02 165 GLY B N 1
ATOM 3452 C CA . GLY B 1 152 ? 26.039 -1.892 -10.511 1.00 11.73 165 GLY B CA 1
ATOM 3453 C C . GLY B 1 152 ? 24.671 -1.310 -10.198 1.00 10.94 165 GLY B C 1
ATOM 3454 O O . GLY B 1 152 ? 23.641 -1.918 -10.495 1.00 9.92 165 GLY B O 1
ATOM 3455 N N . THR B 1 153 ? 24.667 -0.120 -9.604 1.00 8.87 166 THR B N 1
ATOM 3456 C CA . THR B 1 153 ? 23.432 0.562 -9.232 1.00 9.05 166 THR B CA 1
ATOM 3457 C C . THR B 1 153 ? 22.578 0.910 -10.444 1.00 10.24 166 THR B C 1
ATOM 3458 O O . THR B 1 153 ? 21.437 1.348 -10.304 1.00 11.20 166 THR B O 1
ATOM 3462 N N . GLY B 1 154 ? 23.135 0.707 -11.635 1.00 10.18 167 GLY B N 1
ATOM 3463 C CA . GLY B 1 154 ? 22.392 0.976 -12.852 1.00 9.77 167 GLY B CA 1
ATOM 3464 C C . GLY B 1 154 ? 21.183 0.058 -12.923 1.00 9.86 167 GLY B C 1
ATOM 3465 O O . GLY B 1 154 ? 20.294 0.245 -13.747 1.00 9.40 167 GLY B O 1
ATOM 3466 N N . ILE B 1 155 ? 21.161 -0.945 -12.051 1.00 8.90 168 ILE B N 1
ATOM 3467 C CA . ILE B 1 155 ? 20.049 -1.891 -11.982 1.00 9.58 168 ILE B CA 1
ATOM 3468 C C . ILE B 1 155 ? 18.769 -1.207 -11.484 1.00 9.43 168 ILE B C 1
ATOM 3469 O O . ILE B 1 155 ? 17.665 -1.690 -11.735 1.00 9.53 168 ILE B O 1
ATOM 3474 N N . ALA B 1 156 ? 18.925 -0.082 -10.790 1.00 9.60 169 ALA B N 1
ATOM 3475 C CA . ALA B 1 156 ? 17.790 0.634 -10.194 1.00 8.88 169 ALA B CA 1
ATOM 3476 C C . ALA B 1 156 ? 16.535 0.850 -11.046 1.00 8.70 169 ALA B C 1
ATOM 3477 O O . ALA B 1 156 ? 15.461 0.364 -10.692 1.00 8.29 169 ALA B O 1
ATOM 3479 N N . PRO B 1 157 ? 16.638 1.583 -12.169 1.00 8.41 170 PRO B N 1
ATOM 3480 C CA . PRO B 1 157 ? 15.426 1.784 -12.971 1.00 9.02 170 PRO B CA 1
ATOM 3481 C C . PRO B 1 157 ? 14.826 0.495 -13.525 1.00 9.16 170 PRO B C 1
ATOM 3482 O O . PRO B 1 157 ? 13.627 0.428 -13.791 1.00 8.82 170 PRO B O 1
ATOM 3486 N N . PHE B 1 158 ? 15.658 -0.527 -13.688 1.00 9.07 171 PHE B N 1
ATOM 3487 C CA . PHE B 1 158 ? 15.181 -1.797 -14.212 1.00 8.84 171 PHE B CA 1
ATOM 3488 C C . PHE B 1 158 ? 14.424 -2.564 -13.133 1.00 8.98 171 PHE B C 1
ATOM 3489 O O . PHE B 1 158 ? 13.493 -3.312 -13.428 1.00 8.77 171 PHE B O 1
ATOM 3497 N N . ARG B 1 159 ? 14.811 -2.368 -11.878 1.00 8.01 172 ARG B N 1
ATOM 3498 C CA . ARG B 1 159 ? 14.090 -3.007 -10.788 1.00 7.60 172 ARG B CA 1
ATOM 3499 C C . ARG B 1 159 ? 12.698 -2.371 -10.799 1.00 7.85 172 ARG B C 1
ATOM 3500 O O . ARG B 1 159 ? 11.685 -3.053 -10.634 1.00 8.20 172 ARG B O 1
ATOM 3508 N N . SER B 1 160 ? 12.662 -1.053 -10.997 1.00 6.57 173 SER B N 1
ATOM 3509 C CA . SER B 1 160 ? 11.408 -0.307 -11.042 1.00 7.08 173 SER B CA 1
ATOM 3510 C C . SER B 1 160 ? 10.522 -0.873 -12.162 1.00 8.01 173 SER B C 1
ATOM 3511 O O . SER B 1 160 ? 9.345 -1.167 -11.945 1.00 7.39 173 SER B O 1
ATOM 3514 N N . PHE B 1 161 ? 11.102 -1.032 -13.350 1.00 8.42 174 PHE B N 1
ATOM 3515 C CA . PHE B 1 161 ? 10.398 -1.582 -14.519 1.00 9.05 174 PHE B CA 1
ATOM 3516 C C . PHE B 1 161 ? 9.820 -2.965 -14.228 1.00 9.76 174 PHE B C 1
ATOM 3517 O O . PHE B 1 161 ? 8.623 -3.226 -14.404 1.00 9.97 174 PHE B O 1
ATOM 3525 N N . LEU B 1 162 ? 10.708 -3.856 -13.803 1.00 9.50 175 LEU B N 1
ATOM 3526 C CA . LEU B 1 162 ? 10.369 -5.243 -13.521 1.00 9.20 175 LEU B CA 1
ATOM 3527 C C . LEU B 1 162 ? 9.339 -5.444 -12.419 1.00 9.13 175 LEU B C 1
ATOM 3528 O O . LEU B 1 162 ? 8.540 -6.375 -12.484 1.00 9.86 175 LEU B O 1
ATOM 3533 N N . TRP B 1 163 ? 9.346 -4.586 -11.406 1.00 8.37 176 TRP B N 1
ATOM 3534 C CA . TRP B 1 163 ? 8.347 -4.716 -10.354 1.00 7.92 176 TRP B CA 1
ATOM 3535 C C . TRP B 1 163 ? 6.967 -4.434 -10.951 1.00 9.36 176 TRP B C 1
ATOM 3536 O O . TRP B 1 163 ? 6.012 -5.164 -10.696 1.00 10.00 176 TRP B O 1
ATOM 3547 N N . LYS B 1 164 ? 6.856 -3.386 -11.763 1.00 10.20 177 LYS B N 1
ATOM 3548 C CA . LYS B 1 164 ? 5.566 -3.085 -12.367 1.00 10.10 177 LYS B CA 1
ATOM 3549 C C . LYS B 1 164 ? 5.136 -4.212 -13.308 1.00 11.96 177 LYS B C 1
ATOM 3550 O O . LYS B 1 164 ? 3.968 -4.585 -13.343 1.00 12.57 177 LYS B O 1
ATOM 3556 N N . MET B 1 165 ? 6.089 -4.766 -14.048 1.00 11.83 178 MET B N 1
ATOM 3557 C CA . MET B 1 165 ? 5.798 -5.841 -14.993 1.00 12.20 178 MET B CA 1
ATOM 3558 C C . MET B 1 165 ? 5.431 -7.179 -14.365 1.00 13.06 178 MET B C 1
ATOM 3559 O O . MET B 1 165 ? 4.487 -7.836 -14.804 1.00 14.65 178 MET B O 1
ATOM 3564 N N . PHE B 1 166 ? 6.171 -7.582 -13.336 1.00 11.57 179 PHE B N 1
ATOM 3565 C CA . PHE B 1 166 ? 5.963 -8.901 -12.754 1.00 10.64 179 PHE B CA 1
ATOM 3566 C C . PHE B 1 166 ? 5.525 -9.054 -11.302 1.00 10.96 179 PHE B C 1
ATOM 3567 O O . PHE B 1 166 ? 5.093 -10.141 -10.907 1.00 11.96 179 PHE B O 1
ATOM 3575 N N . PHE B 1 167 ? 5.641 -7.996 -10.508 1.00 11.36 180 PHE B N 1
ATOM 3576 C CA . PHE B 1 167 ? 5.265 -8.062 -9.093 1.00 11.58 180 PHE B CA 1
ATOM 3577 C C . PHE B 1 167 ? 3.965 -7.348 -8.761 1.00 12.16 180 PHE B C 1
ATOM 3578 O O . PHE B 1 167 ? 3.545 -7.328 -7.601 1.00 15.63 180 PHE B O 1
ATOM 3586 N N . GLU B 1 168 ? 3.322 -6.763 -9.764 1.00 12.87 181 GLU B N 1
ATOM 3587 C CA . GLU B 1 168 ? 2.093 -6.021 -9.520 1.00 14.13 181 GLU B CA 1
ATOM 3588 C C . GLU B 1 168 ? 1.003 -6.304 -10.541 1.00 15.72 181 GLU B C 1
ATOM 3589 O O . GLU B 1 168 ? 1.281 -6.714 -11.669 1.00 16.46 181 GLU B O 1
ATOM 3595 N N . LYS B 1 169 ? -0.240 -6.083 -10.125 1.00 19.21 182 LYS B N 1
ATOM 3596 C CA . LYS B 1 169 ? -1.396 -6.267 -10.995 1.00 20.97 182 LYS B CA 1
ATOM 3597 C C . LYS B 1 169 ? -1.981 -4.887 -11.273 1.00 21.08 182 LYS B C 1
ATOM 3598 O O . LYS B 1 169 ? -2.239 -4.112 -10.349 1.00 20.30 182 LYS B O 1
ATOM 3604 N N . HIS B 1 170 ? -2.177 -4.583 -12.549 1.00 21.34 183 HIS B N 1
ATOM 3605 C CA . HIS B 1 170 ? -2.728 -3.300 -12.962 1.00 22.39 183 HIS B CA 1
ATOM 3606 C C . HIS B 1 170 ? -3.796 -3.526 -14.026 1.00 24.69 183 HIS B C 1
ATOM 3607 O O . HIS B 1 170 ? -3.550 -4.198 -15.026 1.00 25.32 183 HIS B O 1
ATOM 3614 N N . GLU B 1 171 ? -4.981 -2.969 -13.803 1.00 27.49 184 GLU B N 1
ATOM 3615 C CA . GLU B 1 171 ? -6.074 -3.115 -14.757 1.00 30.16 184 GLU B CA 1
ATOM 3616 C C . GLU B 1 171 ? -5.690 -2.569 -16.126 1.00 30.73 184 GLU B C 1
ATOM 3617 O O . GLU B 1 171 ? -6.065 -3.131 -17.156 1.00 32.01 184 GLU B O 1
ATOM 3623 N N . ASP B 1 172 ? -4.930 -1.479 -16.129 1.00 31.07 185 ASP B N 1
ATOM 3624 C CA . ASP B 1 172 ? -4.512 -0.835 -17.368 1.00 30.99 185 ASP B CA 1
ATOM 3625 C C . ASP B 1 172 ? -3.160 -1.260 -17.929 1.00 29.09 185 ASP B C 1
ATOM 3626 O O . ASP B 1 172 ? -2.707 -0.700 -18.928 1.00 28.52 185 ASP B O 1
ATOM 3631 N N . TYR B 1 173 ? -2.512 -2.242 -17.309 1.00 26.55 186 TYR B N 1
ATOM 3632 C CA . TYR B 1 173 ? -1.210 -2.685 -17.801 1.00 24.92 186 TYR B CA 1
ATOM 3633 C C . TYR B 1 173 ? -0.887 -4.134 -17.460 1.00 24.29 186 TYR B C 1
ATOM 3634 O O . TYR B 1 173 ? -0.668 -4.474 -16.299 1.00 24.50 186 TYR B O 1
ATOM 3643 N N . GLN B 1 174 ? -0.862 -4.982 -18.482 1.00 23.26 187 GLN B N 1
ATOM 3644 C CA . GLN B 1 174 ? -0.535 -6.391 -18.310 1.00 23.41 187 GLN B CA 1
ATOM 3645 C C . GLN B 1 174 ? 0.584 -6.716 -19.284 1.00 22.10 187 GLN B C 1
ATOM 3646 O O . GLN B 1 174 ? 0.337 -6.999 -20.457 1.00 23.03 187 GLN B O 1
ATOM 3652 N N . PHE B 1 175 ? 1.818 -6.667 -18.800 1.00 19.87 188 PHE B N 1
ATOM 3653 C CA . PHE B 1 175 ? 2.966 -6.945 -19.644 1.00 17.86 188 PHE B CA 1
ATOM 3654 C C . PHE B 1 175 ? 2.959 -8.383 -20.149 1.00 18.73 188 PHE B C 1
ATOM 3655 O O . PHE B 1 175 ? 2.883 -9.330 -19.362 1.00 17.10 188 PHE B O 1
ATOM 3663 N N . ASN B 1 176 ? 3.044 -8.545 -21.464 1.00 18.81 189 ASN B N 1
ATOM 3664 C CA . ASN B 1 176 ? 3.065 -9.878 -22.042 1.00 20.42 189 ASN B CA 1
ATOM 3665 C C . ASN B 1 176 ? 4.074 -9.974 -23.180 1.00 19.33 189 ASN B C 1
ATOM 3666 O O . ASN B 1 176 ? 3.934 -10.780 -24.104 1.00 19.65 189 ASN B O 1
ATOM 3671 N N . GLY B 1 177 ? 5.094 -9.127 -23.103 1.00 17.81 190 GLY B N 1
ATOM 3672 C CA . GLY B 1 177 ? 6.143 -9.129 -24.101 1.00 16.44 190 GLY B CA 1
ATOM 3673 C C . GLY B 1 177 ? 7.327 -9.873 -23.521 1.00 16.38 190 GLY B C 1
ATOM 3674 O O . GLY B 1 177 ? 7.156 -10.750 -22.671 1.00 17.59 190 GLY B O 1
ATOM 3675 N N . LEU B 1 178 ? 8.526 -9.517 -23.968 1.00 14.37 191 LEU B N 1
ATOM 3676 C CA . LEU B 1 178 ? 9.740 -10.147 -23.478 1.00 14.37 191 LEU B CA 1
ATOM 3677 C C . LEU B 1 178 ? 10.626 -9.127 -22.789 1.00 13.65 191 LEU B C 1
ATOM 3678 O O . LEU B 1 178 ? 11.008 -8.125 -23.389 1.00 13.89 191 LEU B O 1
ATOM 3683 N N . ALA B 1 179 ? 10.942 -9.385 -21.527 1.00 12.39 192 ALA B N 1
ATOM 3684 C CA . ALA B 1 179 ? 11.823 -8.511 -20.764 1.00 12.16 192 ALA B CA 1
ATOM 3685 C C . ALA B 1 179 ? 13.123 -9.288 -20.594 1.00 13.11 192 ALA B C 1
ATOM 3686 O O . ALA B 1 179 ? 13.114 -10.421 -20.110 1.00 13.90 192 ALA B O 1
ATOM 3688 N N . TRP B 1 180 ? 14.238 -8.685 -20.998 1.00 11.44 193 TRP B N 1
ATOM 3689 C CA . TRP B 1 180 ? 15.529 -9.352 -20.895 1.00 12.30 193 TRP B CA 1
ATOM 3690 C C . TRP B 1 180 ? 16.508 -8.481 -20.119 1.00 11.88 193 TRP B C 1
ATOM 3691 O O . TRP B 1 180 ? 16.896 -7.405 -20.578 1.00 11.91 193 TRP B O 1
ATOM 3702 N N . LEU B 1 181 ? 16.903 -8.958 -18.946 1.00 11.28 194 LEU B N 1
ATOM 3703 C CA . LEU B 1 181 ? 17.836 -8.227 -18.104 1.00 10.78 194 LEU B CA 1
ATOM 3704 C C . LEU B 1 181 ? 19.251 -8.796 -18.110 1.00 11.87 194 LEU B C 1
ATOM 3705 O O . LEU B 1 181 ? 19.453 -9.998 -17.942 1.00 11.28 194 LEU B O 1
ATOM 3710 N N . PHE B 1 182 ? 20.223 -7.915 -18.327 1.00 11.60 195 PHE B N 1
ATOM 3711 C CA . PHE B 1 182 ? 21.634 -8.274 -18.279 1.00 12.55 195 PHE B CA 1
ATOM 3712 C C . PHE B 1 182 ? 22.190 -7.403 -17.162 1.00 12.00 195 PHE B C 1
ATOM 3713 O O . PHE B 1 182 ? 22.034 -6.185 -17.195 1.00 13.32 195 PHE B O 1
ATOM 3721 N N . LEU B 1 183 ? 22.819 -8.021 -16.169 1.00 12.43 196 LEU B N 1
ATOM 3722 C CA . LEU B 1 183 ? 23.384 -7.268 -15.054 1.00 13.18 196 LEU B CA 1
ATOM 3723 C C . LEU B 1 183 ? 24.849 -7.611 -14.858 1.00 11.88 196 LEU B C 1
ATOM 3724 O O . LEU B 1 183 ? 25.195 -8.769 -14.627 1.00 14.09 196 LEU B O 1
ATOM 3729 N N . GLY B 1 184 ? 25.704 -6.597 -14.945 1.00 12.68 197 GLY B N 1
ATOM 3730 C CA . GLY B 1 184 ? 27.129 -6.813 -14.778 1.00 12.92 197 GLY B CA 1
ATOM 3731 C C . GLY B 1 184 ? 27.651 -6.272 -13.462 1.00 13.65 197 GLY B C 1
ATOM 3732 O O . GLY B 1 184 ? 27.451 -5.098 -13.138 1.00 14.69 197 GLY B O 1
ATOM 3733 N N . VAL B 1 185 ? 28.316 -7.137 -12.703 1.00 13.99 198 VAL B N 1
ATOM 3734 C CA . VAL B 1 185 ? 28.886 -6.770 -11.411 1.00 15.04 198 VAL B CA 1
ATOM 3735 C C . VAL B 1 185 ? 30.226 -7.486 -11.239 1.00 16.22 198 VAL B C 1
ATOM 3736 O O . VAL B 1 185 ? 30.511 -8.461 -11.938 1.00 16.13 198 VAL B O 1
ATOM 3740 N N . PRO B 1 186 ? 31.069 -7.008 -10.312 1.00 17.81 199 PRO B N 1
ATOM 3741 C CA . PRO B 1 186 ? 32.383 -7.615 -10.064 1.00 18.85 199 PRO B CA 1
ATOM 3742 C C . PRO B 1 186 ? 32.365 -8.998 -9.417 1.00 18.57 199 PRO B C 1
ATOM 3743 O O . PRO B 1 186 ? 33.078 -9.905 -9.853 1.00 18.73 199 PRO B O 1
ATOM 3747 N N . THR B 1 187 ? 31.555 -9.159 -8.376 1.00 17.68 200 THR B N 1
ATOM 3748 C CA . THR B 1 187 ? 31.488 -10.431 -7.665 1.00 18.01 200 THR B CA 1
ATOM 3749 C C . THR B 1 187 ? 30.057 -10.907 -7.448 1.00 18.05 200 THR B C 1
ATOM 3750 O O . THR B 1 187 ? 29.106 -10.137 -7.582 1.00 16.38 200 THR B O 1
ATOM 3754 N N . SER B 1 188 ? 29.910 -12.184 -7.109 1.00 18.13 201 SER B N 1
ATOM 3755 C CA . SER B 1 188 ? 28.591 -12.747 -6.865 1.00 19.05 201 SER B CA 1
ATOM 3756 C C . SER B 1 188 ? 27.940 -12.066 -5.672 1.00 17.39 201 SER B C 1
ATOM 3757 O O . SER B 1 188 ? 26.716 -11.985 -5.590 1.00 17.10 201 SER B O 1
ATOM 3760 N N . SER B 1 189 ? 28.765 -11.573 -4.753 1.00 16.74 202 SER B N 1
ATOM 3761 C CA . SER B 1 189 ? 28.268 -10.890 -3.563 1.00 16.36 202 SER B CA 1
ATOM 3762 C C . SER B 1 189 ? 27.801 -9.478 -3.907 1.00 14.28 202 SER B C 1
ATOM 3763 O O . SER B 1 189 ? 27.345 -8.736 -3.036 1.00 12.57 202 SER B O 1
ATOM 3766 N N . SER B 1 190 ? 27.916 -9.113 -5.181 1.00 13.66 203 SER B N 1
ATOM 3767 C CA . SER B 1 190 ? 27.506 -7.792 -5.647 1.00 13.52 203 SER B CA 1
ATOM 3768 C C . SER B 1 190 ? 26.304 -7.861 -6.591 1.00 12.64 203 SER B C 1
ATOM 3769 O O . SER B 1 190 ? 25.944 -6.859 -7.205 1.00 13.49 203 SER B O 1
ATOM 3772 N N . LEU B 1 191 ? 25.689 -9.036 -6.702 1.00 12.00 204 LEU B N 1
ATOM 3773 C CA . LEU B 1 191 ? 24.530 -9.218 -7.584 1.00 12.36 204 LEU B CA 1
ATOM 3774 C C . LEU B 1 191 ? 23.257 -8.646 -6.969 1.00 10.86 204 LEU B C 1
ATOM 3775 O O . LEU B 1 191 ? 22.400 -9.380 -6.475 1.00 11.08 204 LEU B O 1
ATOM 3780 N N . LEU B 1 192 ? 23.138 -7.325 -7.022 1.00 10.82 205 LEU B N 1
ATOM 3781 C CA . LEU B 1 192 ? 22.000 -6.614 -6.449 1.00 8.93 205 LEU B CA 1
ATOM 3782 C C . LEU B 1 192 ? 20.629 -7.149 -6.855 1.00 8.94 205 LEU B C 1
ATOM 3783 O O . LEU B 1 192 ? 20.343 -7.327 -8.041 1.00 9.01 205 LEU B O 1
ATOM 3788 N N . TYR B 1 193 ? 19.786 -7.393 -5.852 1.00 8.81 206 TYR B N 1
ATOM 3789 C CA . TYR B 1 193 ? 18.421 -7.871 -6.060 1.00 9.08 206 TYR B CA 1
ATOM 3790 C C . TYR B 1 193 ? 18.304 -9.233 -6.743 1.00 9.82 206 TYR B C 1
ATOM 3791 O O . TYR B 1 193 ? 17.267 -9.550 -7.327 1.00 10.21 206 TYR B O 1
ATOM 3800 N N . LYS B 1 194 ? 19.358 -10.041 -6.651 1.00 10.96 207 LYS B N 1
ATOM 3801 C CA . LYS B 1 194 ? 19.370 -11.367 -7.270 1.00 12.26 207 LYS B CA 1
ATOM 3802 C C . LYS B 1 194 ? 18.108 -12.185 -7.001 1.00 10.99 207 LYS B C 1
ATOM 3803 O O . LYS B 1 194 ? 17.490 -12.706 -7.928 1.00 12.08 207 LYS B O 1
ATOM 3809 N N . GLU B 1 195 ? 17.729 -12.298 -5.732 1.00 10.83 208 GLU B N 1
ATOM 3810 C CA . GLU B 1 195 ? 16.554 -13.074 -5.350 1.00 11.33 208 GLU B CA 1
ATOM 3811 C C . GLU B 1 195 ? 15.245 -12.583 -5.966 1.00 11.07 208 GLU B C 1
ATOM 3812 O O . GLU B 1 195 ? 14.366 -13.386 -6.296 1.00 10.59 208 GLU B O 1
ATOM 3818 N N . GLU B 1 196 ? 15.104 -11.271 -6.122 1.00 10.16 209 GLU B N 1
ATOM 3819 C CA . GLU B 1 196 ? 13.886 -10.729 -6.715 1.00 9.10 209 GLU B CA 1
ATOM 3820 C C . GLU B 1 196 ? 13.779 -11.145 -8.184 1.00 10.53 209 GLU B C 1
ATOM 3821 O O . GLU B 1 196 ? 12.719 -11.581 -8.643 1.00 10.23 209 GLU B O 1
ATOM 3827 N N . PHE B 1 197 ? 14.883 -11.025 -8.916 1.00 9.74 210 PHE B N 1
ATOM 3828 C CA . PHE B 1 197 ? 14.882 -11.379 -10.330 1.00 10.83 210 PHE B CA 1
ATOM 3829 C C . PHE B 1 197 ? 14.681 -12.873 -10.557 1.00 12.16 210 PHE B C 1
ATOM 3830 O O . PHE B 1 197 ? 13.987 -13.271 -11.492 1.00 13.05 210 PHE B O 1
ATOM 3838 N N . GLU B 1 198 ? 15.273 -13.698 -9.700 1.00 13.67 211 GLU B N 1
ATOM 3839 C CA . GLU B 1 198 ? 15.110 -15.139 -9.840 1.00 15.31 211 GLU B CA 1
ATOM 3840 C C . GLU B 1 198 ? 13.653 -15.515 -9.573 1.00 15.87 211 GLU B C 1
ATOM 3841 O O . GLU B 1 198 ? 13.120 -16.438 -10.187 1.00 15.36 211 GLU B O 1
ATOM 3847 N N . LYS B 1 199 ? 13.008 -14.789 -8.664 1.00 14.86 212 LYS B N 1
ATOM 3848 C CA . LYS B 1 199 ? 11.604 -15.040 -8.353 1.00 14.82 212 LYS B CA 1
ATOM 3849 C C . LYS B 1 199 ? 10.751 -14.682 -9.568 1.00 13.52 212 LYS B C 1
ATOM 3850 O O . LYS B 1 199 ? 9.797 -15.379 -9.894 1.00 13.39 212 LYS B O 1
ATOM 3856 N N . MET B 1 200 ? 11.105 -13.592 -10.241 1.00 12.98 213 MET B N 1
ATOM 3857 C CA . MET B 1 200 ? 10.364 -13.167 -11.422 1.00 13.63 213 MET B CA 1
ATOM 3858 C C . MET B 1 200 ? 10.504 -14.191 -12.542 1.00 14.17 213 MET B C 1
ATOM 3859 O O . MET B 1 200 ? 9.550 -14.455 -13.276 1.00 14.73 213 MET B O 1
ATOM 3864 N N . LYS B 1 201 ? 11.699 -14.760 -12.672 1.00 16.39 214 LYS B N 1
ATOM 3865 C CA . LYS B 1 201 ? 11.961 -15.755 -13.709 1.00 19.36 214 LYS B CA 1
ATOM 3866 C C . LYS B 1 201 ? 11.137 -17.010 -13.449 1.00 20.61 214 LYS B C 1
ATOM 3867 O O . LYS B 1 201 ? 10.653 -17.654 -14.379 1.00 19.30 214 LYS B O 1
ATOM 3873 N N . GLU B 1 202 ? 10.982 -17.359 -12.179 1.00 21.55 215 GLU B N 1
ATOM 3874 C CA . GLU B 1 202 ? 10.201 -18.533 -11.821 1.00 24.60 215 GLU B CA 1
ATOM 3875 C C . GLU B 1 202 ? 8.725 -18.246 -12.051 1.00 24.31 215 GLU B C 1
ATOM 3876 O O . GLU B 1 202 ? 7.958 -19.132 -12.423 1.00 25.53 215 GLU B O 1
ATOM 3882 N N . LYS B 1 203 ? 8.337 -16.993 -11.847 1.00 24.68 216 LYS B N 1
ATOM 3883 C CA . LYS B 1 203 ? 6.951 -16.572 -12.006 1.00 24.50 216 LYS B CA 1
ATOM 3884 C C . LYS B 1 203 ? 6.541 -16.387 -13.469 1.00 24.36 216 LYS B C 1
ATOM 3885 O O . LYS B 1 203 ? 5.429 -16.748 -13.859 1.00 23.89 216 LYS B O 1
ATOM 3891 N N . ALA B 1 204 ? 7.439 -15.837 -14.280 1.00 22.62 217 ALA B N 1
ATOM 3892 C CA . ALA B 1 204 ? 7.153 -15.600 -15.694 1.00 22.29 217 ALA B CA 1
ATOM 3893 C C . ALA B 1 204 ? 8.295 -16.102 -16.570 1.00 22.45 217 ALA B C 1
ATOM 3894 O O . ALA B 1 204 ? 8.983 -15.318 -17.223 1.00 21.17 217 ALA B O 1
ATOM 3896 N N . PRO B 1 205 ? 8.494 -17.429 -16.614 1.00 22.83 218 PRO B N 1
ATOM 3897 C CA . PRO B 1 205 ? 9.552 -18.070 -17.400 1.00 23.82 218 PRO B CA 1
ATOM 3898 C C . PRO B 1 205 ? 9.548 -17.771 -18.900 1.00 25.04 218 PRO B C 1
ATOM 3899 O O . PRO B 1 205 ? 10.596 -17.804 -19.544 1.00 25.88 218 PRO B O 1
ATOM 3903 N N . GLU B 1 206 ? 8.379 -17.472 -19.454 1.00 25.16 219 GLU B N 1
ATOM 3904 C CA . GLU B 1 206 ? 8.287 -17.195 -20.883 1.00 26.17 219 GLU B CA 1
ATOM 3905 C C . GLU B 1 206 ? 8.338 -15.714 -21.246 1.00 25.45 219 GLU B C 1
ATOM 3906 O O . GLU B 1 206 ? 8.475 -15.368 -22.421 1.00 26.05 219 GLU B O 1
ATOM 3912 N N . ASN B 1 207 ? 8.242 -14.839 -20.249 1.00 21.99 220 ASN B N 1
ATOM 3913 C CA . ASN B 1 207 ? 8.275 -13.405 -20.517 1.00 19.65 220 ASN B CA 1
ATOM 3914 C C . ASN B 1 207 ? 9.498 -12.704 -19.944 1.00 18.35 220 ASN B C 1
ATOM 3915 O O . ASN B 1 207 ? 9.683 -11.506 -20.162 1.00 18.16 220 ASN B O 1
ATOM 3920 N N . PHE B 1 208 ? 10.336 -13.439 -19.222 1.00 16.27 221 PHE B N 1
ATOM 3921 C CA . PHE B 1 208 ? 11.511 -12.827 -18.614 1.00 16.43 221 PHE B CA 1
ATOM 3922 C C . PHE B 1 208 ? 12.776 -13.666 -18.739 1.00 15.91 221 PHE B C 1
ATOM 3923 O O . PHE B 1 208 ? 12.795 -14.841 -18.376 1.00 16.61 221 PHE B O 1
ATOM 3931 N N . ARG B 1 209 ? 13.827 -13.053 -19.275 1.00 15.24 222 ARG B N 1
ATOM 3932 C CA . ARG B 1 209 ? 15.115 -13.718 -19.417 1.00 15.46 222 ARG B CA 1
ATOM 3933 C C . ARG B 1 209 ? 16.092 -12.955 -18.539 1.00 14.63 222 ARG B C 1
ATOM 3934 O O . ARG B 1 209 ? 16.052 -11.727 -18.470 1.00 14.09 222 ARG B O 1
ATOM 3942 N N . LEU B 1 210 ? 16.960 -13.695 -17.863 1.00 14.02 223 LEU B N 1
ATOM 3943 C CA . LEU B 1 210 ? 17.904 -13.109 -16.926 1.00 14.48 223 LEU B CA 1
ATOM 3944 C C . LEU B 1 210 ? 19.321 -13.632 -17.109 1.00 14.50 223 LEU B C 1
ATOM 3945 O O . LEU B 1 210 ? 19.547 -14.840 -17.127 1.00 15.33 223 LEU B O 1
ATOM 3950 N N . ASP B 1 211 ? 20.276 -12.717 -17.233 1.00 14.00 224 ASP B N 1
ATOM 3951 C CA . ASP B 1 211 ? 21.672 -13.095 -17.399 1.00 14.45 224 ASP B CA 1
ATOM 3952 C C . ASP B 1 211 ? 22.599 -12.229 -16.555 1.00 14.77 224 ASP B C 1
ATOM 3953 O O . ASP B 1 211 ? 22.590 -11.004 -16.666 1.00 14.84 224 ASP B O 1
ATOM 3958 N N . PHE B 1 212 ? 23.396 -12.877 -15.709 1.00 15.24 225 PHE B N 1
ATOM 3959 C CA . PHE B 1 212 ? 24.341 -12.168 -14.860 1.00 15.21 225 PHE B CA 1
ATOM 3960 C C . PHE B 1 212 ? 25.755 -12.288 -15.425 1.00 15.89 225 PHE B C 1
ATOM 3961 O O . PHE B 1 212 ? 26.127 -13.322 -15.986 1.00 16.51 225 PHE B O 1
ATOM 3969 N N . ALA B 1 213 ? 26.533 -11.223 -15.277 1.00 15.60 226 ALA B N 1
ATOM 3970 C CA . ALA B 1 213 ? 27.911 -11.200 -15.745 1.00 17.10 226 ALA B CA 1
ATOM 3971 C C . ALA B 1 213 ? 28.794 -10.784 -14.575 1.00 17.48 226 ALA B C 1
ATOM 3972 O O . ALA B 1 213 ? 28.866 -9.605 -14.235 1.00 18.74 226 ALA B O 1
ATOM 3974 N N . VAL B 1 214 ? 29.451 -11.760 -13.955 1.00 17.94 227 VAL B N 1
ATOM 3975 C CA . VAL B 1 214 ? 30.326 -11.500 -12.816 1.00 18.10 227 VAL B CA 1
ATOM 3976 C C . VAL B 1 214 ? 31.769 -11.518 -13.313 1.00 20.04 227 VAL B C 1
ATOM 3977 O O . VAL B 1 214 ? 32.389 -12.573 -13.431 1.00 20.14 227 VAL B O 1
ATOM 3981 N N . SER B 1 215 ? 32.290 -10.330 -13.596 1.00 20.94 228 SER B N 1
ATOM 3982 C CA . SER B 1 215 ? 33.635 -10.160 -14.138 1.00 22.74 228 SER B CA 1
ATOM 3983 C C . SER B 1 215 ? 34.807 -10.831 -13.420 1.00 24.78 228 SER B C 1
ATOM 3984 O O . SER B 1 215 ? 35.739 -11.294 -14.075 1.00 27.44 228 SER B O 1
ATOM 3987 N N . ARG B 1 216 ? 34.780 -10.886 -12.093 1.00 24.89 229 ARG B N 1
ATOM 3988 C CA . ARG B 1 216 ? 35.890 -11.491 -11.355 1.00 26.30 229 ARG B CA 1
ATOM 3989 C C . ARG B 1 216 ? 35.747 -12.985 -11.082 1.00 25.91 229 ARG B C 1
ATOM 3990 O O . ARG B 1 216 ? 36.662 -13.607 -10.538 1.00 27.54 229 ARG B O 1
ATOM 3998 N N . GLU B 1 217 ? 34.617 -13.567 -11.464 1.00 24.60 230 GLU B N 1
ATOM 3999 C CA . GLU B 1 217 ? 34.388 -14.984 -11.207 1.00 23.80 230 GLU B CA 1
ATOM 4000 C C . GLU B 1 217 ? 34.049 -15.821 -12.433 1.00 24.32 230 GLU B C 1
ATOM 4001 O O . GLU B 1 217 ? 34.199 -17.045 -12.415 1.00 24.64 230 GLU B O 1
ATOM 4007 N N . GLN B 1 218 ? 33.588 -15.171 -13.494 1.00 23.97 231 GLN B N 1
ATOM 4008 C CA . GLN B 1 218 ? 33.215 -15.891 -14.705 1.00 24.58 231 GLN B CA 1
ATOM 4009 C C . GLN B 1 218 ? 34.085 -15.504 -15.892 1.00 24.68 231 GLN B C 1
ATOM 4010 O O . GLN B 1 218 ? 34.674 -14.426 -15.917 1.00 24.98 231 GLN B O 1
ATOM 4016 N N . VAL B 1 219 ? 34.162 -16.400 -16.871 1.00 26.12 232 VAL B N 1
ATOM 4017 C CA . VAL B 1 219 ? 34.937 -16.171 -18.086 1.00 27.15 232 VAL B CA 1
ATOM 4018 C C . VAL B 1 219 ? 34.227 -16.880 -19.234 1.00 27.45 232 VAL B C 1
ATOM 4019 O O . VAL B 1 219 ? 33.532 -17.870 -19.015 1.00 27.34 232 VAL B O 1
ATOM 4023 N N . ASN B 1 220 ? 34.382 -16.370 -20.452 1.00 29.57 233 ASN B N 1
ATOM 4024 C CA . ASN B 1 220 ? 33.755 -17.006 -21.606 1.00 31.40 233 ASN B CA 1
ATOM 4025 C C . ASN B 1 220 ? 34.611 -18.201 -22.023 1.00 32.85 233 ASN B C 1
ATOM 4026 O O . ASN B 1 220 ? 35.599 -18.520 -21.362 1.00 32.34 233 ASN B O 1
ATOM 4031 N N . ASP B 1 221 ? 34.232 -18.853 -23.119 1.00 34.80 234 ASP B N 1
ATOM 4032 C CA . ASP B 1 221 ? 34.962 -20.013 -23.620 1.00 37.03 234 ASP B CA 1
ATOM 4033 C C . ASP B 1 221 ? 36.390 -19.661 -24.036 1.00 37.53 234 ASP B C 1
ATOM 4034 O O . ASP B 1 221 ? 37.213 -20.546 -24.269 1.00 38.27 234 ASP B O 1
ATOM 4039 N N . LYS B 1 222 ? 36.675 -18.366 -24.114 1.00 37.87 235 LYS B N 1
ATOM 4040 C CA . LYS B 1 222 ? 37.994 -17.882 -24.501 1.00 37.97 235 LYS B CA 1
ATOM 4041 C C . LYS B 1 222 ? 38.826 -17.426 -23.308 1.00 37.39 235 LYS B C 1
ATOM 4042 O O . LYS B 1 222 ? 39.901 -16.847 -23.478 1.00 37.64 235 LYS B O 1
ATOM 4048 N N . GLY B 1 223 ? 38.322 -17.679 -22.103 1.00 36.20 236 GLY B N 1
ATOM 4049 C CA . GLY B 1 223 ? 39.039 -17.299 -20.895 1.00 34.50 236 GLY B CA 1
ATOM 4050 C C . GLY B 1 223 ? 39.049 -15.817 -20.568 1.00 33.70 236 GLY B C 1
ATOM 4051 O O . GLY B 1 223 ? 39.862 -15.362 -19.762 1.00 33.68 236 GLY B O 1
ATOM 4052 N N . GLU B 1 224 ? 38.140 -15.064 -21.179 1.00 32.13 237 GLU B N 1
ATOM 4053 C CA . GLU B 1 224 ? 38.053 -13.626 -20.947 1.00 31.04 237 GLU B CA 1
ATOM 4054 C C . GLU B 1 224 ? 37.056 -13.305 -19.836 1.00 28.90 237 GLU B C 1
ATOM 4055 O O . GLU B 1 224 ? 36.009 -13.943 -19.739 1.00 28.07 237 GLU B O 1
ATOM 4061 N N . LYS B 1 225 ? 37.381 -12.318 -19.003 1.00 27.72 238 LYS B N 1
ATOM 4062 C CA . LYS B 1 225 ? 36.499 -11.920 -17.905 1.00 26.45 238 LYS B CA 1
ATOM 4063 C C . LYS B 1 225 ? 35.088 -11.661 -18.422 1.00 25.33 238 LYS B C 1
ATOM 4064 O O . LYS B 1 225 ? 34.904 -11.041 -19.472 1.00 23.30 238 LYS B O 1
ATOM 4070 N N . MET B 1 226 ? 34.091 -12.125 -17.674 1.00 23.77 239 MET B N 1
ATOM 4071 C CA . MET B 1 226 ? 32.698 -11.969 -18.078 1.00 22.36 239 MET B CA 1
ATOM 4072 C C . MET B 1 226 ? 32.060 -10.622 -17.746 1.00 22.12 239 MET B C 1
ATOM 4073 O O . MET B 1 226 ? 31.332 -10.495 -16.757 1.00 21.43 239 MET B O 1
ATOM 4078 N N . TYR B 1 227 ? 32.334 -9.615 -18.570 1.00 20.58 240 TYR B N 1
ATOM 4079 C CA . TYR B 1 227 ? 31.734 -8.299 -18.382 1.00 20.04 240 TYR B CA 1
ATOM 4080 C C . TYR B 1 227 ? 30.350 -8.390 -19.008 1.00 19.57 240 TYR B C 1
ATOM 4081 O O . TYR B 1 227 ? 30.011 -9.412 -19.608 1.00 19.02 240 TYR B O 1
ATOM 4090 N N . ILE B 1 228 ? 29.547 -7.339 -18.881 1.00 17.72 241 ILE B N 1
ATOM 4091 C CA . ILE B 1 228 ? 28.205 -7.373 -19.443 1.00 17.21 241 ILE B CA 1
ATOM 4092 C C . ILE B 1 228 ? 28.206 -7.629 -20.954 1.00 16.71 241 ILE B C 1
ATOM 4093 O O . ILE B 1 228 ? 27.402 -8.417 -21.444 1.00 16.40 241 ILE B O 1
ATOM 4098 N N . GLN B 1 229 ? 29.113 -6.985 -21.689 1.00 17.09 242 GLN B N 1
ATOM 4099 C CA . GLN B 1 229 ? 29.181 -7.176 -23.141 1.00 17.04 242 GLN B CA 1
ATOM 4100 C C . GLN B 1 229 ? 29.633 -8.592 -23.483 1.00 17.45 242 GLN B C 1
ATOM 4101 O O . GLN B 1 229 ? 29.228 -9.159 -24.503 1.00 17.35 242 GLN B O 1
ATOM 4107 N N . THR B 1 230 ? 30.474 -9.156 -22.623 1.00 17.07 243 THR B N 1
ATOM 4108 C CA . THR B 1 230 ? 30.996 -10.503 -22.819 1.00 17.72 243 THR B CA 1
ATOM 4109 C C . THR B 1 230 ? 29.858 -11.516 -22.737 1.00 17.16 243 THR B C 1
ATOM 4110 O O . THR B 1 230 ? 29.856 -12.526 -23.443 1.00 17.14 243 THR B O 1
ATOM 4114 N N . ARG B 1 231 ? 28.891 -11.242 -21.867 1.00 16.85 244 ARG B N 1
ATOM 4115 C CA . ARG B 1 231 ? 27.740 -12.125 -21.711 1.00 15.71 244 ARG B CA 1
ATOM 4116 C C . ARG B 1 231 ? 26.774 -11.899 -22.874 1.00 16.93 244 ARG B C 1
ATOM 4117 O O . ARG B 1 231 ? 26.200 -12.844 -23.414 1.00 16.74 244 ARG B O 1
ATOM 4125 N N . MET B 1 232 ? 26.602 -10.640 -23.261 1.00 17.44 245 MET B N 1
ATOM 4126 C CA . MET B 1 232 ? 25.708 -10.308 -24.365 1.00 17.47 245 MET B CA 1
ATOM 4127 C C . MET B 1 232 ? 26.167 -10.986 -25.654 1.00 18.36 245 MET B C 1
ATOM 4128 O O . MET B 1 232 ? 25.345 -11.401 -26.471 1.00 18.75 245 MET B O 1
ATOM 4133 N N . ALA B 1 233 ? 27.483 -11.095 -25.822 1.00 18.98 246 ALA B N 1
ATOM 4134 C CA . ALA B 1 233 ? 28.065 -11.710 -27.014 1.00 19.26 246 ALA B CA 1
ATOM 4135 C C . ALA B 1 233 ? 27.676 -13.176 -27.174 1.00 20.00 246 ALA B C 1
ATOM 4136 O O . ALA B 1 233 ? 27.744 -13.729 -28.274 1.00 19.91 246 ALA B O 1
ATOM 4138 N N . GLN B 1 234 ? 27.277 -13.810 -26.078 1.00 20.17 247 GLN B N 1
ATOM 4139 C CA . GLN B 1 234 ? 26.877 -15.208 -26.129 1.00 20.22 247 GLN B CA 1
ATOM 4140 C C . GLN B 1 234 ? 25.492 -15.353 -26.745 1.00 19.97 247 GLN B C 1
ATOM 4141 O O . GLN B 1 234 ? 25.080 -16.452 -27.114 1.00 18.70 247 GLN B O 1
ATOM 4147 N N . TYR B 1 235 ? 24.780 -14.234 -26.857 1.00 19.69 248 TYR B N 1
ATOM 4148 C CA . TYR B 1 235 ? 23.444 -14.220 -27.444 1.00 19.59 248 TYR B CA 1
ATOM 4149 C C . TYR B 1 235 ? 23.431 -13.270 -28.634 1.00 20.60 248 TYR B C 1
ATOM 4150 O O . TYR B 1 235 ? 22.391 -12.721 -28.992 1.00 20.93 248 TYR B O 1
ATOM 4159 N N . ALA B 1 236 ? 24.600 -13.087 -29.239 1.00 21.32 249 ALA B N 1
ATOM 4160 C CA . ALA B 1 236 ? 24.766 -12.199 -30.386 1.00 22.43 249 ALA B CA 1
ATOM 4161 C C . ALA B 1 236 ? 23.636 -12.283 -31.412 1.00 22.86 249 ALA B C 1
ATOM 4162 O O . ALA B 1 236 ? 22.998 -11.277 -31.727 1.00 23.09 249 ALA B O 1
ATOM 4164 N N . GLU B 1 237 ? 23.393 -13.482 -31.931 1.00 23.44 250 GLU B N 1
ATOM 4165 C CA . GLU B 1 237 ? 22.351 -13.681 -32.933 1.00 24.72 250 GLU B CA 1
ATOM 4166 C C . GLU B 1 237 ? 20.973 -13.254 -32.444 1.00 23.25 250 GLU B C 1
ATOM 4167 O O . GLU B 1 237 ? 20.284 -12.488 -33.113 1.00 21.42 250 GLU B O 1
ATOM 4173 N N . GLU B 1 238 ? 20.573 -13.758 -31.279 1.00 21.88 251 GLU B N 1
ATOM 4174 C CA . GLU B 1 238 ? 19.266 -13.431 -30.717 1.00 21.38 251 GLU B CA 1
ATOM 4175 C C . GLU B 1 238 ? 19.062 -11.934 -30.522 1.00 19.73 251 GLU B C 1
ATOM 4176 O O . GLU B 1 238 ? 18.040 -11.380 -30.934 1.00 19.01 251 GLU B O 1
ATOM 4182 N N . LEU B 1 239 ? 20.030 -11.284 -29.884 1.00 18.55 252 LEU B N 1
ATOM 4183 C CA . LEU B 1 239 ? 19.937 -9.853 -29.631 1.00 17.25 252 LEU B CA 1
ATOM 4184 C C . LEU B 1 239 ? 19.822 -9.049 -30.919 1.00 16.79 252 LEU B C 1
ATOM 4185 O O . LEU B 1 239 ? 18.988 -8.152 -31.025 1.00 16.98 252 LEU B O 1
ATOM 4190 N N . TRP B 1 240 ? 20.652 -9.372 -31.903 1.00 16.54 253 TRP B N 1
ATOM 4191 C CA . TRP B 1 240 ? 20.604 -8.650 -33.166 1.00 16.95 253 TRP B CA 1
ATOM 4192 C C . TRP B 1 240 ? 19.235 -8.801 -33.826 1.00 16.90 253 TRP B C 1
ATOM 4193 O O . TRP B 1 240 ? 18.677 -7.831 -34.328 1.00 17.01 253 TRP B O 1
ATOM 4204 N N . GLU B 1 241 ? 18.693 -10.017 -33.827 1.00 17.85 254 GLU B N 1
ATOM 4205 C CA . GLU B 1 241 ? 17.381 -10.247 -34.422 1.00 18.78 254 GLU B CA 1
ATOM 4206 C C . GLU B 1 241 ? 16.335 -9.385 -33.724 1.00 18.18 254 GLU B C 1
ATOM 4207 O O . GLU B 1 241 ? 15.462 -8.808 -34.369 1.00 18.07 254 GLU B O 1
ATOM 4213 N N . LEU B 1 242 ? 16.428 -9.299 -32.400 1.00 17.18 255 LEU B N 1
ATOM 4214 C CA . LEU B 1 242 ? 15.488 -8.489 -31.636 1.00 17.11 255 LEU B CA 1
ATOM 4215 C C . LEU B 1 242 ? 15.664 -7.006 -31.952 1.00 17.09 255 LEU B C 1
ATOM 4216 O O . LEU B 1 242 ? 14.687 -6.266 -32.063 1.00 18.23 255 LEU B O 1
ATOM 4221 N N . LEU B 1 243 ? 16.912 -6.576 -32.109 1.00 17.55 256 LEU B N 1
ATOM 4222 C CA . LEU B 1 243 ? 17.201 -5.174 -32.403 1.00 19.53 256 LEU B CA 1
ATOM 4223 C C . LEU B 1 243 ? 16.669 -4.717 -33.752 1.00 20.79 256 LEU B C 1
ATOM 4224 O O . LEU B 1 243 ? 16.586 -3.518 -34.020 1.00 21.17 256 LEU B O 1
ATOM 4229 N N . LYS B 1 244 ? 16.307 -5.670 -34.603 1.00 22.25 257 LYS B N 1
ATOM 4230 C CA . LYS B 1 244 ? 15.781 -5.335 -35.917 1.00 23.75 257 LYS B CA 1
ATOM 4231 C C . LYS B 1 244 ? 14.265 -5.157 -35.909 1.00 23.92 257 LYS B C 1
ATOM 4232 O O . LYS B 1 244 ? 13.676 -4.777 -36.921 1.00 22.98 257 LYS B O 1
ATOM 4238 N N . LYS B 1 245 ? 13.639 -5.416 -34.764 1.00 22.41 258 LYS B N 1
ATOM 4239 C CA . LYS B 1 245 ? 12.190 -5.278 -34.640 1.00 22.25 258 LYS B CA 1
ATOM 4240 C C . LYS B 1 245 ? 11.796 -3.908 -34.095 1.00 22.13 258 LYS B C 1
ATOM 4241 O O . LYS B 1 245 ? 12.466 -3.363 -33.219 1.00 21.24 258 LYS B O 1
ATOM 4247 N N . ASP B 1 246 ? 10.701 -3.360 -34.614 1.00 22.40 259 ASP B N 1
ATOM 4248 C CA . ASP B 1 246 ? 10.232 -2.040 -34.202 1.00 23.83 259 ASP B CA 1
ATOM 4249 C C . ASP B 1 246 ? 9.636 -1.952 -32.801 1.00 22.23 259 ASP B C 1
ATOM 4250 O O . ASP B 1 246 ? 9.409 -0.854 -32.295 1.00 22.25 259 ASP B O 1
ATOM 4255 N N . ASN B 1 247 ? 9.382 -3.093 -32.169 1.00 21.36 260 ASN B N 1
ATOM 4256 C CA . ASN B 1 247 ? 8.807 -3.085 -30.827 1.00 19.99 260 ASN B CA 1
ATOM 4257 C C . ASN B 1 247 ? 9.831 -3.465 -29.759 1.00 19.25 260 ASN B C 1
ATOM 4258 O O . ASN B 1 247 ? 9.468 -3.837 -28.642 1.00 18.23 260 ASN B O 1
ATOM 4263 N N . THR B 1 248 ? 11.108 -3.366 -30.115 1.00 17.17 261 THR B N 1
ATOM 4264 C CA . THR B 1 248 ? 12.202 -3.673 -29.198 1.00 16.33 261 THR B CA 1
ATOM 4265 C C . THR B 1 248 ? 12.794 -2.376 -28.658 1.00 15.58 261 THR B C 1
ATOM 4266 O O . THR B 1 248 ? 13.250 -1.523 -29.424 1.00 16.38 261 THR B O 1
ATOM 4270 N N . PHE B 1 249 ? 12.777 -2.230 -27.336 1.00 13.81 262 PHE B N 1
ATOM 4271 C CA . PHE B 1 249 ? 13.317 -1.040 -26.693 1.00 14.01 262 PHE B CA 1
ATOM 4272 C C . PHE B 1 249 ? 14.483 -1.430 -25.803 1.00 15.07 262 PHE B C 1
ATOM 4273 O O . PHE B 1 249 ? 14.361 -2.333 -24.974 1.00 14.77 262 PHE B O 1
ATOM 4281 N N . VAL B 1 250 ? 15.614 -0.757 -25.979 1.00 14.14 263 VAL B N 1
ATOM 4282 C CA . VAL B 1 250 ? 16.789 -1.049 -25.172 1.00 13.40 263 VAL B CA 1
ATOM 4283 C C . VAL B 1 250 ? 17.049 0.077 -24.176 1.00 13.59 263 VAL B C 1
ATOM 4284 O O . VAL B 1 250 ? 16.914 1.254 -24.507 1.00 12.79 263 VAL B O 1
ATOM 4288 N N . TYR B 1 251 ? 17.396 -0.299 -22.949 1.00 10.47 264 TYR B N 1
ATOM 4289 C CA . TYR B 1 251 ? 17.709 0.665 -21.900 1.00 11.40 264 TYR B CA 1
ATOM 4290 C C . TYR B 1 251 ? 19.048 0.282 -21.287 1.00 11.35 264 TYR B C 1
ATOM 4291 O O . TYR B 1 251 ? 19.307 -0.895 -21.025 1.00 12.43 264 TYR B O 1
ATOM 4300 N N . MET B 1 252 ? 19.901 1.276 -21.067 1.00 11.49 265 MET B N 1
ATOM 4301 C CA . MET B 1 252 ? 21.218 1.041 -20.486 1.00 10.89 265 MET B CA 1
ATOM 4302 C C . MET B 1 252 ? 21.397 2.004 -19.319 1.00 12.07 265 MET B C 1
ATOM 4303 O O . MET B 1 252 ? 21.096 3.187 -19.440 1.00 12.92 265 MET B O 1
ATOM 4308 N N . CYS B 1 253 ? 21.883 1.498 -18.191 1.00 10.93 266 CYS B N 1
ATOM 4309 C CA . CYS B 1 253 ? 22.072 2.347 -17.025 1.00 11.46 266 CYS B CA 1
ATOM 4310 C C . CYS B 1 253 ? 23.215 1.846 -16.152 1.00 11.33 266 CYS B C 1
ATOM 4311 O O . CYS B 1 253 ? 23.391 0.641 -15.964 1.00 10.17 266 CYS B O 1
ATOM 4314 N N . GLY B 1 254 ? 23.999 2.779 -15.628 1.00 12.13 267 GLY B N 1
ATOM 4315 C CA . GLY B 1 254 ? 25.115 2.406 -14.781 1.00 12.51 267 GLY B CA 1
ATOM 4316 C C . GLY B 1 254 ? 26.266 3.382 -14.891 1.00 14.58 267 GLY B C 1
ATOM 4317 O O . GLY B 1 254 ? 26.079 4.533 -15.275 1.00 13.00 267 GLY B O 1
ATOM 4318 N N . LEU B 1 255 ? 27.466 2.914 -14.568 1.00 18.05 268 LEU B N 1
ATOM 4319 C CA . LEU B 1 255 ? 28.651 3.763 -14.610 1.00 20.98 268 LEU B CA 1
ATOM 4320 C C . LEU B 1 255 ? 29.085 4.115 -16.029 1.00 21.54 268 LEU B C 1
ATOM 4321 O O . LEU B 1 255 ? 29.138 3.256 -16.910 1.00 21.64 268 LEU B O 1
ATOM 4326 N N . LYS B 1 256 ? 29.385 5.393 -16.234 1.00 21.80 269 LYS B N 1
ATOM 4327 C CA . LYS B 1 256 ? 29.829 5.891 -17.528 1.00 24.49 269 LYS B CA 1
ATOM 4328 C C . LYS B 1 256 ? 31.048 5.073 -17.935 1.00 24.53 269 LYS B C 1
ATOM 4329 O O . LYS B 1 256 ? 31.991 4.916 -17.156 1.00 25.25 269 LYS B O 1
ATOM 4335 N N . GLY B 1 257 ? 31.022 4.546 -19.152 1.00 23.91 270 GLY B N 1
ATOM 4336 C CA . GLY B 1 257 ? 32.130 3.742 -19.629 1.00 24.02 270 GLY B CA 1
ATOM 4337 C C . GLY B 1 257 ? 31.656 2.368 -20.051 1.00 23.89 270 GLY B C 1
ATOM 4338 O O . GLY B 1 257 ? 32.333 1.675 -20.811 1.00 24.08 270 GLY B O 1
ATOM 4339 N N . MET B 1 258 ? 30.487 1.967 -19.559 1.00 22.78 271 MET B N 1
ATOM 4340 C CA . MET B 1 258 ? 29.938 0.663 -19.905 1.00 22.00 271 MET B CA 1
ATOM 4341 C C . MET B 1 258 ? 29.514 0.633 -21.373 1.00 22.82 271 MET B C 1
ATOM 4342 O O . MET B 1 258 ? 29.417 -0.435 -21.974 1.00 22.87 271 MET B O 1
ATOM 4347 N N . GLU B 1 259 ? 29.275 1.811 -21.946 1.00 24.16 272 GLU B N 1
ATOM 4348 C CA . GLU B 1 259 ? 28.861 1.925 -23.344 1.00 26.41 272 GLU B CA 1
ATOM 4349 C C . GLU B 1 259 ? 29.889 1.372 -24.328 1.00 26.21 272 GLU B C 1
ATOM 4350 O O . GLU B 1 259 ? 29.535 0.675 -25.277 1.00 25.98 272 GLU B O 1
ATOM 4356 N N . LYS B 1 260 ? 31.157 1.700 -24.096 1.00 27.39 273 LYS B N 1
ATOM 4357 C CA . LYS B 1 260 ? 32.259 1.269 -24.955 1.00 28.82 273 LYS B CA 1
ATOM 4358 C C . LYS B 1 260 ? 32.228 -0.222 -25.287 1.00 28.20 273 LYS B C 1
ATOM 4359 O O . LYS B 1 260 ? 32.038 -0.608 -26.441 1.00 28.44 273 LYS B O 1
ATOM 4365 N N . GLY B 1 261 ? 32.424 -1.051 -24.266 1.00 27.36 274 GLY B N 1
ATOM 4366 C CA . GLY B 1 261 ? 32.429 -2.491 -24.458 1.00 25.08 274 GLY B CA 1
ATOM 4367 C C . GLY B 1 261 ? 31.219 -3.038 -25.188 1.00 23.89 274 GLY B C 1
ATOM 4368 O O . GLY B 1 261 ? 31.329 -4.001 -25.946 1.00 22.94 274 GLY B O 1
ATOM 4369 N N . ILE B 1 262 ? 30.057 -2.435 -24.960 1.00 23.31 275 ILE B N 1
ATOM 4370 C CA . ILE B 1 262 ? 28.837 -2.885 -25.612 1.00 22.29 275 ILE B CA 1
ATOM 4371 C C . ILE B 1 262 ? 28.868 -2.556 -27.104 1.00 23.22 275 ILE B C 1
ATOM 4372 O O . ILE B 1 262 ? 28.482 -3.379 -27.930 1.00 22.75 275 ILE B O 1
ATOM 4377 N N . ASP B 1 263 ? 29.331 -1.360 -27.452 1.00 24.20 276 ASP B N 1
ATOM 4378 C CA . ASP B 1 263 ? 29.416 -0.990 -28.860 1.00 24.92 276 ASP B CA 1
ATOM 4379 C C . ASP B 1 263 ? 30.347 -1.952 -29.597 1.00 25.16 276 ASP B C 1
ATOM 4380 O O . ASP B 1 263 ? 30.043 -2.395 -30.705 1.00 26.07 276 ASP B O 1
ATOM 4385 N N . ASP B 1 264 ? 31.477 -2.272 -28.972 1.00 25.64 277 ASP B N 1
ATOM 4386 C CA . ASP B 1 264 ? 32.447 -3.178 -29.581 1.00 27.51 277 ASP B CA 1
ATOM 4387 C C . ASP B 1 264 ? 31.819 -4.492 -30.036 1.00 27.01 277 ASP B C 1
ATOM 4388 O O . ASP B 1 264 ? 32.079 -4.948 -31.148 1.00 26.68 277 ASP B O 1
ATOM 4393 N N . ILE B 1 265 ? 30.997 -5.107 -29.190 1.00 27.57 278 ILE B N 1
ATOM 4394 C CA . ILE B 1 265 ? 30.385 -6.372 -29.573 1.00 27.89 278 ILE B CA 1
ATOM 4395 C C . ILE B 1 265 ? 29.259 -6.135 -30.568 1.00 28.66 278 ILE B C 1
ATOM 4396 O O . ILE B 1 265 ? 28.923 -7.018 -31.352 1.00 28.66 278 ILE B O 1
ATOM 4401 N N . MET B 1 266 ? 28.674 -4.940 -30.529 1.00 30.32 279 MET B N 1
ATOM 4402 C CA . MET B 1 266 ? 27.582 -4.592 -31.436 1.00 32.29 279 MET B CA 1
ATOM 4403 C C . MET B 1 266 ? 28.061 -4.416 -32.877 1.00 32.43 279 MET B C 1
ATOM 4404 O O . MET B 1 266 ? 27.393 -4.853 -33.816 1.00 32.67 279 MET B O 1
ATOM 4409 N N . VAL B 1 267 ? 29.211 -3.771 -33.053 1.00 32.73 280 VAL B N 1
ATOM 4410 C CA . VAL B 1 267 ? 29.766 -3.556 -34.390 1.00 32.72 280 VAL B CA 1
ATOM 4411 C C . VAL B 1 267 ? 29.854 -4.889 -35.118 1.00 33.64 280 VAL B C 1
ATOM 4412 O O . VAL B 1 267 ? 29.613 -4.973 -36.323 1.00 32.81 280 VAL B O 1
ATOM 4416 N N . SER B 1 268 ? 30.195 -5.933 -34.371 1.00 35.60 281 SER B N 1
ATOM 4417 C CA . SER B 1 268 ? 30.317 -7.274 -34.927 1.00 37.47 281 SER B CA 1
ATOM 4418 C C . SER B 1 268 ? 28.958 -7.800 -35.377 1.00 38.06 281 SER B C 1
ATOM 4419 O O . SER B 1 268 ? 28.848 -8.455 -36.415 1.00 38.89 281 SER B O 1
ATOM 4422 N N . LEU B 1 269 ? 27.925 -7.511 -34.590 1.00 38.53 282 LEU B N 1
ATOM 4423 C CA . LEU B 1 269 ? 26.572 -7.955 -34.909 1.00 38.65 282 LEU B CA 1
ATOM 4424 C C . LEU B 1 269 ? 26.044 -7.331 -36.196 1.00 38.29 282 LEU B C 1
ATOM 4425 O O . LEU B 1 269 ? 25.782 -8.033 -37.173 1.00 38.34 282 LEU B O 1
ATOM 4430 N N . ALA B 1 270 ? 25.891 -6.011 -36.188 1.00 37.77 283 ALA B N 1
ATOM 4431 C CA . ALA B 1 270 ? 25.385 -5.286 -37.348 1.00 36.87 283 ALA B CA 1
ATOM 4432 C C . ALA B 1 270 ? 26.205 -5.563 -38.606 1.00 36.47 283 ALA B C 1
ATOM 4433 O O . ALA B 1 270 ? 25.663 -5.610 -39.711 1.00 36.05 283 ALA B O 1
ATOM 4435 N N . ALA B 1 271 ? 27.510 -5.747 -38.432 1.00 36.28 284 ALA B N 1
ATOM 4436 C CA . ALA B 1 271 ? 28.409 -6.010 -39.553 1.00 37.02 284 ALA B CA 1
ATOM 4437 C C . ALA B 1 271 ? 27.903 -7.128 -40.459 1.00 37.19 284 ALA B C 1
ATOM 4438 O O . ALA B 1 271 ? 27.933 -7.010 -41.685 1.00 37.21 284 ALA B O 1
ATOM 4440 N N . LYS B 1 272 ? 27.441 -8.214 -39.850 1.00 37.74 285 LYS B N 1
ATOM 4441 C CA . LYS B 1 272 ? 26.938 -9.354 -40.604 1.00 38.43 285 LYS B CA 1
ATOM 4442 C C . LYS B 1 272 ? 25.830 -8.982 -41.588 1.00 38.33 285 LYS B C 1
ATOM 4443 O O . LYS B 1 272 ? 25.765 -9.537 -42.685 1.00 38.45 285 LYS B O 1
ATOM 4449 N N . ASP B 1 273 ? 24.966 -8.045 -41.205 1.00 37.31 286 ASP B N 1
ATOM 4450 C CA . ASP B 1 273 ? 23.880 -7.621 -42.086 1.00 36.76 286 ASP B CA 1
ATOM 4451 C C . ASP B 1 273 ? 24.235 -6.383 -42.898 1.00 36.20 286 ASP B C 1
ATOM 4452 O O . ASP B 1 273 ? 23.354 -5.649 -43.344 1.00 36.77 286 ASP B O 1
ATOM 4457 N N . GLY B 1 274 ? 25.529 -6.154 -43.088 1.00 35.20 287 GLY B N 1
ATOM 4458 C CA . GLY B 1 274 ? 25.967 -5.003 -43.854 1.00 34.00 287 GLY B CA 1
ATOM 4459 C C . GLY B 1 274 ? 25.452 -3.690 -43.301 1.00 32.88 287 GLY B C 1
ATOM 4460 O O . GLY B 1 274 ? 25.109 -2.778 -44.056 1.00 32.91 287 GLY B O 1
ATOM 4461 N N . ILE B 1 275 ? 25.397 -3.599 -41.977 1.00 30.50 288 ILE B N 1
ATOM 4462 C CA . ILE B 1 275 ? 24.927 -2.395 -41.305 1.00 28.57 288 ILE B CA 1
ATOM 4463 C C . ILE B 1 275 ? 26.016 -1.812 -40.410 1.00 27.26 288 ILE B C 1
ATOM 4464 O O . ILE B 1 275 ? 26.756 -2.549 -39.758 1.00 26.75 288 ILE B O 1
ATOM 4469 N N . ASP B 1 276 ? 26.108 -0.485 -40.386 1.00 25.27 289 ASP B N 1
ATOM 4470 C CA . ASP B 1 276 ? 27.091 0.204 -39.560 1.00 25.36 289 ASP B CA 1
ATOM 4471 C C . ASP B 1 276 ? 26.454 0.463 -38.201 1.00 24.05 289 ASP B C 1
ATOM 4472 O O . ASP B 1 276 ? 25.569 1.304 -38.076 1.00 22.67 289 ASP B O 1
ATOM 4477 N N . TRP B 1 277 ? 26.908 -0.265 -37.185 1.00 22.80 290 TRP B N 1
ATOM 4478 C CA . TRP B 1 277 ? 26.352 -0.135 -35.842 1.00 22.89 290 TRP B CA 1
ATOM 4479 C C . TRP B 1 277 ? 26.145 1.276 -35.303 1.00 22.12 290 TRP B C 1
ATOM 4480 O O . TRP B 1 277 ? 25.030 1.636 -34.926 1.00 21.69 290 TRP B O 1
ATOM 4491 N N . ILE B 1 278 ? 27.212 2.065 -35.242 1.00 21.72 291 ILE B N 1
ATOM 4492 C CA . ILE B 1 278 ? 27.106 3.421 -34.714 1.00 23.21 291 ILE B CA 1
ATOM 4493 C C . ILE B 1 278 ? 25.943 4.208 -35.305 1.00 22.43 291 ILE B C 1
ATOM 4494 O O . ILE B 1 278 ? 25.225 4.884 -34.576 1.00 22.74 291 ILE B O 1
ATOM 4499 N N . GLU B 1 279 ? 25.744 4.120 -36.617 1.00 22.60 292 GLU B N 1
ATOM 4500 C CA . GLU B 1 279 ? 24.639 4.846 -37.237 1.00 22.03 292 GLU B CA 1
ATOM 4501 C C . GLU B 1 279 ? 23.305 4.149 -37.002 1.00 21.47 292 GLU B C 1
ATOM 4502 O O . GLU B 1 279 ? 22.267 4.800 -36.919 1.00 20.95 292 GLU B O 1
ATOM 4508 N N . TYR B 1 280 ? 23.333 2.824 -36.891 1.00 21.20 293 TYR B N 1
ATOM 4509 C CA . TYR B 1 280 ? 22.103 2.079 -36.650 1.00 21.45 293 TYR B CA 1
ATOM 4510 C C . TYR B 1 280 ? 21.620 2.407 -35.242 1.00 20.59 293 TYR B C 1
ATOM 4511 O O . TYR B 1 280 ? 20.427 2.595 -35.009 1.00 21.19 293 TYR B O 1
ATOM 4520 N N . LYS B 1 281 ? 22.563 2.479 -34.309 1.00 20.32 294 LYS B N 1
ATOM 4521 C CA . LYS B 1 281 ? 22.243 2.789 -32.923 1.00 19.57 294 LYS B CA 1
ATOM 4522 C C . LYS B 1 281 ? 21.630 4.180 -32.850 1.00 18.71 294 LYS B C 1
ATOM 4523 O O . LYS B 1 281 ? 20.726 4.432 -32.056 1.00 16.62 294 LYS B O 1
ATOM 4529 N N . ARG B 1 282 ? 22.127 5.078 -33.692 1.00 17.72 295 ARG B N 1
ATOM 4530 C CA . ARG B 1 282 ? 21.632 6.445 -33.730 1.00 17.40 295 ARG B CA 1
ATOM 4531 C C . ARG B 1 282 ? 20.174 6.459 -34.189 1.00 16.40 295 ARG B C 1
ATOM 4532 O O . ARG B 1 282 ? 19.362 7.228 -33.672 1.00 17.15 295 ARG B O 1
ATOM 4540 N N . THR B 1 283 ? 19.833 5.605 -35.153 1.00 15.79 296 THR B N 1
ATOM 4541 C CA . THR B 1 283 ? 18.454 5.547 -35.635 1.00 15.95 296 THR B CA 1
ATOM 4542 C C . THR B 1 283 ? 17.564 4.968 -34.537 1.00 15.20 296 THR B C 1
ATOM 4543 O O . THR B 1 283 ? 16.397 5.337 -34.418 1.00 15.98 296 THR B O 1
ATOM 4547 N N . LEU B 1 284 ? 18.117 4.060 -33.736 1.00 16.11 297 LEU B N 1
ATOM 4548 C CA . LEU B 1 284 ? 17.364 3.462 -32.636 1.00 15.71 297 LEU B CA 1
ATOM 4549 C C . LEU B 1 284 ? 17.121 4.520 -31.570 1.00 14.38 297 LEU B C 1
ATOM 4550 O O . LEU B 1 284 ? 16.018 4.645 -31.033 1.00 14.26 297 LEU B O 1
ATOM 4555 N N . LYS B 1 285 ? 18.164 5.285 -31.265 1.00 15.43 298 LYS B N 1
ATOM 4556 C CA . LYS B 1 285 ? 18.075 6.336 -30.259 1.00 16.22 298 LYS B CA 1
ATOM 4557 C C . LYS B 1 285 ? 17.005 7.355 -30.624 1.00 15.37 298 LYS B C 1
ATOM 4558 O O . LYS B 1 285 ? 16.175 7.720 -29.793 1.00 14.53 298 LYS B O 1
ATOM 4564 N N . LYS B 1 286 ? 17.010 7.809 -31.873 1.00 16.16 299 LYS B N 1
ATOM 4565 C CA . LYS B 1 286 ? 16.030 8.797 -32.306 1.00 15.58 299 LYS B CA 1
ATOM 4566 C C . LYS B 1 286 ? 14.621 8.221 -32.415 1.00 15.97 299 LYS B C 1
ATOM 4567 O O . LYS B 1 286 ? 13.642 8.967 -32.485 1.00 16.88 299 LYS B O 1
ATOM 4573 N N . ALA B 1 287 ? 14.521 6.893 -32.420 1.00 16.05 300 ALA B N 1
ATOM 4574 C CA . ALA B 1 287 ? 13.229 6.218 -32.497 1.00 16.31 300 ALA B CA 1
ATOM 4575 C C . ALA B 1 287 ? 12.775 5.821 -31.088 1.00 16.91 300 ALA B C 1
ATOM 4576 O O . ALA B 1 287 ? 11.810 5.074 -30.927 1.00 17.36 300 ALA B O 1
ATOM 4578 N N . GLU B 1 288 ? 13.485 6.330 -30.082 1.00 16.55 301 GLU B N 1
ATOM 4579 C CA . GLU B 1 288 ? 13.196 6.056 -28.672 1.00 17.26 301 GLU B CA 1
ATOM 4580 C C . GLU B 1 288 ? 13.442 4.597 -28.281 1.00 17.26 301 GLU B C 1
ATOM 4581 O O . GLU B 1 288 ? 12.929 4.129 -27.260 1.00 16.13 301 GLU B O 1
ATOM 4587 N N . GLN B 1 289 ? 14.244 3.893 -29.072 1.00 15.58 302 GLN B N 1
ATOM 4588 C CA . GLN B 1 289 ? 14.518 2.483 -28.812 1.00 16.04 302 GLN B CA 1
ATOM 4589 C C . GLN B 1 289 ? 15.896 2.175 -28.232 1.00 14.29 302 GLN B C 1
ATOM 4590 O O . GLN B 1 289 ? 16.243 1.013 -28.038 1.00 15.44 302 GLN B O 1
ATOM 4596 N N . TRP B 1 290 ? 16.684 3.213 -27.976 1.00 14.74 303 TRP B N 1
ATOM 4597 C CA . TRP B 1 290 ? 18.005 3.046 -27.375 1.00 14.67 303 TRP B CA 1
ATOM 4598 C C . TRP B 1 290 ? 18.114 4.205 -26.397 1.00 15.46 303 TRP B C 1
ATOM 4599 O O . TRP B 1 290 ? 18.398 5.344 -26.772 1.00 15.30 303 TRP B O 1
ATOM 4610 N N . ASN B 1 291 ? 17.865 3.890 -25.132 1.00 13.57 304 ASN B N 1
ATOM 4611 C CA . ASN B 1 291 ? 17.844 4.875 -24.064 1.00 13.61 304 ASN B CA 1
ATOM 4612 C C . ASN B 1 291 ? 18.953 4.649 -23.048 1.00 14.28 304 ASN B C 1
ATOM 4613 O O . ASN B 1 291 ? 18.978 3.635 -22.352 1.00 12.95 304 ASN B O 1
ATOM 4618 N N . VAL B 1 292 ? 19.857 5.621 -22.956 1.00 14.25 305 VAL B N 1
ATOM 4619 C CA . VAL B 1 292 ? 21.001 5.522 -22.062 1.00 14.17 305 VAL B CA 1
ATOM 4620 C C . VAL B 1 292 ? 21.065 6.546 -20.935 1.00 15.01 305 VAL B C 1
ATOM 4621 O O . VAL B 1 292 ? 20.784 7.733 -21.120 1.00 14.39 305 VAL B O 1
ATOM 4625 N N . GLU B 1 293 ? 21.447 6.071 -19.757 1.00 14.41 306 GLU B N 1
ATOM 4626 C CA . GLU B 1 293 ? 21.604 6.930 -18.596 1.00 15.32 306 GLU B CA 1
ATOM 4627 C C . GLU B 1 293 ? 22.792 6.416 -17.787 1.00 15.15 306 GLU B C 1
ATOM 4628 O O . GLU B 1 293 ? 22.636 5.584 -16.899 1.00 15.36 306 GLU B O 1
ATOM 4634 N N . VAL B 1 294 ? 23.985 6.904 -18.120 1.00 14.02 307 VAL B N 1
ATOM 4635 C CA . VAL B 1 294 ? 25.199 6.495 -17.418 1.00 14.25 307 VAL B CA 1
ATOM 4636 C C . VAL B 1 294 ? 25.744 7.682 -16.640 1.00 15.26 307 VAL B C 1
ATOM 4637 O O . VAL B 1 294 ? 25.549 8.834 -17.034 1.00 16.51 307 VAL B O 1
ATOM 4641 N N . TYR B 1 295 ? 26.429 7.407 -15.535 1.00 15.19 308 TYR B N 1
ATOM 4642 C CA . TYR B 1 295 ? 26.935 8.475 -14.683 1.00 16.77 308 TYR B CA 1
ATOM 4643 C C . TYR B 1 295 ? 28.298 8.225 -14.043 1.00 19.31 308 TYR B C 1
ATOM 4644 O O . TYR B 1 295 ? 28.895 7.164 -14.216 1.00 19.36 308 TYR B O 1
ATOM 4653 N N . LEU B 1 296 ? 28.772 9.222 -13.296 1.00 22.83 309 LEU B N 1
ATOM 4654 C CA . LEU B 1 296 ? 30.065 9.157 -12.620 1.00 25.94 309 LEU B CA 1
ATOM 4655 C C . LEU B 1 296 ? 31.213 9.071 -13.618 1.00 26.58 309 LEU B C 1
ATOM 4656 O O . LEU B 1 296 ? 32.106 8.235 -13.479 1.00 28.92 309 LEU B O 1
ATOM 4661 N N . LYS C 2 1 ? 25.493 -22.562 5.970 1.00 17.50 1 LYS C N 1
ATOM 4662 C CA . LYS C 2 1 ? 24.245 -21.778 6.186 1.00 18.76 1 LYS C CA 1
ATOM 4663 C C . LYS C 2 1 ? 23.808 -21.136 4.877 1.00 19.36 1 LYS C C 1
ATOM 4664 O O . LYS C 2 1 ? 24.595 -21.028 3.939 1.00 19.77 1 LYS C O 1
ATOM 4670 N N . THR C 2 2 ? 22.552 -20.710 4.815 1.00 19.82 2 THR C N 1
ATOM 4671 C CA . THR C 2 2 ? 22.043 -20.067 3.615 1.00 20.36 2 THR C CA 1
ATOM 4672 C C . THR C 2 2 ? 22.817 -18.777 3.370 1.00 20.02 2 THR C C 1
ATOM 4673 O O . THR C 2 2 ? 23.191 -18.075 4.311 1.00 19.26 2 THR C O 1
ATOM 4677 N N . GLU C 2 3 ? 23.058 -18.476 2.100 1.00 19.47 3 GLU C N 1
ATOM 4678 C CA . GLU C 2 3 ? 23.802 -17.285 1.708 1.00 20.92 3 GLU C CA 1
ATOM 4679 C C . GLU C 2 3 ? 23.144 -15.984 2.162 1.00 19.00 3 GLU C C 1
ATOM 4680 O O . GLU C 2 3 ? 21.923 -15.910 2.318 1.00 18.31 3 GLU C O 1
ATOM 4686 N N . GLN C 2 4 ? 23.962 -14.958 2.375 1.00 17.87 4 GLN C N 1
ATOM 4687 C CA . GLN C 2 4 ? 23.455 -13.659 2.795 1.00 16.32 4 GLN C CA 1
ATOM 4688 C C . GLN C 2 4 ? 22.530 -13.111 1.722 1.00 15.16 4 GLN C C 1
ATOM 4689 O O . GLN C 2 4 ? 22.818 -13.216 0.533 1.00 15.03 4 GLN C O 1
ATOM 4695 N N . PRO C 2 5 ? 21.413 -12.499 2.132 1.00 15.95 5 PRO C N 1
ATOM 4696 C CA . PRO C 2 5 ? 20.450 -11.940 1.182 1.00 15.11 5 PRO C CA 1
ATOM 4697 C C . PRO C 2 5 ? 20.981 -10.750 0.385 1.00 15.04 5 PRO C C 1
ATOM 4698 O O . PRO C 2 5 ? 21.636 -9.861 0.934 1.00 15.13 5 PRO C O 1
ATOM 4702 N N . LEU C 2 6 ? 20.690 -10.745 -0.912 1.00 13.18 6 LEU C N 1
ATOM 4703 C CA . LEU C 2 6 ? 21.118 -9.668 -1.799 1.00 12.68 6 LEU C CA 1
ATOM 4704 C C . LEU C 2 6 ? 19.915 -8.821 -2.195 1.00 12.14 6 LEU C C 1
ATOM 4705 O O . LEU C 2 6 ? 20.011 -7.939 -3.052 1.00 10.45 6 LEU C O 1
ATOM 4710 N N . SER C 2 7 ? 18.782 -9.107 -1.560 1.00 10.44 7 SER C N 1
ATOM 4711 C CA . SER C 2 7 ? 17.540 -8.379 -1.793 1.00 10.95 7 SER C CA 1
ATOM 4712 C C . SER C 2 7 ? 16.995 -7.968 -0.424 1.00 10.46 7 SER C C 1
ATOM 4713 O O . SER C 2 7 ? 17.262 -8.625 0.581 1.00 10.40 7 SER C O 1
ATOM 4716 N N . PRO C 2 8 ? 16.215 -6.880 -0.370 1.00 8.56 8 PRO C N 1
ATOM 4717 C CA . PRO C 2 8 ? 15.651 -6.390 0.892 1.00 9.22 8 PRO C CA 1
ATOM 4718 C C . PRO C 2 8 ? 14.471 -7.128 1.522 1.00 8.84 8 PRO C C 1
ATOM 4719 O O . PRO C 2 8 ? 14.256 -7.013 2.729 1.00 10.03 8 PRO C O 1
ATOM 4723 N N . TYR C 2 9 ? 13.717 -7.886 0.731 1.00 8.03 9 TYR C N 1
ATOM 4724 C CA . TYR C 2 9 ? 12.544 -8.572 1.267 1.00 8.06 9 TYR C CA 1
ATOM 4725 C C . TYR C 2 9 ? 12.550 -10.095 1.140 1.00 8.83 9 TYR C C 1
ATOM 4726 O O . TYR C 2 9 ? 11.511 -10.705 0.876 1.00 8.40 9 TYR C O 1
ATOM 4735 N N . THR C 2 10 ? 13.707 -10.713 1.352 1.00 9.54 10 THR C N 1
ATOM 4736 C CA . THR C 2 10 ? 13.797 -12.166 1.251 1.00 9.53 10 THR C CA 1
ATOM 4737 C C . THR C 2 10 ? 13.051 -12.879 2.376 1.00 10.18 10 THR C C 1
ATOM 4738 O O . THR C 2 10 ? 12.892 -14.100 2.340 1.00 11.38 10 THR C O 1
ATOM 4742 N N . ALA C 2 11 ? 12.593 -12.124 3.369 1.00 9.71 11 ALA C N 1
ATOM 4743 C CA . ALA C 2 11 ? 11.854 -12.718 4.480 1.00 9.02 11 ALA C CA 1
ATOM 4744 C C . ALA C 2 11 ? 10.458 -13.142 4.035 1.00 8.27 11 ALA C C 1
ATOM 4745 O O . ALA C 2 11 ? 9.787 -13.910 4.724 1.00 9.83 11 ALA C O 1
ATOM 4747 N N . TYR C 2 12 ? 10.027 -12.650 2.877 1.00 8.88 12 TYR C N 1
ATOM 4748 C CA . TYR C 2 12 ? 8.696 -12.964 2.362 1.00 8.08 12 TYR C CA 1
ATOM 4749 C C . TYR C 2 12 ? 8.687 -13.956 1.208 1.00 9.85 12 TYR C C 1
ATOM 4750 O O . TYR C 2 12 ? 9.556 -13.925 0.340 1.00 8.92 12 TYR C O 1
ATOM 4759 N N . ASP C 2 13 ? 7.681 -14.827 1.203 1.00 10.93 13 ASP C N 1
ATOM 4760 C CA . ASP C 2 13 ? 7.524 -15.835 0.158 1.00 12.54 13 ASP C CA 1
ATOM 4761 C C . ASP C 2 13 ? 7.608 -15.230 -1.238 1.00 11.71 13 ASP C C 1
ATOM 4762 O O . ASP C 2 13 ? 8.278 -15.767 -2.118 1.00 12.60 13 ASP C O 1
ATOM 4767 N N . ASP C 2 14 ? 6.923 -14.109 -1.436 1.00 10.87 14 ASP C N 1
ATOM 4768 C CA . ASP C 2 14 ? 6.886 -13.462 -2.742 1.00 10.98 14 ASP C CA 1
ATOM 4769 C C . ASP C 2 14 ? 8.012 -12.457 -3.008 1.00 10.61 14 ASP C C 1
ATOM 4770 O O . ASP C 2 14 ? 7.997 -11.770 -4.029 1.00 11.65 14 ASP C O 1
ATOM 4775 N N . LEU C 2 15 ? 8.986 -12.389 -2.103 1.00 10.73 15 LEU C N 1
ATOM 4776 C CA . LEU C 2 15 ? 10.132 -11.484 -2.251 1.00 10.22 15 LEU C CA 1
ATOM 4777 C C . LEU C 2 15 ? 9.788 -10.000 -2.277 1.00 11.08 15 LEU C C 1
ATOM 4778 O O . LEU C 2 15 ? 10.560 -9.178 -2.790 1.00 9.48 15 LEU C O 1
ATOM 4783 N N . LYS C 2 16 ? 8.632 -9.660 -1.721 1.00 9.74 16 LYS C N 1
ATOM 4784 C CA . LYS C 2 16 ? 8.180 -8.274 -1.661 1.00 9.31 16 LYS C CA 1
ATOM 4785 C C . LYS C 2 16 ? 7.276 -8.121 -0.448 1.00 7.77 16 LYS C C 1
ATOM 4786 O O . LYS C 2 16 ? 6.734 -9.109 0.061 1.00 8.64 16 LYS C O 1
ATOM 4792 N N . PRO C 2 17 ? 7.108 -6.885 0.048 1.00 7.58 17 PRO C N 1
ATOM 4793 C CA . PRO C 2 17 ? 6.233 -6.697 1.209 1.00 7.67 17 PRO C CA 1
ATOM 4794 C C . PRO C 2 17 ? 4.839 -7.195 0.830 1.00 7.78 17 PRO C C 1
ATOM 4795 O O . PRO C 2 17 ? 4.356 -6.930 -0.271 1.00 8.15 17 PRO C O 1
ATOM 4799 N N . PRO C 2 18 ? 4.176 -7.929 1.733 1.00 8.59 18 PRO C N 1
ATOM 4800 C CA . PRO C 2 18 ? 2.839 -8.446 1.435 1.00 9.00 18 PRO C CA 1
ATOM 4801 C C . PRO C 2 18 ? 1.730 -7.403 1.472 1.00 9.66 18 PRO C C 1
ATOM 4802 O O . PRO C 2 18 ? 0.695 -7.567 0.826 1.00 9.32 18 PRO C O 1
ATOM 4806 N N . SER C 2 19 ? 1.941 -6.331 2.225 1.00 9.20 19 SER C N 1
ATOM 4807 C CA . SER C 2 19 ? 0.929 -5.290 2.317 1.00 9.69 19 SER C CA 1
ATOM 4808 C C . SER C 2 19 ? 1.540 -4.000 2.844 1.00 9.50 19 SER C C 1
ATOM 4809 O O . SER C 2 19 ? 2.684 -3.985 3.304 1.00 10.43 19 SER C O 1
ATOM 4812 N N . SER C 2 20 ? 0.764 -2.925 2.773 1.00 8.72 20 SER C N 1
ATOM 4813 C CA . SER C 2 20 ? 1.202 -1.609 3.219 1.00 9.80 20 SER C CA 1
ATOM 4814 C C . SER C 2 20 ? 1.274 -1.433 4.731 1.00 10.61 20 SER C C 1
ATOM 4815 O O . SER C 2 20 ? 0.420 -1.934 5.470 1.00 9.70 20 SER C O 1
ATOM 4818 N N . PRO C 2 21 ? 2.301 -0.714 5.214 1.00 10.56 21 PRO C N 1
ATOM 4819 C CA . PRO C 2 21 ? 2.445 -0.480 6.655 1.00 10.76 21 PRO C CA 1
ATOM 4820 C C . PRO C 2 21 ? 1.522 0.657 7.101 1.00 10.23 21 PRO C C 1
ATOM 4821 O O . PRO C 2 21 ? 1.500 1.038 8.271 1.00 9.89 21 PRO C O 1
ATOM 4825 N N . SER C 2 22 ? 0.783 1.206 6.140 1.00 11.27 22 SER C N 1
ATOM 4826 C CA . SER C 2 22 ? -0.199 2.263 6.386 1.00 11.02 22 SER C CA 1
ATOM 4827 C C . SER C 2 22 ? -1.490 1.636 5.853 1.00 13.15 22 SER C C 1
ATOM 4828 O O . SER C 2 22 ? -1.995 2.027 4.799 1.00 12.86 22 SER C O 1
ATOM 4831 N N . PRO C 2 23 ? -2.034 0.647 6.586 1.00 12.73 23 PRO C N 1
ATOM 4832 C CA . PRO C 2 23 ? -3.256 -0.074 6.212 1.00 14.24 23 PRO C CA 1
ATOM 4833 C C . PRO C 2 23 ? -4.406 0.762 5.686 1.00 14.12 23 PRO C C 1
ATOM 4834 O O . PRO C 2 23 ? -4.686 1.857 6.172 1.00 13.50 23 PRO C O 1
ATOM 4838 N N . THR C 2 24 ? -5.075 0.212 4.681 1.00 16.81 24 THR C N 1
ATOM 4839 C CA . THR C 2 24 ? -6.210 0.860 4.049 1.00 17.35 24 THR C CA 1
ATOM 4840 C C . THR C 2 24 ? -7.416 0.783 4.979 1.00 18.08 24 THR C C 1
ATOM 4841 O O . THR C 2 24 ? -7.604 -0.213 5.677 1.00 16.79 24 THR C O 1
ATOM 4845 N N . LYS C 2 25 ? -8.219 1.843 5.000 1.00 18.36 25 LYS C N 1
ATOM 4846 C CA . LYS C 2 25 ? -9.418 1.872 5.832 1.00 21.70 25 LYS C CA 1
ATOM 4847 C C . LYS C 2 25 ? -10.496 1.057 5.132 1.00 24.10 25 LYS C C 1
ATOM 4848 O O . LYS C 2 25 ? -10.439 0.863 3.917 1.00 23.80 25 LYS C O 1
ATOM 4854 N N . PRO C 2 26 ? -11.500 0.577 5.886 1.00 26.02 26 PRO C N 1
ATOM 4855 C CA . PRO C 2 26 ? -12.575 -0.216 5.280 1.00 28.81 26 PRO C CA 1
ATOM 4856 C C . PRO C 2 26 ? -13.192 0.512 4.087 1.00 29.96 26 PRO C C 1
ATOM 4857 O O . PRO C 2 26 ? -13.137 1.760 4.081 1.00 31.92 26 PRO C O 1
#

Organism: Pisum sativum (NCBI:txid3888)

B-factor: mean 17.14, std 8.58, range [1.42, 53.28]

CATH classification: 2.40.30.10 (+1 more: 3.40.50.80)